Protein AF-A0A8H7PK12-F1 (afdb_monomer)

Secondary structure (DSSP, 8-state):
-------------------------PPPHHHHHHHHHHHHHHHHHHHHHHHHHHHHHHHHHHHT-SSHHHHHHHHHHHHHT-SS---SS--HHHHHHHHHHHHH-GGGSHHHHHHHHHHHHSS-----HHHHHHHHHHHHSSS-HHHHHHHHHHHHHHHHHHHHHHH----HHHHHHHHHHHHHSTTS-HHHHHHHHHHHT-HHHHHHHHHHHHHHHHTGGG----TT-EEEEEEE-TTSSEEEEE---HHHHHHHHHHHHHHHHHHHHHT-------S-HHHHHHHHHHHHHHHHHHH-TTS--EEEEE--TTHHHH-BHHHHHHHHHHTT--HHHHHHHHHHHS-EEESSSS-TT--EE--BS--TT-HHHHHHHHHHHHHHHHHHHHHH-PPPEEETTEEEEEES-TT-

Radius of gyration: 30.89 Å; Cα contacts (8 Å, |Δi|>4): 431; chains: 1; bounding box: 73×65×103 Å

Organism: NCBI:txid44442

Sequence (412 aa):
MSQSVPLAVTYNLTILMQSEGKLEKKPSLNQILYEVTSEKITELQRQKDVLDRHYSGVLEKADACHDLVQEIETLYQGIKEAPVHHKKYVDMECARLFIENVAKDSSTKREKTIKELEKRVFEAGHINSNAYKAFLDKNFDKKNVAGELALDTIREDMEFFCEQLLRTTVSVSGLKDCVEGLLGCDLLNLEKQATLRQLKESDPHLEDLATLLSSRIKAVRYWNWPEKGVYVDVRRSIERRYRAFLDEDIITALFLQYIGAQFAVCMKKENGNPKNATVNIKNSLIHLLATEAQLHKVIKPEKPFTVVRTDMEWFGPSIEHESIKIVLQFLGVTDVWVDFMMRFLNVPMTFQKDASNDVRIRRRGVPIAHQLSALFGECILFMMESAVQHQTGIRLYRVHDDFWFWDSDQDK

pLDDT: mean 82.94, std 17.0, range [26.53, 98.5]

Nearest PDB structures (foldseek):
  1rtj-assembly1_A  TM=4.785E-01  e=5.736E-01  Human immunodeficiency virus 1
  1c0t-assembly1_A  TM=6.538E-01  e=2.140E+00  Human immunodeficiency virus 1
  4qi0-assembly2_B  TM=2.522E-01  e=6.046E-01  Mus musculus
  6tqa-assembly3_C  TM=2.716E-01  e=1.404E+00  Mus musculus

Solvent-accessible surface area (backbone atoms only — not comparable to full-atom values): 23712 Å² total; per-residue (Å²): 134,88,84,83,89,86,92,88,86,88,83,79,91,80,90,80,92,76,88,80,90,80,76,87,71,75,76,52,72,69,55,52,52,50,51,55,48,53,51,49,51,50,52,51,50,52,53,48,58,52,48,54,53,51,52,52,57,32,49,55,55,27,73,68,44,94,36,58,59,57,20,52,51,43,46,50,48,43,64,72,65,44,95,65,86,75,89,81,82,71,66,62,64,61,54,50,53,49,50,58,53,53,66,68,43,48,37,56,39,64,70,48,32,51,55,58,44,56,70,40,20,57,45,64,67,85,79,58,65,69,61,49,51,53,50,49,44,67,65,59,45,85,89,46,75,70,50,40,55,50,53,53,48,47,22,53,51,35,35,51,48,51,60,50,53,43,70,44,72,54,43,54,68,60,48,48,53,35,51,52,53,50,69,73,34,86,43,60,53,73,67,59,47,52,51,49,56,57,48,69,76,34,64,71,62,35,47,53,48,21,52,53,46,24,53,47,48,57,45,34,84,73,60,72,76,61,91,84,32,36,41,45,50,72,42,69,42,99,85,63,33,41,43,64,27,62,63,66,54,70,68,59,50,49,48,50,38,44,53,19,48,54,53,52,52,54,58,44,66,75,68,52,83,79,78,82,69,97,53,60,62,69,59,54,50,52,51,50,52,52,49,51,53,54,50,40,54,70,77,40,66,92,48,61,80,47,77,50,76,50,71,50,83,63,48,57,44,64,40,38,51,68,58,49,51,51,50,41,50,72,48,26,44,44,67,63,57,49,53,36,51,51,45,64,47,44,37,37,33,21,84,49,95,84,58,86,85,64,59,44,55,29,38,22,19,44,66,60,73,40,51,49,36,51,49,51,51,51,53,54,49,50,55,49,46,52,39,45,31,73,75,72,68,50,66,74,44,73,59,93,62,38,38,35,38,68,43,60,55,88,94,111

Structure (mmCIF, N/CA/C/O backbone):
data_AF-A0A8H7PK12-F1
#
_entry.id   AF-A0A8H7PK12-F1
#
loop_
_atom_site.group_PDB
_atom_site.id
_atom_site.type_symbol
_atom_site.label_atom_id
_atom_site.label_alt_id
_atom_site.label_comp_id
_atom_site.label_asym_id
_atom_site.label_entity_id
_atom_site.label_seq_id
_atom_site.pdbx_PDB_ins_code
_atom_site.Cartn_x
_atom_site.Cartn_y
_atom_site.Cartn_z
_atom_site.occupancy
_atom_site.B_iso_or_equiv
_atom_site.auth_seq_id
_atom_site.auth_comp_id
_atom_site.auth_asym_id
_atom_site.auth_atom_id
_atom_site.pdbx_PDB_model_num
ATOM 1 N N . MET A 1 1 ? 37.588 25.163 25.682 1.00 32.66 1 MET A N 1
ATOM 2 C CA . MET A 1 1 ? 38.114 26.151 26.650 1.00 32.66 1 MET A CA 1
ATOM 3 C C . MET A 1 1 ? 36.950 27.075 26.997 1.00 32.66 1 MET A C 1
ATOM 5 O O . MET A 1 1 ? 36.486 27.753 26.098 1.00 32.66 1 MET A O 1
ATOM 9 N N . SER A 1 2 ? 36.207 26.818 28.086 1.00 32.03 2 SER A N 1
ATOM 10 C CA . SER A 1 2 ? 36.518 27.189 29.494 1.00 32.03 2 SER A CA 1
ATOM 11 C C . SER A 1 2 ? 36.245 28.696 29.695 1.00 32.03 2 SER A C 1
ATOM 13 O O . SER A 1 2 ? 36.739 29.467 28.886 1.00 32.03 2 SER A O 1
ATOM 15 N N . GLN A 1 3 ? 35.468 29.229 30.644 1.00 28.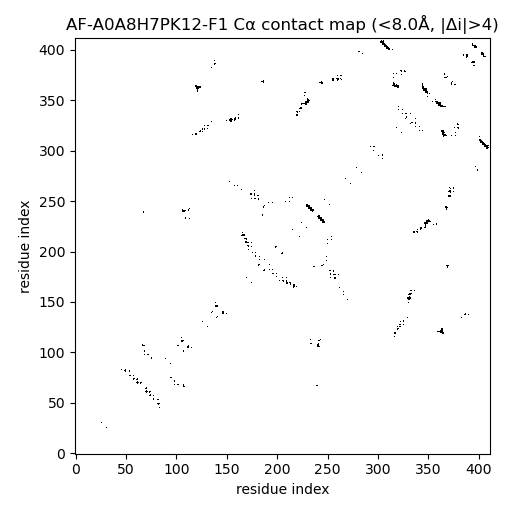97 3 GLN A N 1
ATOM 16 C CA . GLN A 1 3 ? 35.231 29.001 32.091 1.00 28.97 3 GLN A CA 1
ATOM 17 C C . GLN A 1 3 ? 33.962 29.823 32.466 1.00 28.97 3 GLN A C 1
ATOM 19 O O . GLN A 1 3 ? 33.718 30.835 31.819 1.00 28.97 3 GLN A O 1
ATOM 24 N N . SER A 1 4 ? 32.995 29.425 33.308 1.00 28.70 4 SER A N 1
ATOM 25 C CA . SER A 1 4 ? 32.940 29.128 34.762 1.00 28.70 4 SER A CA 1
ATOM 26 C C . SER A 1 4 ? 33.111 30.325 35.739 1.00 28.70 4 SER A C 1
ATOM 28 O O . SER A 1 4 ? 34.236 30.777 35.901 1.00 28.70 4 SER A O 1
ATOM 30 N N . VAL A 1 5 ? 31.991 30.754 36.379 1.00 35.19 5 VAL A N 1
ATOM 31 C CA . VAL A 1 5 ? 31.647 30.814 37.850 1.00 35.19 5 VAL A CA 1
ATOM 32 C C . VAL A 1 5 ? 32.651 31.529 38.805 1.00 35.19 5 VAL A C 1
ATOM 34 O O . VAL A 1 5 ? 33.841 31.279 38.640 1.00 35.19 5 VAL A O 1
ATOM 37 N N . PRO A 1 6 ? 32.259 32.374 39.816 1.00 41.84 6 PRO A N 1
ATOM 38 C CA . PRO A 1 6 ? 31.462 32.003 41.024 1.00 41.84 6 PRO A CA 1
ATOM 39 C C . PRO A 1 6 ? 30.465 33.060 41.583 1.00 41.84 6 PRO A C 1
ATOM 41 O O . PRO A 1 6 ? 30.527 34.222 41.208 1.00 41.84 6 PRO A O 1
ATOM 44 N N . LEU A 1 7 ? 29.381 32.736 42.318 1.00 31.39 7 LEU A N 1
ATOM 45 C CA . LEU A 1 7 ? 29.170 32.023 43.607 1.00 31.39 7 LEU A CA 1
ATOM 46 C C . LEU A 1 7 ? 29.655 32.820 44.839 1.00 31.39 7 LEU A C 1
ATOM 48 O O . LEU A 1 7 ? 30.858 32.938 45.032 1.00 31.39 7 LEU A O 1
ATOM 52 N N . ALA A 1 8 ? 28.701 33.313 45.652 1.00 26.53 8 ALA A N 1
ATOM 53 C CA . ALA A 1 8 ? 28.715 33.454 47.126 1.00 26.53 8 ALA A CA 1
ATOM 54 C C . ALA A 1 8 ? 27.981 34.722 47.608 1.00 26.53 8 ALA A C 1
ATOM 56 O O . ALA A 1 8 ? 28.498 35.820 47.455 1.00 26.53 8 ALA A O 1
ATOM 57 N N . VAL A 1 9 ? 26.847 34.559 48.300 1.00 28.72 9 VAL A N 1
ATOM 58 C CA . VAL A 1 9 ? 26.568 35.326 49.529 1.00 28.72 9 VAL A CA 1
ATOM 59 C C . VAL A 1 9 ? 25.864 34.386 50.505 1.00 28.72 9 VAL A C 1
ATOM 61 O O . VAL A 1 9 ? 24.667 34.129 50.421 1.00 28.72 9 VAL A O 1
ATOM 64 N N . THR A 1 10 ? 26.662 33.845 51.413 1.00 27.77 10 THR A N 1
ATOM 65 C CA . THR A 1 10 ? 26.246 33.149 52.628 1.00 27.77 10 THR A CA 1
ATOM 66 C C . THR A 1 10 ? 25.975 34.211 53.693 1.00 27.77 10 THR A C 1
ATOM 68 O O . THR A 1 10 ? 26.846 35.047 53.920 1.00 27.77 10 THR A O 1
ATOM 71 N N . TYR A 1 11 ? 24.838 34.168 54.393 1.00 28.62 11 TYR A N 1
ATOM 72 C CA . TYR A 1 11 ? 24.752 34.762 55.730 1.00 28.62 11 TYR A CA 1
ATOM 73 C C . TYR A 1 11 ? 24.174 33.760 56.727 1.00 28.62 11 TYR A C 1
ATOM 75 O O . TYR A 1 11 ? 23.120 33.163 56.527 1.00 28.62 11 TYR A O 1
ATOM 83 N N . ASN A 1 12 ? 24.986 33.563 57.762 1.00 28.73 12 ASN A N 1
ATOM 84 C CA . ASN A 1 12 ? 24.916 32.575 58.823 1.00 28.73 12 ASN A CA 1
ATOM 85 C C . ASN A 1 12 ? 23.754 32.803 59.797 1.00 28.73 12 ASN A C 1
ATOM 87 O O . ASN A 1 12 ? 23.417 33.939 60.129 1.00 28.73 12 ASN A O 1
ATOM 91 N N . LEU A 1 13 ? 23.254 31.692 60.349 1.00 32.00 13 LEU A N 1
ATOM 92 C CA . LEU A 1 13 ? 22.620 31.651 61.664 1.00 32.00 13 LEU A CA 1
ATOM 93 C C . LEU A 1 13 ? 23.604 32.150 62.737 1.00 32.00 13 LEU A C 1
ATOM 95 O O . LEU A 1 13 ? 24.668 31.558 62.907 1.00 32.00 13 LEU A O 1
ATOM 99 N N . THR A 1 14 ? 23.184 33.129 63.539 1.00 27.84 14 THR A N 1
ATOM 100 C CA . THR A 1 14 ? 23.734 33.362 64.881 1.00 27.84 14 THR A CA 1
ATOM 101 C C . THR A 1 14 ? 22.570 33.579 65.842 1.00 27.84 14 THR A C 1
ATOM 103 O O . THR A 1 14 ? 21.934 34.629 65.841 1.00 27.84 14 THR A O 1
ATOM 106 N N . ILE A 1 15 ? 22.285 32.563 66.658 1.00 35.09 15 ILE A N 1
ATOM 107 C CA . ILE A 1 15 ? 21.460 32.673 67.863 1.00 35.09 15 ILE A CA 1
ATOM 108 C C . ILE A 1 15 ? 22.398 33.074 69.005 1.00 35.09 15 ILE A C 1
ATOM 110 O O . ILE A 1 15 ? 23.339 32.344 69.306 1.00 35.09 15 ILE A O 1
ATOM 114 N N . LEU A 1 16 ? 22.130 34.205 69.659 1.00 29.36 16 LEU A N 1
ATOM 115 C CA . LEU A 1 16 ? 22.674 34.540 70.976 1.00 29.36 16 LEU A CA 1
ATOM 116 C C . LEU A 1 16 ? 21.589 35.272 71.773 1.00 29.36 16 LEU A C 1
ATOM 118 O O . LEU A 1 16 ? 21.192 36.387 71.444 1.00 29.36 16 LEU A O 1
ATOM 122 N N . MET A 1 17 ? 21.079 34.583 72.794 1.00 34.97 17 MET A N 1
ATOM 123 C CA . MET A 1 17 ? 20.177 35.118 73.810 1.00 34.97 17 MET A CA 1
ATOM 124 C C . MET A 1 17 ? 20.898 36.160 74.670 1.00 34.97 17 MET A C 1
ATOM 126 O O . MET A 1 17 ? 21.930 35.831 75.245 1.00 34.97 17 MET A O 1
ATOM 130 N N . GLN A 1 18 ? 20.293 37.338 74.852 1.00 32.56 18 GLN A N 1
ATOM 131 C CA . GLN A 1 18 ? 20.391 38.162 76.064 1.00 32.56 18 GLN A CA 1
ATOM 132 C C . GLN A 1 18 ? 19.066 38.943 76.255 1.00 32.56 18 GLN A C 1
ATOM 134 O O . GLN A 1 18 ? 18.545 39.527 75.309 1.00 32.56 18 GLN A O 1
ATOM 139 N N . SER A 1 19 ? 18.525 38.840 77.479 1.00 32.50 19 SER A N 1
ATOM 140 C CA . SER A 1 19 ? 17.405 39.537 78.166 1.00 32.50 19 SER A CA 1
ATOM 141 C C . SER A 1 19 ? 16.957 40.893 77.585 1.00 32.50 19 SER A C 1
ATOM 143 O O . SER A 1 19 ? 17.799 41.682 77.188 1.00 32.50 19 SER A O 1
ATOM 145 N N . GLU A 1 20 ? 15.695 41.336 77.582 1.00 31.77 20 GLU A N 1
ATOM 146 C CA . GLU A 1 20 ? 14.578 41.148 78.518 1.00 31.77 20 GLU A CA 1
ATOM 147 C C . GLU A 1 20 ? 13.293 41.719 77.857 1.00 31.77 20 GLU A C 1
ATOM 149 O O . GLU A 1 20 ? 13.329 42.792 77.260 1.00 31.77 20 GLU A O 1
ATOM 154 N N . GLY A 1 21 ? 12.167 41.002 77.970 1.00 39.59 21 GLY A N 1
ATOM 155 C CA . GLY A 1 21 ? 10.779 41.490 77.865 1.00 39.59 21 GLY A CA 1
ATOM 156 C C . GLY A 1 21 ? 10.337 42.335 76.656 1.00 39.59 21 GLY A C 1
ATOM 157 O O . GLY A 1 21 ? 10.515 43.550 76.659 1.00 39.59 21 GLY A O 1
ATOM 158 N N . LYS A 1 22 ? 9.571 41.736 75.722 1.00 33.19 22 LYS A N 1
ATOM 159 C CA . LYS A 1 22 ? 8.395 42.368 75.070 1.00 33.19 22 LYS A CA 1
ATOM 160 C C . LYS A 1 22 ? 7.668 41.408 74.119 1.00 33.19 22 LYS A C 1
ATOM 162 O O . LYS A 1 22 ? 8.235 40.990 73.122 1.00 33.19 22 LYS A O 1
ATOM 167 N N . LEU A 1 23 ? 6.402 41.136 74.455 1.00 37.56 23 LEU A N 1
ATOM 168 C CA . LEU A 1 23 ? 5.297 40.650 73.614 1.00 37.56 23 LEU A CA 1
ATOM 169 C C . LEU A 1 23 ? 5.680 39.778 72.406 1.00 37.56 23 LEU A C 1
ATOM 171 O O . LEU A 1 23 ? 6.031 40.300 71.348 1.00 37.56 23 LEU A O 1
ATOM 175 N N . GLU A 1 24 ? 5.448 38.468 72.518 1.00 44.19 24 GLU A N 1
ATOM 176 C CA . GLU A 1 24 ? 5.233 37.600 71.357 1.00 44.19 24 GLU A CA 1
ATOM 177 C C . GLU A 1 24 ? 4.084 38.181 70.515 1.00 44.19 24 GLU A C 1
ATO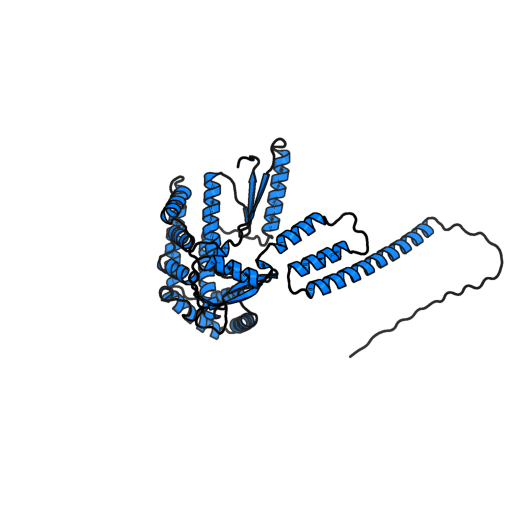M 179 O O . GLU A 1 24 ? 2.898 37.968 70.783 1.00 44.19 24 GLU A O 1
ATOM 184 N N . LYS A 1 25 ? 4.421 38.990 69.504 1.00 54.09 25 LYS A N 1
ATOM 185 C CA . LYS A 1 25 ? 3.470 39.389 68.470 1.00 54.09 25 LYS A CA 1
ATOM 186 C C . LYS A 1 25 ? 3.064 38.112 67.751 1.00 54.09 25 LYS A C 1
ATOM 188 O O . LYS A 1 25 ? 3.859 37.558 66.996 1.00 54.09 25 LYS A O 1
ATOM 193 N N . LYS A 1 26 ? 1.824 37.662 67.975 1.00 51.09 26 LYS A N 1
ATOM 194 C CA . LYS A 1 26 ? 1.208 36.628 67.139 1.00 51.09 26 LYS A CA 1
ATOM 195 C C . LYS A 1 26 ? 1.410 37.026 65.670 1.00 51.09 26 LYS A C 1
ATOM 197 O O . LYS A 1 26 ? 1.078 38.167 65.327 1.00 51.09 26 LYS A O 1
ATOM 202 N N . PRO A 1 27 ? 1.982 36.147 64.832 1.00 62.22 27 PRO A N 1
ATOM 203 C CA . PRO A 1 27 ? 2.265 36.479 63.445 1.00 62.22 27 PRO A CA 1
ATOM 204 C C . PRO A 1 27 ? 0.970 36.895 62.741 1.00 62.22 27 PRO A C 1
ATOM 206 O O . PRO A 1 27 ? -0.104 36.346 63.002 1.00 62.22 27 PRO A O 1
ATOM 209 N N . SER A 1 28 ? 1.053 37.924 61.893 1.00 77.56 28 SER A N 1
ATOM 210 C CA . SER A 1 28 ? -0.115 38.381 61.136 1.00 77.56 28 SER A CA 1
ATOM 211 C C . SER A 1 28 ? -0.595 37.267 60.202 1.00 77.56 28 SER A C 1
ATOM 213 O O . SER A 1 28 ? 0.217 36.493 59.696 1.00 77.56 28 SER A O 1
ATOM 215 N N . LEU A 1 29 ? -1.900 37.197 59.927 1.00 73.50 29 LEU A N 1
ATOM 216 C CA . LEU A 1 29 ? -2.462 36.200 59.007 1.00 73.50 29 LEU A CA 1
ATOM 217 C C . LEU A 1 29 ? -1.739 36.194 57.647 1.00 73.50 29 LEU A C 1
ATOM 219 O O . LEU A 1 29 ? -1.480 35.130 57.098 1.00 73.50 29 LEU A O 1
ATOM 223 N N . ASN A 1 30 ? -1.345 37.367 57.142 1.00 76.19 30 ASN A N 1
ATOM 224 C CA . ASN A 1 30 ? -0.599 37.498 55.888 1.00 76.19 30 ASN A CA 1
ATOM 225 C C . ASN A 1 30 ? 0.797 36.865 55.958 1.00 76.19 30 ASN A C 1
ATOM 227 O O . ASN A 1 30 ? 1.260 36.299 54.973 1.00 76.19 30 ASN A O 1
ATOM 231 N N . GLN A 1 31 ? 1.455 36.938 57.115 1.00 76.56 31 GLN A N 1
ATOM 232 C CA . GLN A 1 31 ? 2.765 36.330 57.332 1.00 76.56 31 GLN A CA 1
ATOM 233 C C . GLN A 1 31 ? 2.661 34.803 57.434 1.00 76.56 31 GLN A C 1
ATOM 235 O O . GLN A 1 31 ? 3.419 34.106 56.771 1.00 76.56 31 GLN A O 1
ATOM 240 N N . ILE A 1 32 ? 1.648 34.290 58.141 1.00 82.62 32 ILE A N 1
ATOM 241 C CA . ILE A 1 32 ? 1.345 32.849 58.183 1.00 82.62 32 ILE A CA 1
ATOM 242 C C . ILE A 1 32 ? 1.018 32.329 56.777 1.00 82.62 32 ILE A C 1
ATOM 244 O O . ILE A 1 32 ? 1.519 31.288 56.367 1.00 82.62 32 ILE A O 1
ATOM 248 N N . LEU A 1 33 ? 0.198 33.055 56.008 1.00 77.56 33 LEU A N 1
ATOM 249 C CA . LEU A 1 33 ? -0.134 32.679 54.632 1.00 77.56 33 LEU A CA 1
ATOM 250 C C . LEU A 1 33 ? 1.103 32.672 53.727 1.00 77.56 33 LEU A C 1
ATOM 252 O O . LEU A 1 33 ? 1.241 31.756 52.919 1.00 77.56 33 LEU A O 1
ATOM 256 N N . TYR A 1 34 ? 2.005 33.647 53.861 1.00 82.25 34 TYR A N 1
ATOM 257 C CA . TYR A 1 34 ? 3.269 33.676 53.121 1.00 82.25 34 TYR A CA 1
ATOM 258 C C . TYR A 1 34 ? 4.176 32.488 53.480 1.00 82.25 34 TYR A C 1
ATOM 260 O O . TYR A 1 34 ? 4.688 31.810 52.587 1.00 82.25 34 TYR A O 1
ATOM 268 N N . GLU A 1 35 ? 4.326 32.186 54.770 1.00 85.00 35 GLU A N 1
ATOM 269 C CA . GLU A 1 35 ? 5.132 31.063 55.263 1.00 85.00 35 GLU A CA 1
ATOM 270 C C . GLU A 1 35 ? 4.557 29.725 54.775 1.00 85.00 35 GLU A C 1
ATOM 272 O O . GLU A 1 35 ? 5.246 28.979 54.085 1.00 85.00 35 GLU A O 1
ATOM 277 N N . VAL A 1 36 ? 3.257 29.482 54.969 1.00 86.31 36 VAL A N 1
ATOM 278 C CA . VAL A 1 36 ? 2.577 28.260 54.499 1.00 86.31 36 VAL A CA 1
ATOM 279 C C . VAL A 1 36 ? 2.635 28.128 52.974 1.00 86.31 36 VAL A C 1
ATOM 281 O O . VAL A 1 36 ? 2.820 27.029 52.452 1.00 86.31 36 VAL A O 1
ATOM 284 N N . THR A 1 37 ? 2.493 29.231 52.234 1.00 84.06 37 THR A N 1
ATOM 285 C CA . THR A 1 37 ? 2.578 29.206 50.766 1.00 84.06 37 THR A CA 1
ATOM 286 C C . THR A 1 37 ? 3.995 28.881 50.302 1.00 84.06 37 THR A C 1
ATOM 288 O O . THR A 1 37 ? 4.162 28.058 49.405 1.00 84.06 37 THR A O 1
ATOM 291 N N . SER A 1 38 ? 5.022 29.477 50.912 1.00 86.19 38 SER A N 1
ATOM 292 C CA . SER A 1 38 ? 6.420 29.225 50.537 1.00 86.19 38 SER A CA 1
ATOM 293 C C . SER A 1 38 ? 6.876 27.807 50.903 1.00 86.19 38 SER A C 1
ATOM 295 O O . SER A 1 38 ? 7.514 27.138 50.084 1.00 86.19 38 SER A O 1
ATOM 297 N N . GLU A 1 39 ? 6.452 27.284 52.056 1.00 89.94 39 GLU A N 1
ATOM 298 C CA . GLU A 1 39 ? 6.630 25.873 52.414 1.00 89.94 39 GLU A CA 1
ATOM 299 C C . GLU A 1 39 ? 5.913 24.951 51.425 1.00 89.94 39 GLU A C 1
ATOM 301 O O . GLU A 1 39 ? 6.490 23.969 50.953 1.00 89.94 39 GLU A O 1
ATOM 306 N N . LYS A 1 40 ? 4.675 25.286 51.036 1.00 88.69 40 LYS A N 1
ATOM 307 C CA . LYS A 1 40 ? 3.917 24.473 50.083 1.00 88.69 40 LYS A CA 1
ATOM 308 C C . LYS A 1 40 ? 4.549 24.464 48.693 1.00 88.69 40 LYS A C 1
ATOM 310 O O . LYS A 1 40 ? 4.587 23.407 48.068 1.00 88.69 40 LYS A O 1
ATOM 315 N N . ILE A 1 41 ? 5.056 25.603 48.219 1.00 87.12 41 ILE A N 1
ATOM 316 C CA . ILE A 1 41 ? 5.805 25.697 46.957 1.00 87.12 41 ILE A CA 1
ATOM 317 C C . ILE A 1 41 ? 7.060 24.823 47.024 1.00 87.12 41 ILE A C 1
ATOM 319 O O . ILE A 1 41 ? 7.314 24.057 46.097 1.00 87.12 41 ILE A O 1
ATOM 323 N N . THR A 1 42 ? 7.804 24.882 48.130 1.00 91.19 42 THR A N 1
ATOM 324 C CA . THR A 1 42 ? 9.021 24.078 48.329 1.00 91.19 42 THR A CA 1
ATOM 325 C C . THR A 1 42 ? 8.713 22.581 48.317 1.00 91.19 42 THR A C 1
ATOM 327 O O . THR A 1 42 ? 9.391 21.810 47.639 1.00 91.19 42 THR A O 1
ATOM 330 N N . GLU A 1 43 ? 7.646 22.159 48.999 1.00 88.62 43 GLU A N 1
ATOM 331 C CA . GLU A 1 43 ? 7.209 20.762 48.990 1.00 88.62 43 GLU A CA 1
ATOM 332 C C . GLU A 1 43 ? 6.758 20.308 47.594 1.00 88.62 43 GLU A C 1
ATOM 334 O O . GLU A 1 43 ? 7.108 19.210 47.165 1.00 88.62 43 GLU A O 1
ATOM 339 N N . LEU A 1 44 ? 6.026 21.144 46.849 1.00 87.00 44 LEU A N 1
ATOM 340 C CA . LEU A 1 44 ? 5.623 20.829 45.474 1.00 87.00 44 LEU A CA 1
ATOM 341 C C . LEU A 1 44 ? 6.826 20.735 44.528 1.00 87.00 44 LEU A C 1
ATOM 343 O O . LEU A 1 44 ? 6.863 19.837 43.688 1.00 87.00 44 LEU A O 1
ATOM 347 N N . GLN A 1 45 ? 7.826 21.606 44.686 1.00 89.19 45 GLN A N 1
ATOM 348 C CA . GLN A 1 45 ? 9.063 21.534 43.912 1.00 89.19 45 GLN A CA 1
ATOM 349 C C . GLN A 1 45 ? 9.826 20.240 44.219 1.00 89.19 45 GLN A C 1
ATOM 351 O O . GLN A 1 45 ? 10.224 19.529 43.302 1.00 89.19 45 GLN A O 1
ATOM 356 N N . ARG A 1 46 ? 9.930 19.860 45.498 1.00 88.81 46 ARG A N 1
ATOM 357 C CA . ARG A 1 46 ? 10.538 18.589 45.911 1.00 88.81 46 ARG A CA 1
ATOM 358 C C . ARG A 1 46 ? 9.804 17.385 45.316 1.00 88.81 46 ARG A C 1
ATOM 360 O O . ARG A 1 46 ? 10.444 16.440 44.861 1.00 88.81 46 ARG A O 1
ATOM 367 N N . GLN A 1 47 ? 8.470 17.403 45.313 1.00 87.19 47 GLN A N 1
ATOM 368 C CA . GLN A 1 47 ? 7.658 16.349 44.697 1.00 87.19 47 GLN A CA 1
ATOM 369 C C . GLN A 1 47 ? 7.884 16.265 43.184 1.00 87.19 47 GLN A C 1
ATOM 371 O O . GLN A 1 47 ? 8.012 15.160 42.655 1.00 87.19 47 GLN A O 1
ATOM 376 N N . LYS A 1 48 ? 7.992 17.412 42.502 1.00 86.31 48 LYS A N 1
ATOM 377 C CA . LYS A 1 48 ? 8.331 17.477 41.078 1.00 86.31 48 LYS A CA 1
ATOM 378 C C . LYS A 1 48 ? 9.709 16.871 40.801 1.00 86.31 48 LYS A C 1
ATOM 380 O O . LYS A 1 48 ? 9.803 15.966 39.984 1.00 86.31 48 LYS A O 1
ATOM 385 N N . ASP A 1 49 ? 10.741 17.266 41.545 1.00 88.50 49 ASP A N 1
ATOM 386 C CA . ASP A 1 49 ? 12.110 16.761 41.352 1.00 88.50 49 ASP A CA 1
ATOM 387 C C . ASP A 1 49 ? 12.228 15.246 41.614 1.00 88.50 49 ASP A C 1
ATOM 389 O O . ASP A 1 49 ? 13.096 14.558 41.070 1.00 88.50 49 ASP A O 1
ATOM 393 N N . VAL A 1 50 ? 11.386 14.700 42.496 1.00 88.56 50 VAL A N 1
ATOM 394 C CA . VAL A 1 50 ? 11.287 13.252 42.730 1.00 88.56 50 VAL A CA 1
ATOM 395 C C . VAL A 1 50 ? 10.630 12.548 41.539 1.00 88.56 50 VAL A C 1
ATOM 397 O O . VAL A 1 50 ? 11.132 11.510 41.106 1.00 88.56 50 VAL A O 1
ATOM 400 N N . LEU A 1 51 ? 9.548 13.106 40.991 1.00 85.88 51 LEU A N 1
ATOM 401 C CA . LEU A 1 51 ? 8.870 12.557 39.813 1.00 85.88 51 LEU A CA 1
ATOM 402 C C . LEU A 1 51 ? 9.748 12.628 38.559 1.00 85.88 51 LEU A C 1
ATOM 404 O O . LEU A 1 51 ? 9.851 11.633 37.847 1.00 85.88 51 LEU A O 1
ATOM 408 N N . ASP A 1 52 ? 10.419 13.756 38.324 1.00 87.50 52 ASP A N 1
ATOM 409 C CA . ASP A 1 52 ? 11.290 13.956 37.162 1.00 87.50 52 ASP A CA 1
ATOM 410 C C . ASP A 1 52 ? 12.438 12.933 37.162 1.00 87.50 52 ASP A C 1
ATOM 412 O O . ASP A 1 52 ? 12.715 12.304 36.138 1.00 87.50 52 ASP A O 1
ATOM 416 N N . ARG A 1 53 ? 13.057 12.677 38.325 1.00 90.00 53 ARG A N 1
ATOM 417 C CA . ARG A 1 53 ? 14.087 11.631 38.470 1.00 90.00 53 ARG A CA 1
ATOM 418 C C . ARG A 1 53 ? 13.544 10.223 38.244 1.00 90.00 53 ARG A C 1
ATOM 420 O O . ARG A 1 53 ? 14.203 9.426 37.580 1.00 90.00 53 ARG A O 1
ATOM 427 N N . HIS A 1 54 ? 12.365 9.915 38.785 1.00 91.31 54 HIS A N 1
ATOM 428 C CA . HIS A 1 54 ? 11.717 8.616 38.594 1.00 91.31 54 HIS A CA 1
ATOM 429 C C . HIS A 1 54 ? 11.437 8.343 37.114 1.00 91.31 54 HIS A C 1
ATOM 431 O O . HIS A 1 54 ? 11.902 7.340 36.577 1.00 91.31 54 HIS A O 1
ATOM 437 N N . TYR A 1 55 ? 10.740 9.258 36.434 1.00 87.69 55 TYR A N 1
ATOM 438 C CA . TYR A 1 55 ? 10.381 9.072 35.029 1.00 87.69 55 TYR A CA 1
ATOM 439 C C . TYR A 1 55 ? 11.591 9.109 34.097 1.00 87.69 55 TYR A C 1
ATOM 441 O O . TYR A 1 55 ? 11.614 8.339 33.144 1.00 87.69 55 TYR A O 1
ATOM 449 N N . SER A 1 56 ? 12.627 9.902 34.394 1.00 89.81 56 SER A N 1
ATOM 450 C CA . SER A 1 56 ? 13.880 9.858 33.623 1.00 89.81 56 SER A CA 1
ATOM 451 C C . SER A 1 56 ? 14.515 8.463 33.670 1.00 89.81 56 SER A C 1
ATOM 453 O O . SER A 1 56 ? 14.841 7.900 32.630 1.00 89.81 56 SER A O 1
ATOM 455 N N . GLY A 1 57 ? 14.595 7.850 34.858 1.00 91.19 57 GLY A N 1
ATOM 456 C CA . GLY A 1 57 ? 15.128 6.490 35.002 1.00 91.19 57 GLY A CA 1
ATOM 457 C C . GLY A 1 57 ? 14.240 5.406 34.378 1.00 91.19 57 GLY A C 1
ATOM 458 O O . GLY A 1 57 ? 14.746 4.389 33.907 1.00 91.19 57 GLY A O 1
ATOM 459 N N . VAL A 1 58 ? 12.918 5.597 34.356 1.00 91.38 58 VAL A N 1
ATOM 460 C CA . VAL A 1 58 ? 11.989 4.700 33.646 1.00 91.38 58 VAL A CA 1
ATOM 461 C C . VAL A 1 58 ? 12.197 4.790 32.131 1.00 91.38 58 VAL A C 1
ATOM 463 O O . VAL A 1 58 ? 12.257 3.751 31.477 1.00 91.38 58 VAL A O 1
ATOM 466 N N . LEU A 1 59 ? 12.339 6.000 31.582 1.00 90.06 59 LEU A N 1
ATOM 467 C CA . LEU A 1 59 ? 12.561 6.217 30.149 1.00 90.06 59 LEU A CA 1
ATOM 468 C C . LEU A 1 59 ? 13.892 5.619 29.682 1.00 90.06 59 LEU A C 1
ATOM 470 O O . LEU A 1 59 ? 13.909 4.920 28.677 1.00 90.06 59 LEU A O 1
ATOM 474 N N . GLU A 1 60 ? 14.974 5.778 30.449 1.00 90.88 60 GLU A N 1
ATOM 475 C CA . GLU A 1 60 ? 16.263 5.143 30.132 1.00 90.88 60 GLU A CA 1
ATOM 476 C C . GLU A 1 60 ? 16.164 3.609 30.077 1.00 90.88 60 GLU A C 1
ATOM 478 O O . GLU A 1 60 ? 16.722 2.970 29.184 1.00 90.88 60 GLU A O 1
ATOM 483 N N . LYS A 1 61 ? 15.422 2.998 31.012 1.00 90.50 61 LYS A N 1
ATOM 484 C CA . LYS A 1 61 ? 15.173 1.546 31.003 1.00 90.50 61 LYS A CA 1
ATOM 485 C C . LYS A 1 61 ? 14.318 1.121 29.809 1.00 90.50 61 LYS A C 1
ATOM 487 O O . LYS A 1 61 ? 14.575 0.069 29.227 1.00 90.50 61 LYS A O 1
ATOM 492 N N . ALA A 1 62 ? 13.310 1.918 29.461 1.00 88.38 62 ALA A N 1
ATOM 493 C CA . ALA A 1 62 ? 12.435 1.667 28.324 1.00 88.38 62 ALA A CA 1
ATOM 494 C C . ALA A 1 62 ? 13.211 1.750 26.995 1.00 88.38 62 ALA A C 1
ATOM 496 O O . ALA A 1 62 ? 13.126 0.831 26.186 1.00 88.38 62 ALA A O 1
ATOM 497 N N . ASP A 1 63 ? 14.054 2.769 26.812 1.00 83.75 63 ASP A N 1
ATOM 498 C CA . ASP A 1 63 ? 14.886 2.938 25.612 1.00 83.75 63 ASP A CA 1
ATOM 499 C C . ASP A 1 63 ? 15.929 1.822 25.440 1.00 83.75 63 ASP A C 1
ATOM 501 O O . ASP A 1 63 ? 16.309 1.482 24.317 1.00 83.75 63 ASP A O 1
ATOM 505 N N . ALA A 1 64 ? 16.370 1.205 26.539 1.00 86.81 64 ALA A N 1
ATOM 506 C CA . ALA A 1 64 ? 17.264 0.050 26.505 1.00 86.81 64 ALA A CA 1
ATOM 507 C C . ALA A 1 64 ? 16.561 -1.268 26.111 1.00 86.81 64 ALA A C 1
ATOM 509 O O . ALA A 1 64 ? 17.234 -2.277 25.885 1.00 86.81 64 ALA A O 1
ATOM 510 N N . CYS A 1 65 ? 15.225 -1.302 26.035 1.00 83.69 65 CYS A N 1
ATOM 511 C CA . CYS A 1 65 ? 14.480 -2.525 25.749 1.00 83.69 65 CYS A CA 1
ATOM 512 C C . CYS A 1 65 ? 14.614 -2.970 24.285 1.00 83.69 65 CYS A C 1
ATOM 514 O O . CYS A 1 65 ? 14.453 -2.210 23.329 1.00 83.69 65 CYS A O 1
ATOM 516 N N . HIS A 1 66 ? 14.822 -4.273 24.091 1.00 74.31 66 HIS A N 1
ATOM 517 C CA . HIS A 1 66 ? 14.934 -4.876 22.761 1.00 74.31 66 HIS A CA 1
ATOM 518 C C . HIS A 1 66 ? 13.598 -5.357 22.188 1.00 74.31 66 HIS A C 1
ATOM 520 O O . HIS A 1 66 ? 13.585 -5.873 21.075 1.00 74.31 66 HIS A O 1
ATOM 526 N N . ASP A 1 67 ? 12.472 -5.192 22.886 1.00 75.75 67 ASP A N 1
ATOM 527 C CA . ASP A 1 67 ? 11.121 -5.618 22.481 1.00 75.75 67 ASP A CA 1
ATOM 528 C C . ASP A 1 67 ? 10.087 -4.549 22.867 1.00 75.75 67 ASP A C 1
ATOM 530 O O . ASP A 1 67 ? 10.152 -4.004 23.967 1.00 75.75 67 ASP A O 1
ATOM 534 N N . LEU A 1 68 ? 9.122 -4.278 21.982 1.00 77.12 68 LEU A N 1
ATOM 535 C CA . LEU A 1 68 ? 8.074 -3.275 22.202 1.00 77.12 68 LEU A CA 1
ATOM 536 C C . LEU A 1 68 ? 7.190 -3.648 23.400 1.00 77.12 68 LEU A C 1
ATOM 538 O O . LEU A 1 68 ? 6.788 -2.784 24.171 1.00 77.12 68 LEU A O 1
ATOM 542 N N . VAL A 1 69 ? 6.914 -4.943 23.589 1.00 82.69 69 VAL A N 1
ATOM 543 C CA . VAL A 1 69 ? 6.116 -5.418 24.732 1.00 82.69 69 VAL A CA 1
ATOM 544 C C . VAL A 1 69 ? 6.845 -5.141 26.049 1.00 82.69 69 VAL A C 1
ATOM 546 O O . VAL A 1 69 ? 6.234 -4.656 26.995 1.00 82.69 69 VAL A O 1
ATOM 549 N N . GLN A 1 70 ? 8.154 -5.410 26.103 1.00 83.38 70 GLN A N 1
ATOM 550 C CA . GLN A 1 70 ? 8.976 -5.156 27.293 1.00 83.38 70 GLN A CA 1
ATOM 551 C C . GLN A 1 70 ? 9.090 -3.665 27.600 1.00 83.38 70 GLN A C 1
ATOM 553 O O . GLN A 1 70 ? 9.046 -3.271 28.764 1.00 83.38 70 GLN A O 1
ATOM 558 N N . GLU A 1 71 ? 9.208 -2.841 26.562 1.00 84.12 71 GLU A N 1
ATOM 559 C CA . GLU A 1 71 ? 9.234 -1.391 26.692 1.00 84.12 71 GLU A CA 1
ATOM 560 C C . GLU A 1 71 ? 7.929 -0.864 27.304 1.00 84.12 71 GLU A C 1
ATOM 562 O O . GLU A 1 71 ? 7.961 -0.176 28.323 1.00 84.12 71 GLU A O 1
ATOM 567 N N . ILE A 1 72 ? 6.775 -1.231 26.734 1.00 83.81 72 ILE A N 1
ATOM 568 C CA . ILE A 1 72 ? 5.467 -0.781 27.232 1.00 83.81 72 ILE A CA 1
ATOM 569 C C . ILE A 1 72 ? 5.230 -1.297 28.656 1.00 83.81 72 ILE A C 1
ATOM 571 O O . ILE A 1 72 ? 4.742 -0.542 29.495 1.00 83.81 72 ILE A O 1
ATOM 575 N N . GLU A 1 73 ? 5.617 -2.538 28.961 1.00 86.38 73 GLU A N 1
ATOM 576 C CA . GLU A 1 73 ? 5.523 -3.079 30.320 1.00 86.38 73 GLU A CA 1
ATOM 577 C C . GLU A 1 73 ? 6.399 -2.284 31.300 1.00 86.38 73 GLU A C 1
ATOM 579 O O . GLU A 1 73 ? 5.951 -1.935 32.390 1.00 86.38 73 GLU A O 1
ATOM 584 N N . THR A 1 74 ? 7.620 -1.919 30.897 1.00 88.12 74 THR A N 1
ATOM 585 C CA . THR A 1 74 ? 8.528 -1.089 31.705 1.00 88.12 74 THR A CA 1
ATOM 586 C C . THR A 1 74 ? 7.927 0.290 31.979 1.00 88.12 74 THR A C 1
ATOM 588 O O . THR A 1 74 ? 7.951 0.759 33.118 1.00 88.12 74 THR A O 1
ATOM 591 N N . LEU A 1 75 ? 7.332 0.923 30.964 1.00 87.75 75 LEU A N 1
ATOM 592 C CA . LEU A 1 75 ? 6.630 2.200 31.111 1.00 87.75 75 LEU A CA 1
ATOM 593 C C . LEU A 1 75 ? 5.405 2.068 32.029 1.00 87.75 75 LEU A C 1
ATOM 595 O O . LEU A 1 75 ? 5.191 2.910 32.901 1.00 87.75 75 LEU A O 1
ATOM 599 N N . TYR A 1 76 ? 4.625 0.998 31.877 1.00 85.31 76 TYR A N 1
ATOM 600 C CA . TYR A 1 76 ? 3.443 0.722 32.691 1.00 85.31 76 TYR A CA 1
ATOM 601 C C . TYR A 1 76 ? 3.787 0.503 34.165 1.00 85.31 76 TYR A C 1
ATOM 603 O O . TYR A 1 76 ? 3.171 1.126 35.035 1.00 85.31 76 TYR A O 1
ATOM 611 N N . GLN A 1 77 ? 4.802 -0.315 34.458 1.00 87.25 77 GLN A N 1
ATOM 612 C CA . GLN A 1 77 ? 5.292 -0.484 35.827 1.00 87.25 77 GLN A CA 1
ATOM 613 C C . GLN A 1 77 ? 5.854 0.831 36.370 1.00 87.25 77 GLN A C 1
ATOM 615 O O . GLN A 1 77 ? 5.541 1.202 37.497 1.00 87.25 77 GLN A O 1
ATOM 620 N N . GLY A 1 78 ? 6.570 1.605 35.549 1.00 87.19 78 GLY A N 1
ATOM 621 C CA . GLY A 1 78 ? 7.043 2.936 35.921 1.00 87.19 78 GLY A CA 1
ATOM 622 C C . GLY A 1 78 ? 5.917 3.893 36.329 1.00 87.19 78 GLY A C 1
ATOM 623 O O . GLY A 1 78 ? 6.048 4.603 37.323 1.00 87.19 78 GLY A O 1
ATOM 624 N N . ILE A 1 79 ? 4.782 3.890 35.626 1.00 83.75 79 ILE A N 1
ATOM 625 C CA . ILE A 1 79 ? 3.600 4.687 36.002 1.00 83.75 79 ILE A CA 1
ATOM 626 C C . ILE A 1 79 ? 2.961 4.150 37.292 1.00 83.75 79 ILE A C 1
ATOM 628 O O . ILE A 1 79 ? 2.575 4.929 38.166 1.00 83.75 79 ILE A O 1
ATOM 632 N N . LYS A 1 80 ? 2.865 2.824 37.439 1.00 82.94 80 LYS A N 1
ATOM 633 C CA . LYS A 1 80 ? 2.271 2.162 38.610 1.00 82.94 80 LYS A CA 1
ATOM 634 C C . LYS A 1 80 ? 3.067 2.402 39.897 1.00 82.94 80 LYS A C 1
ATOM 636 O O . LYS A 1 80 ? 2.476 2.577 40.959 1.00 82.94 80 LYS A O 1
ATOM 641 N N . GLU A 1 81 ? 4.391 2.412 39.796 1.00 86.38 81 GLU A N 1
ATOM 642 C CA . GLU A 1 81 ? 5.336 2.578 40.906 1.00 86.38 81 GLU A CA 1
ATOM 643 C C . GLU A 1 81 ? 5.654 4.052 41.208 1.00 86.38 81 GLU A C 1
ATOM 645 O O . GLU A 1 81 ? 6.544 4.342 42.009 1.00 86.38 81 GLU A O 1
ATOM 650 N N . ALA A 1 82 ? 4.944 4.999 40.581 1.00 83.56 82 ALA A N 1
ATOM 651 C CA . ALA A 1 82 ? 5.219 6.419 40.744 1.00 83.56 82 ALA A CA 1
ATOM 652 C C . ALA A 1 82 ? 5.168 6.844 42.233 1.00 83.56 82 ALA A C 1
ATOM 654 O O . ALA A 1 82 ? 4.170 6.608 42.923 1.00 83.56 82 ALA A O 1
ATOM 655 N N . PRO A 1 83 ? 6.206 7.538 42.736 1.00 77.38 83 PRO A N 1
ATOM 656 C CA . PRO A 1 83 ? 6.381 7.831 44.163 1.00 77.38 83 PRO A CA 1
ATOM 657 C C . PRO A 1 83 ? 5.363 8.831 44.736 1.00 77.38 83 PRO A C 1
ATOM 659 O O . PRO A 1 83 ? 5.275 8.997 45.953 1.00 77.38 83 PRO A O 1
ATOM 662 N N . VAL A 1 84 ? 4.588 9.509 43.882 1.00 73.25 84 VAL A N 1
ATOM 663 C CA . VAL A 1 84 ? 3.543 10.460 44.282 1.00 73.25 84 VAL A CA 1
ATOM 664 C C . VAL A 1 84 ? 2.198 9.970 43.754 1.00 73.25 84 VAL A C 1
ATOM 666 O O . VAL A 1 84 ? 2.011 9.790 42.552 1.00 73.25 84 VAL A O 1
ATOM 669 N N . HIS A 1 85 ? 1.242 9.764 44.658 1.00 59.06 85 HIS A N 1
ATOM 670 C CA . HIS A 1 85 ? -0.029 9.099 44.374 1.00 59.06 85 HIS A CA 1
ATOM 671 C C . HIS A 1 85 ? -0.900 9.903 43.379 1.00 59.06 85 HIS A C 1
ATOM 673 O O . HIS A 1 85 ? -1.572 10.867 43.748 1.00 59.06 85 HIS A O 1
ATOM 679 N N . HIS A 1 86 ? -0.920 9.496 42.107 1.00 58.16 86 HIS A N 1
ATOM 680 C CA . HIS A 1 86 ? -1.755 10.096 41.057 1.00 58.16 86 HIS A CA 1
ATOM 681 C C . HIS A 1 86 ? -3.168 9.502 41.096 1.00 58.16 86 HIS A C 1
ATOM 683 O O . HIS A 1 86 ? -3.523 8.629 40.314 1.00 58.16 86 HIS A O 1
ATOM 689 N N . LYS A 1 87 ? -4.003 9.960 42.033 1.00 54.41 87 LYS A N 1
ATOM 690 C CA . LYS A 1 87 ? -5.307 9.334 42.326 1.00 54.41 87 LYS A CA 1
ATOM 691 C C . LYS A 1 87 ? -6.370 9.375 41.205 1.00 54.41 87 LYS A C 1
ATOM 693 O O . LYS A 1 87 ? -7.459 8.869 41.456 1.00 54.41 87 LYS A O 1
ATOM 698 N N . LYS A 1 88 ? -6.143 9.988 40.029 1.00 55.12 88 LYS A N 1
ATOM 699 C CA . LYS A 1 88 ? -7.258 10.287 39.096 1.00 55.12 88 LYS A CA 1
ATOM 700 C C . LYS A 1 88 ? -7.031 10.279 37.577 1.00 55.12 88 LYS A C 1
ATOM 702 O O . LYS A 1 88 ? -8.023 10.455 36.881 1.00 55.12 88 LYS A O 1
ATOM 707 N N . TYR A 1 89 ? -5.821 10.110 37.040 1.00 54.81 89 TYR A N 1
ATOM 708 C CA . TYR A 1 89 ? -5.587 10.496 35.632 1.00 54.81 89 TYR A CA 1
ATOM 709 C C . TYR A 1 89 ? -5.245 9.377 34.647 1.00 54.81 89 TYR A C 1
ATOM 711 O O . TYR A 1 89 ? -5.365 9.607 33.448 1.00 54.81 89 TYR A O 1
ATOM 719 N N . VAL A 1 90 ? -4.880 8.178 35.104 1.00 59.28 90 VAL A N 1
ATOM 720 C CA . VAL A 1 90 ? -4.590 7.055 34.200 1.00 59.28 90 VAL A CA 1
ATOM 721 C C . VAL A 1 90 ? -5.489 5.888 34.570 1.00 59.28 90 VAL A C 1
ATOM 723 O O . VAL A 1 90 ? -5.387 5.347 35.671 1.00 59.28 90 VAL A O 1
ATOM 726 N N . ASP A 1 91 ? -6.391 5.524 33.660 1.00 69.12 91 ASP A N 1
ATOM 727 C CA . ASP A 1 91 ? -7.127 4.270 33.760 1.00 69.12 91 ASP A CA 1
ATOM 728 C C . ASP A 1 91 ? -6.144 3.113 33.528 1.00 69.12 91 ASP A C 1
ATOM 730 O O . ASP A 1 91 ? -5.803 2.757 32.396 1.00 69.12 91 ASP A O 1
ATOM 734 N N . MET A 1 92 ? -5.640 2.569 34.635 1.00 73.44 92 MET A N 1
ATOM 735 C CA . MET A 1 92 ? -4.672 1.475 34.631 1.00 73.44 92 MET A CA 1
ATOM 736 C C . MET A 1 92 ? -5.245 0.199 34.009 1.00 73.44 92 MET A C 1
ATOM 738 O O . MET A 1 92 ? -4.474 -0.623 33.520 1.00 73.44 92 MET A O 1
ATOM 742 N N . GLU A 1 93 ? -6.571 0.045 33.972 1.00 76.44 93 GLU A N 1
ATOM 743 C CA . GLU A 1 93 ? -7.214 -1.104 33.343 1.00 76.44 93 GLU A CA 1
ATOM 744 C C . GLU A 1 93 ? -7.160 -0.996 31.816 1.00 76.44 93 GLU A C 1
ATOM 746 O O . GLU A 1 93 ? -6.783 -1.955 31.141 1.00 76.44 93 GLU A O 1
ATOM 751 N N . CYS A 1 94 ? -7.412 0.193 31.260 1.00 70.12 94 CYS A N 1
ATOM 752 C CA . CYS A 1 94 ? -7.201 0.451 29.833 1.00 70.12 94 CYS A CA 1
ATOM 753 C C . CYS A 1 94 ? -5.734 0.235 29.422 1.00 70.12 94 CYS A C 1
ATOM 755 O O . CYS A 1 94 ? -5.468 -0.373 28.384 1.00 70.12 94 CYS A O 1
ATOM 757 N N . ALA A 1 95 ? -4.779 0.693 30.240 1.00 71.69 95 ALA A N 1
ATOM 758 C CA . ALA A 1 95 ? -3.353 0.487 29.980 1.00 71.69 95 ALA A CA 1
ATOM 759 C C . ALA A 1 95 ? -2.965 -1.004 30.016 1.00 71.69 95 ALA A C 1
ATOM 761 O O . ALA A 1 95 ? -2.244 -1.475 29.137 1.00 71.69 95 ALA A O 1
ATOM 762 N N . ARG A 1 96 ? -3.504 -1.767 30.975 1.00 78.88 96 ARG A N 1
ATOM 763 C CA . ARG A 1 96 ? -3.322 -3.223 31.065 1.00 78.88 96 ARG A CA 1
ATOM 764 C C . ARG A 1 96 ? -3.879 -3.943 29.833 1.00 78.88 96 ARG A C 1
ATOM 766 O O . ARG A 1 96 ? -3.174 -4.744 29.225 1.00 78.88 96 ARG A O 1
ATOM 773 N N . LEU A 1 97 ? -5.113 -3.633 29.429 1.00 79.94 97 LEU A N 1
ATOM 774 C CA . LEU A 1 97 ? -5.741 -4.218 28.236 1.00 79.94 97 LEU A CA 1
ATOM 775 C C . LEU A 1 97 ? -4.967 -3.881 26.954 1.00 79.94 97 LEU A C 1
ATOM 777 O O . LEU A 1 97 ? -4.829 -4.728 26.070 1.00 79.94 97 LEU A O 1
ATOM 781 N N . PHE A 1 98 ? -4.424 -2.665 26.856 1.00 76.62 98 PHE A N 1
ATOM 782 C CA . PHE A 1 98 ? -3.562 -2.273 25.744 1.00 76.62 98 PHE A CA 1
ATOM 783 C C . PHE A 1 98 ? -2.308 -3.153 25.663 1.00 76.62 98 PHE A C 1
ATOM 785 O O . PHE A 1 98 ? -2.013 -3.682 24.594 1.00 76.62 98 PHE A O 1
ATOM 792 N N . ILE A 1 99 ? -1.616 -3.380 26.783 1.00 80.00 99 ILE A N 1
ATOM 793 C CA . ILE A 1 99 ? -0.440 -4.262 26.844 1.00 80.00 99 ILE A CA 1
ATOM 794 C C . ILE A 1 99 ? -0.793 -5.686 26.418 1.00 80.00 99 ILE A C 1
ATOM 796 O O . ILE A 1 99 ? -0.082 -6.280 25.608 1.00 80.00 99 ILE A O 1
ATOM 800 N N . GLU A 1 100 ? -1.900 -6.231 26.926 1.00 82.62 100 GLU A N 1
ATOM 801 C CA . GLU A 1 100 ? -2.353 -7.579 26.568 1.00 82.62 100 GLU A CA 1
ATOM 802 C C . GLU A 1 100 ? -2.635 -7.714 25.071 1.00 82.62 100 GLU A C 1
ATOM 804 O O . GLU A 1 100 ? -2.307 -8.739 24.469 1.00 82.62 100 GLU A O 1
ATOM 809 N N . ASN A 1 101 ? -3.209 -6.680 24.456 1.00 78.81 101 ASN A N 1
ATOM 810 C CA . ASN A 1 101 ? -3.449 -6.652 23.019 1.00 78.81 101 ASN A CA 1
ATOM 811 C C . ASN A 1 101 ? -2.142 -6.528 22.226 1.00 78.81 101 ASN A C 1
ATOM 813 O O . ASN A 1 101 ? -1.946 -7.275 21.269 1.00 78.81 101 ASN A O 1
ATOM 817 N N . VAL A 1 102 ? -1.208 -5.671 22.651 1.00 79.62 102 VAL A N 1
ATOM 818 C CA . VAL A 1 102 ? 0.107 -5.552 21.999 1.00 79.62 102 VAL A CA 1
ATOM 819 C C . VAL A 1 102 ? 0.898 -6.859 22.111 1.00 79.62 102 VAL A C 1
ATOM 821 O O . VAL A 1 102 ? 1.519 -7.282 21.142 1.00 79.62 102 VAL A O 1
ATOM 824 N N . ALA A 1 103 ? 0.832 -7.568 23.239 1.00 77.94 103 ALA A N 1
ATOM 825 C CA . ALA A 1 103 ? 1.523 -8.847 23.420 1.00 77.94 103 ALA A CA 1
ATOM 826 C C . ALA A 1 103 ? 1.018 -9.965 22.484 1.00 77.94 103 ALA A C 1
ATOM 828 O O . ALA A 1 103 ? 1.771 -10.895 22.158 1.00 77.94 103 ALA A O 1
ATOM 829 N N . LYS A 1 104 ? -0.248 -9.888 22.052 1.00 80.19 104 LYS A N 1
ATOM 830 C CA . LYS A 1 104 ? -0.848 -10.809 21.072 1.00 80.19 104 LYS A CA 1
ATOM 831 C C . LYS A 1 104 ? -0.443 -10.483 19.635 1.00 80.19 104 LYS A C 1
ATOM 833 O O . LYS A 1 104 ? -0.443 -11.382 18.798 1.00 80.19 104 LYS A O 1
ATOM 838 N N . ASP A 1 105 ? -0.056 -9.241 19.361 1.00 78.12 105 ASP A N 1
ATOM 839 C CA . ASP A 1 105 ? 0.323 -8.784 18.030 1.00 78.12 105 ASP A CA 1
ATOM 840 C C . ASP A 1 105 ? 1.614 -9.471 17.550 1.00 78.12 105 ASP A C 1
ATOM 842 O O . ASP A 1 105 ? 2.679 -9.413 18.176 1.00 78.12 105 ASP A O 1
ATOM 846 N N . SER A 1 106 ? 1.520 -10.151 16.410 1.00 78.81 106 SER A N 1
ATOM 847 C CA . SER A 1 106 ? 2.617 -10.914 15.806 1.00 78.81 106 SER A CA 1
ATOM 848 C C . SER A 1 106 ? 3.761 -10.031 15.293 1.00 78.81 106 SER A C 1
ATOM 850 O O . SER A 1 106 ? 4.900 -10.504 15.228 1.00 78.81 106 SER A O 1
ATOM 852 N N . SER A 1 107 ? 3.495 -8.749 15.021 1.00 80.19 107 SER A N 1
ATOM 853 C CA . SER A 1 107 ? 4.478 -7.760 14.559 1.00 80.19 107 SER A CA 1
ATOM 854 C C . SER A 1 107 ? 5.413 -7.240 15.662 1.00 80.19 107 SER A C 1
ATOM 856 O O . SER A 1 107 ? 6.340 -6.475 15.390 1.00 80.19 107 SER A O 1
ATOM 858 N N . THR A 1 108 ? 5.232 -7.682 16.911 1.00 80.69 108 THR A N 1
ATOM 859 C CA . THR A 1 108 ? 6.117 -7.328 18.038 1.00 80.69 108 THR A CA 1
ATOM 860 C C . THR A 1 108 ? 7.438 -8.093 18.038 1.00 80.69 108 THR A C 1
ATOM 862 O O . THR A 1 108 ? 8.454 -7.565 18.486 1.00 80.69 108 THR A O 1
ATOM 865 N N . LYS A 1 109 ? 7.466 -9.314 17.481 1.00 83.69 109 LYS A N 1
ATOM 866 C CA . LYS A 1 109 ? 8.662 -10.174 17.447 1.00 83.69 109 LYS A CA 1
ATOM 867 C C . LYS A 1 109 ? 9.034 -10.565 16.024 1.00 83.69 109 LYS A C 1
ATOM 869 O O . LYS A 1 109 ? 8.178 -10.995 15.249 1.00 83.69 109 LYS A O 1
ATOM 874 N N . ARG A 1 110 ? 10.332 -10.508 15.715 1.00 84.38 110 ARG A N 1
ATOM 875 C CA . ARG A 1 110 ? 10.875 -10.774 14.377 1.00 84.38 110 ARG A CA 1
ATOM 876 C C . ARG A 1 110 ? 10.517 -12.170 13.867 1.00 84.38 110 ARG A C 1
ATOM 878 O O . ARG A 1 110 ? 9.969 -12.308 12.779 1.00 84.38 110 ARG A O 1
ATOM 885 N N . GLU A 1 111 ? 10.771 -13.204 14.663 1.00 85.88 111 GLU A N 1
ATOM 886 C CA . GLU A 1 111 ? 10.543 -14.601 14.272 1.00 85.88 111 GLU A CA 1
ATOM 887 C C . GLU A 1 111 ? 9.051 -14.907 14.110 1.00 85.88 111 GLU A C 1
ATOM 889 O O . GLU A 1 111 ? 8.673 -15.671 13.223 1.00 85.88 111 GLU A O 1
ATOM 894 N N . LYS A 1 112 ? 8.193 -14.299 14.944 1.00 86.81 112 LYS A N 1
ATOM 895 C CA . LYS A 1 112 ? 6.734 -14.412 14.798 1.00 86.81 112 LYS A CA 1
ATOM 896 C C . LYS A 1 112 ? 6.267 -13.758 13.499 1.00 86.81 112 LYS A C 1
ATOM 898 O O . LYS A 1 112 ? 5.501 -14.373 12.770 1.00 86.81 112 LYS A O 1
ATOM 903 N N . THR A 1 113 ? 6.778 -12.565 13.193 1.00 88.38 113 THR A N 1
ATOM 904 C CA . THR A 1 113 ? 6.465 -11.828 11.958 1.00 88.38 113 THR A CA 1
ATOM 905 C C . THR A 1 113 ? 6.829 -12.647 10.722 1.00 88.38 113 THR A C 1
ATOM 907 O O . THR A 1 113 ? 6.016 -12.760 9.812 1.00 88.38 113 THR A O 1
ATOM 910 N N . ILE A 1 114 ? 8.021 -13.259 10.704 1.00 89.25 114 ILE A N 1
ATOM 911 C CA . ILE A 1 114 ? 8.452 -14.131 9.600 1.00 89.25 114 ILE A CA 1
ATOM 912 C C . ILE A 1 114 ? 7.479 -15.300 9.446 1.00 89.25 114 ILE A C 1
ATOM 914 O O . ILE A 1 114 ? 6.899 -15.456 8.380 1.00 89.25 114 ILE A O 1
ATOM 918 N N . LYS A 1 115 ? 7.232 -16.070 10.512 1.00 90.00 115 LYS A N 1
ATOM 919 C CA . LYS A 1 115 ? 6.335 -17.237 10.453 1.00 90.00 115 LYS A CA 1
ATOM 920 C C . LYS A 1 115 ? 4.931 -16.878 9.958 1.00 90.00 115 LYS A C 1
ATOM 922 O O . LYS A 1 115 ? 4.364 -17.593 9.137 1.00 90.00 115 LYS A O 1
ATOM 927 N N . GLU A 1 116 ? 4.380 -15.771 10.448 1.00 90.50 116 GLU A N 1
ATOM 928 C CA . GLU A 1 116 ? 3.021 -15.335 10.119 1.00 90.50 116 GLU A CA 1
ATOM 929 C C . GLU A 1 116 ? 2.909 -14.821 8.676 1.00 90.50 116 GLU A C 1
ATOM 931 O O . GLU A 1 116 ? 1.904 -15.069 7.999 1.00 90.50 116 GLU A O 1
ATOM 936 N N . LEU A 1 117 ? 3.968 -14.171 8.183 1.00 90.56 117 LEU A N 1
ATOM 937 C CA . LEU A 1 117 ? 4.104 -13.773 6.787 1.00 90.56 117 LEU A CA 1
ATOM 938 C C . LEU A 1 117 ? 4.210 -15.002 5.878 1.00 90.56 117 LEU A C 1
ATOM 940 O O . LEU A 1 117 ? 3.419 -15.134 4.947 1.00 90.56 117 LEU A O 1
ATOM 944 N N . GLU A 1 118 ? 5.146 -15.914 6.157 1.00 90.50 118 GLU A N 1
ATOM 945 C CA . GLU A 1 118 ? 5.388 -17.115 5.346 1.00 90.50 118 GLU A CA 1
ATOM 946 C C . GLU A 1 118 ? 4.129 -17.974 5.196 1.00 90.50 118 GLU A C 1
ATOM 948 O O . GLU A 1 118 ? 3.830 -18.434 4.095 1.00 90.50 118 GLU A O 1
ATOM 953 N N . LYS A 1 119 ? 3.356 -18.118 6.280 1.00 90.31 119 LYS A N 1
ATOM 954 C CA . LYS A 1 119 ? 2.071 -18.830 6.296 1.00 90.31 119 LYS A CA 1
ATOM 955 C C . LYS A 1 119 ? 1.049 -18.259 5.303 1.00 90.31 119 LYS A C 1
ATOM 957 O O . LYS A 1 119 ? 0.206 -18.999 4.816 1.00 90.31 119 LYS A O 1
ATOM 962 N N . ARG A 1 120 ? 1.085 -16.953 5.017 1.00 91.06 120 ARG A N 1
ATOM 963 C CA . ARG A 1 120 ? 0.107 -16.283 4.137 1.00 91.06 120 ARG A CA 1
ATOM 964 C C . ARG A 1 120 ? 0.586 -16.170 2.705 1.00 91.06 120 ARG A C 1
ATOM 966 O O . ARG A 1 120 ? -0.180 -16.406 1.775 1.00 91.06 120 ARG A O 1
ATOM 973 N N . VAL A 1 121 ? 1.831 -15.738 2.525 1.00 93.75 121 VAL A N 1
ATOM 974 C CA . VAL A 1 121 ? 2.258 -15.173 1.242 1.00 93.75 121 VAL A CA 1
ATOM 975 C C . VAL A 1 121 ? 2.679 -16.219 0.217 1.00 93.75 121 VAL A C 1
ATOM 977 O O . VAL A 1 121 ? 2.742 -15.892 -0.966 1.00 93.75 121 VAL A O 1
ATOM 980 N N . PHE A 1 122 ? 2.958 -17.460 0.630 1.00 93.62 122 PHE A N 1
ATOM 981 C CA . PHE A 1 122 ? 3.406 -18.532 -0.271 1.00 93.62 122 PHE A CA 1
ATOM 982 C C . PHE A 1 122 ? 2.296 -19.462 -0.757 1.00 93.62 122 PHE A C 1
ATOM 984 O O . PHE A 1 122 ? 2.488 -20.176 -1.741 1.00 93.62 122 PHE A O 1
ATOM 991 N N . GLU A 1 123 ? 1.122 -19.411 -0.139 1.00 91.12 123 GLU A N 1
ATOM 992 C CA . GLU A 1 123 ? -0.049 -20.150 -0.595 1.00 91.12 123 GLU A CA 1
ATOM 993 C C . GLU A 1 123 ? -0.951 -19.221 -1.402 1.00 91.12 123 GLU A C 1
ATOM 995 O O . GLU A 1 123 ? -1.308 -18.135 -0.940 1.00 91.12 123 GLU A O 1
ATOM 1000 N N . ALA A 1 124 ? -1.347 -19.643 -2.604 1.00 89.25 124 ALA A N 1
ATOM 1001 C CA . ALA A 1 124 ? -2.344 -18.919 -3.385 1.00 89.25 124 ALA A CA 1
ATOM 1002 C C . ALA A 1 124 ? -3.700 -18.942 -2.668 1.00 89.25 124 ALA A C 1
ATOM 1004 O O . ALA A 1 124 ? -4.018 -19.888 -1.947 1.00 89.25 124 ALA A O 1
ATOM 1005 N N . GLY A 1 125 ? -4.477 -17.880 -2.848 1.00 85.44 125 GLY A N 1
ATOM 1006 C CA . GLY A 1 125 ? -5.820 -17.795 -2.297 1.00 85.44 125 GLY A CA 1
ATOM 1007 C C . GLY A 1 125 ? -6.846 -18.674 -3.017 1.00 85.44 125 GLY A C 1
ATOM 1008 O O . GLY A 1 125 ? -6.504 -19.453 -3.910 1.00 85.44 125 GLY A O 1
ATOM 1009 N N . HIS A 1 126 ? -8.105 -18.574 -2.593 1.00 89.31 126 HIS A N 1
ATOM 1010 C CA . HIS A 1 126 ? -9.197 -19.436 -3.060 1.00 89.31 126 HIS A CA 1
ATOM 1011 C C . HIS A 1 126 ? -10.374 -18.642 -3.637 1.00 89.31 126 HIS A C 1
ATOM 1013 O O . HIS A 1 126 ? -11.509 -19.127 -3.633 1.00 89.31 126 HIS A O 1
ATOM 1019 N N . ILE A 1 127 ? -10.136 -17.423 -4.128 1.00 91.25 127 ILE A N 1
ATOM 1020 C CA . ILE A 1 127 ? -11.190 -16.620 -4.738 1.00 91.25 127 ILE A CA 1
ATOM 1021 C C . ILE A 1 127 ? -11.780 -17.310 -5.970 1.00 91.25 127 ILE A C 1
ATOM 1023 O O . ILE A 1 127 ? -11.082 -17.792 -6.862 1.00 91.25 127 ILE A O 1
ATOM 1027 N N . ASN A 1 128 ? -13.110 -17.321 -6.044 1.00 94.00 128 ASN A N 1
ATOM 1028 C CA . ASN A 1 128 ? -13.821 -17.707 -7.252 1.00 94.00 128 ASN A CA 1
ATOM 1029 C C . ASN A 1 128 ? -13.885 -16.501 -8.198 1.00 94.00 128 ASN A C 1
ATOM 1031 O O . ASN A 1 128 ? -14.736 -15.622 -8.034 1.00 94.00 128 ASN A O 1
ATOM 1035 N N . SER A 1 129 ? -13.000 -16.474 -9.199 1.00 93.75 129 SER A N 1
ATOM 1036 C CA . SER A 1 129 ? -12.881 -15.360 -10.148 1.00 93.75 129 SER A CA 1
ATOM 1037 C C . SER A 1 129 ? -14.202 -15.008 -10.838 1.00 93.75 129 SER A C 1
ATOM 1039 O O . SER A 1 129 ? -14.512 -13.832 -11.013 1.00 93.75 129 SER A O 1
ATOM 1041 N N . ASN A 1 130 ? -15.011 -16.008 -11.202 1.00 94.62 130 ASN A N 1
ATOM 1042 C CA . ASN A 1 130 ? -16.286 -15.781 -11.888 1.00 94.62 130 ASN A CA 1
ATOM 1043 C C . ASN A 1 130 ? -17.319 -15.143 -10.957 1.00 94.62 130 ASN A C 1
ATOM 1045 O O . ASN A 1 130 ? -18.010 -14.206 -11.350 1.00 94.62 130 ASN A O 1
ATOM 1049 N N . ALA A 1 131 ? -17.395 -15.619 -9.712 1.00 94.19 131 ALA A N 1
ATOM 1050 C CA . ALA A 1 131 ? -18.281 -15.036 -8.713 1.00 94.19 131 ALA A CA 1
ATOM 1051 C C . ALA A 1 131 ? -17.876 -13.594 -8.378 1.00 94.19 131 ALA A C 1
ATOM 1053 O O . ALA A 1 131 ? -18.747 -12.742 -8.219 1.00 94.19 131 ALA A O 1
ATOM 1054 N N . 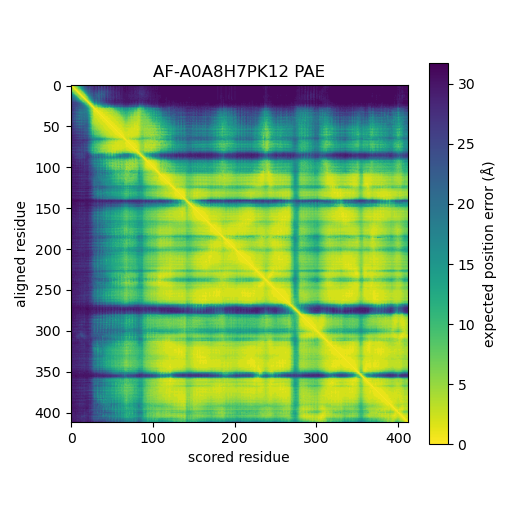TYR A 1 132 ? -16.572 -13.302 -8.315 1.00 94.06 132 TYR A N 1
ATOM 1055 C CA . TYR A 1 132 ? -16.099 -11.955 -8.012 1.00 94.06 132 TYR A CA 1
ATOM 1056 C C . TYR A 1 132 ? -16.335 -10.970 -9.161 1.00 94.06 132 TYR A C 1
ATOM 1058 O O . TYR A 1 132 ? -16.811 -9.865 -8.920 1.00 94.06 132 TYR A O 1
ATOM 1066 N N . LYS A 1 133 ? -16.118 -11.387 -10.415 1.00 93.00 133 LYS A N 1
ATOM 1067 C CA . LYS A 1 133 ? -16.499 -10.588 -11.593 1.00 93.00 133 LYS A CA 1
ATOM 1068 C C . LYS A 1 133 ? -17.995 -10.275 -11.596 1.00 93.00 133 LYS A C 1
ATOM 1070 O O . LYS A 1 133 ? -18.373 -9.112 -11.648 1.00 93.00 133 LYS A O 1
ATOM 1075 N N . ALA A 1 134 ? -18.837 -11.293 -11.401 1.00 91.25 134 ALA A N 1
ATOM 1076 C CA . ALA A 1 134 ? -20.284 -11.107 -11.310 1.00 91.25 134 ALA A CA 1
ATOM 1077 C C . ALA A 1 134 ? -20.696 -10.196 -10.137 1.00 91.25 134 ALA A C 1
ATOM 1079 O O . ALA A 1 134 ? -21.676 -9.457 -10.235 1.00 91.25 134 ALA A O 1
ATOM 1080 N N . PHE A 1 135 ? -19.961 -10.238 -9.022 1.00 90.56 135 PHE A N 1
ATOM 1081 C CA . PHE A 1 135 ? -20.160 -9.324 -7.902 1.00 90.56 135 PHE A CA 1
ATOM 1082 C C . PHE A 1 135 ? -19.839 -7.875 -8.283 1.00 90.56 135 PHE A C 1
ATOM 1084 O O . PHE A 1 135 ? -20.637 -6.996 -7.959 1.00 90.56 135 PHE A O 1
ATOM 1091 N N . LEU A 1 136 ? -18.717 -7.615 -8.959 1.00 90.19 136 LEU A N 1
ATOM 1092 C CA . LEU A 1 136 ? -18.367 -6.265 -9.412 1.00 90.19 136 LEU A CA 1
ATOM 1093 C C . LEU A 1 136 ? -19.410 -5.749 -10.406 1.00 90.19 136 LEU A C 1
ATOM 1095 O O . LEU A 1 136 ? -19.994 -4.693 -10.173 1.00 90.19 136 LEU A O 1
ATOM 1099 N N . ASP A 1 137 ? -19.760 -6.546 -11.414 1.00 86.62 137 ASP A N 1
ATOM 1100 C CA . ASP A 1 137 ? -20.790 -6.177 -12.387 1.00 86.62 137 ASP A CA 1
ATOM 1101 C C . ASP A 1 137 ? -22.117 -5.853 -11.685 1.00 86.62 137 ASP A C 1
ATOM 1103 O O . ASP A 1 137 ? -22.719 -4.822 -11.928 1.00 86.62 137 ASP A O 1
ATOM 1107 N N . LYS A 1 138 ? -22.562 -6.656 -10.714 1.00 84.44 138 LYS A N 1
ATOM 1108 C CA . LYS A 1 138 ? -23.817 -6.384 -9.990 1.00 84.44 138 LYS A CA 1
ATOM 1109 C C . LYS A 1 138 ? -23.805 -5.073 -9.185 1.00 84.44 138 LYS A C 1
ATOM 1111 O O . LYS A 1 138 ? -24.867 -4.479 -8.983 1.00 84.44 138 LYS A O 1
ATOM 1116 N N . ASN A 1 139 ? -22.659 -4.690 -8.621 1.00 82.31 139 ASN A N 1
ATOM 1117 C CA . ASN A 1 139 ? -22.562 -3.560 -7.687 1.00 82.31 139 ASN A CA 1
ATOM 1118 C C . ASN A 1 139 ? -22.202 -2.234 -8.358 1.00 82.31 139 ASN A C 1
ATOM 1120 O O . ASN A 1 139 ? -22.516 -1.180 -7.800 1.00 82.31 139 ASN A O 1
ATOM 1124 N N . PHE A 1 140 ? -21.560 -2.297 -9.522 1.00 78.19 140 PHE A N 1
ATOM 1125 C CA . PHE A 1 140 ? -21.042 -1.138 -10.246 1.00 78.19 140 PHE A CA 1
ATOM 1126 C C . PHE A 1 140 ? -21.691 -0.960 -11.618 1.00 78.19 140 PHE A C 1
ATOM 1128 O O . PHE A 1 140 ? -21.728 0.157 -12.120 1.00 78.19 140 PHE A O 1
ATOM 1135 N N . ASP A 1 141 ? -22.258 -2.022 -12.188 1.00 63.75 141 ASP A N 1
ATOM 1136 C CA . ASP A 1 141 ? -22.911 -2.011 -13.489 1.00 63.75 141 ASP A CA 1
ATOM 1137 C C . ASP A 1 141 ? -24.445 -2.135 -13.295 1.00 63.75 141 ASP A C 1
ATOM 1139 O O . ASP A 1 141 ? -24.941 -3.036 -12.612 1.00 63.75 141 ASP A O 1
ATOM 1143 N N . LYS A 1 142 ? -25.225 -1.242 -13.929 1.00 56.53 142 LYS A N 1
ATOM 1144 C CA . LYS A 1 142 ? -26.666 -1.437 -14.259 1.00 56.53 142 LYS A CA 1
ATOM 1145 C C . LYS A 1 142 ? -27.771 -1.052 -13.260 1.00 56.53 142 LYS A C 1
ATOM 1147 O O . LYS A 1 142 ? -28.863 -1.621 -13.320 1.00 56.53 142 LYS A O 1
ATOM 1152 N N . LYS A 1 143 ? -27.595 -0.048 -12.393 1.00 56.94 143 LYS A N 1
ATOM 1153 C CA . LYS A 1 143 ? -28.755 0.556 -11.674 1.00 56.94 143 LYS A CA 1
ATOM 1154 C C . LYS A 1 143 ? -28.964 2.054 -11.888 1.00 56.94 143 LYS A C 1
ATOM 1156 O O . LYS A 1 143 ? -30.070 2.536 -11.665 1.00 56.94 143 LYS A O 1
ATOM 1161 N N . ASN A 1 144 ? -27.942 2.782 -12.331 1.00 65.31 144 ASN A N 1
ATOM 1162 C CA . ASN A 1 144 ? -28.012 4.218 -12.584 1.00 65.31 144 ASN A CA 1
ATOM 1163 C C . ASN A 1 144 ? -27.198 4.548 -13.841 1.00 65.31 144 ASN A C 1
ATOM 1165 O O . ASN A 1 144 ? -25.997 4.293 -13.861 1.00 65.31 144 ASN A O 1
ATOM 1169 N N . VAL A 1 145 ? -27.840 5.148 -14.848 1.00 64.19 145 VAL A N 1
ATOM 1170 C CA . VAL A 1 145 ? -27.215 5.558 -16.122 1.00 64.19 145 VAL A CA 1
ATOM 1171 C C . VAL A 1 145 ? -25.997 6.461 -15.888 1.00 64.19 145 VAL A C 1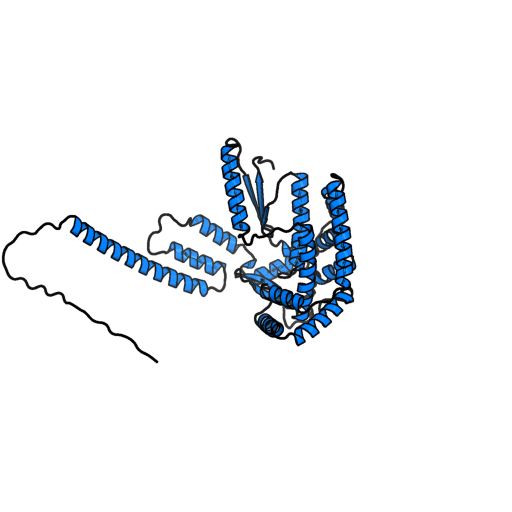
ATOM 1173 O O . VAL A 1 145 ? -25.011 6.376 -16.608 1.00 64.19 145 VAL A O 1
ATOM 1176 N N . ALA A 1 146 ? -26.024 7.288 -14.837 1.00 68.12 146 ALA A N 1
ATOM 1177 C CA . ALA A 1 146 ? -24.889 8.139 -14.480 1.00 68.12 146 ALA A CA 1
ATOM 1178 C C . ALA A 1 146 ? -23.679 7.349 -13.943 1.00 68.12 146 ALA A C 1
ATOM 1180 O O . ALA A 1 146 ? -22.548 7.779 -14.132 1.00 68.12 146 ALA A O 1
ATOM 1181 N N . GLY A 1 147 ? -23.907 6.211 -13.276 1.00 68.75 147 GLY A N 1
ATOM 1182 C CA . GLY A 1 147 ? -22.835 5.351 -12.764 1.00 68.75 147 GLY A CA 1
ATOM 1183 C C . GLY A 1 147 ? -22.174 4.523 -13.866 1.00 68.75 147 GLY A C 1
ATOM 1184 O O . GLY A 1 147 ? -20.956 4.393 -13.875 1.00 68.75 147 GLY A O 1
ATOM 1185 N N . GLU A 1 148 ? -22.972 4.036 -14.819 1.00 70.00 148 GLU A N 1
ATOM 1186 C CA . GLU A 1 148 ? -22.493 3.317 -16.008 1.00 70.00 148 GLU A CA 1
ATOM 1187 C C . GLU A 1 148 ? -21.601 4.221 -16.872 1.00 70.00 148 GLU A C 1
ATOM 1189 O O . GLU A 1 148 ? -20.442 3.898 -17.110 1.00 70.00 148 GLU A O 1
ATOM 1194 N N . LEU A 1 149 ? -22.077 5.430 -17.200 1.00 75.31 149 LEU A N 1
ATOM 1195 C CA . LEU A 1 149 ? -21.288 6.426 -17.937 1.00 75.31 149 LEU A CA 1
ATOM 1196 C C . LEU A 1 149 ? -19.987 6.812 -17.215 1.00 75.31 149 LEU A C 1
ATOM 1198 O O . LEU A 1 149 ? -18.962 7.014 -17.863 1.00 75.31 149 LEU A O 1
ATOM 1202 N N . ALA A 1 150 ? -20.013 6.923 -15.883 1.00 81.25 150 ALA A N 1
ATOM 1203 C CA . ALA A 1 150 ? -18.819 7.244 -15.104 1.00 81.25 150 ALA A CA 1
ATOM 1204 C C . ALA A 1 150 ? -17.785 6.108 -15.142 1.00 81.25 150 ALA A C 1
ATOM 1206 O O . ALA A 1 150 ? -16.596 6.379 -15.284 1.00 81.25 150 ALA A O 1
ATOM 1207 N N . LEU A 1 151 ? -18.225 4.850 -15.044 1.00 84.31 151 LEU A N 1
ATOM 1208 C CA . LEU A 1 151 ? -17.335 3.693 -15.107 1.00 84.31 151 LEU A CA 1
ATOM 1209 C C . LEU A 1 151 ? -16.713 3.527 -16.496 1.00 84.31 151 LEU A C 1
ATOM 1211 O O . LEU A 1 151 ? -15.516 3.263 -16.589 1.00 84.31 151 LEU A O 1
ATOM 1215 N N . ASP A 1 152 ? -17.495 3.711 -17.558 1.00 87.44 152 ASP A N 1
ATOM 1216 C CA . ASP A 1 152 ? -16.976 3.653 -18.926 1.00 87.44 152 ASP A CA 1
ATOM 1217 C C . ASP A 1 152 ? -15.974 4.783 -19.188 1.00 87.44 152 ASP A C 1
ATOM 1219 O O . ASP A 1 152 ? -14.898 4.526 -19.718 1.00 87.44 152 ASP A O 1
ATOM 1223 N N . THR A 1 153 ? -16.252 5.996 -18.696 1.00 88.12 153 THR A N 1
ATOM 1224 C CA . THR A 1 153 ? -15.295 7.116 -18.761 1.00 88.12 153 THR A CA 1
ATOM 1225 C C . THR A 1 153 ? -13.987 6.774 -18.040 1.00 88.12 153 THR A C 1
ATOM 1227 O O . THR A 1 153 ? -12.915 6.957 -18.604 1.00 88.12 153 THR A O 1
ATOM 1230 N N . ILE A 1 154 ? -14.060 6.226 -16.818 1.00 88.62 154 ILE A N 1
ATOM 1231 C CA . ILE A 1 154 ? -12.871 5.802 -16.056 1.00 88.62 154 ILE A CA 1
ATOM 1232 C C . ILE A 1 154 ? -12.073 4.751 -16.835 1.00 88.62 154 ILE A C 1
ATOM 1234 O O . ILE A 1 154 ? -10.849 4.825 -16.890 1.00 88.62 154 ILE A O 1
ATOM 1238 N N . ARG A 1 155 ? -12.746 3.776 -17.455 1.00 92.19 155 ARG A N 1
ATOM 1239 C CA . ARG A 1 155 ? -12.082 2.726 -18.239 1.00 92.19 155 ARG A CA 1
ATOM 1240 C C . ARG A 1 155 ? -11.370 3.292 -19.462 1.00 92.19 155 ARG A C 1
ATOM 1242 O O . ARG A 1 155 ? -10.217 2.937 -19.692 1.00 92.19 155 ARG A O 1
ATOM 1249 N N . GLU A 1 156 ? -12.033 4.168 -20.213 1.00 92.94 156 GLU A N 1
ATOM 1250 C CA . GLU A 1 156 ? -11.452 4.826 -21.388 1.00 92.94 156 GLU A CA 1
ATOM 1251 C C . GLU A 1 156 ? -10.250 5.703 -21.002 1.00 92.94 156 GLU A C 1
ATOM 1253 O O . GLU A 1 156 ? -9.191 5.621 -21.632 1.00 92.94 156 GLU A O 1
ATOM 1258 N N . ASP A 1 157 ? -10.373 6.489 -19.928 1.00 93.12 157 ASP A N 1
ATOM 1259 C CA . ASP A 1 157 ? -9.294 7.334 -19.408 1.00 93.12 157 ASP A CA 1
ATOM 1260 C C . ASP A 1 157 ? -8.106 6.495 -18.908 1.00 93.12 157 ASP A C 1
ATOM 1262 O O . ASP A 1 157 ? -6.947 6.822 -19.193 1.00 93.12 157 ASP A O 1
ATOM 1266 N N . MET A 1 158 ? -8.374 5.384 -18.213 1.00 95.31 158 MET A N 1
ATOM 1267 C CA . MET A 1 158 ? -7.357 4.455 -17.719 1.00 95.31 158 MET A CA 1
ATOM 1268 C C . MET A 1 158 ? -6.624 3.746 -18.861 1.00 95.31 158 MET A C 1
ATOM 1270 O O . MET A 1 158 ? -5.393 3.621 -18.829 1.00 95.31 158 MET A O 1
ATOM 1274 N N . GLU A 1 159 ? -7.351 3.300 -19.887 1.00 95.75 159 GLU A N 1
ATOM 1275 C CA . GLU A 1 159 ? -6.770 2.686 -21.080 1.00 95.75 159 GLU A CA 1
ATOM 1276 C C . GLU A 1 159 ? -5.887 3.695 -21.827 1.00 95.75 159 GLU A C 1
ATOM 1278 O O . GLU A 1 159 ? -4.722 3.411 -22.131 1.00 95.75 159 GLU A O 1
ATOM 1283 N N . PHE A 1 160 ? -6.387 4.917 -22.035 1.00 95.62 160 PHE A N 1
ATOM 1284 C CA . PHE A 1 160 ? -5.615 5.996 -22.641 1.00 95.62 160 PHE A CA 1
ATOM 1285 C C . PHE A 1 160 ? -4.351 6.312 -21.830 1.00 95.62 160 PHE A C 1
ATOM 1287 O O . PHE A 1 160 ? -3.256 6.398 -22.394 1.00 95.62 160 PHE A O 1
ATOM 1294 N N . PHE A 1 161 ? -4.467 6.435 -20.506 1.00 96.69 161 PHE A N 1
ATOM 1295 C CA . PHE A 1 161 ? -3.332 6.646 -19.609 1.00 96.69 161 PHE A CA 1
ATOM 1296 C C . PHE A 1 161 ? -2.289 5.529 -19.734 1.00 96.69 161 PHE A C 1
ATOM 1298 O O . PHE A 1 161 ? -1.097 5.820 -19.863 1.00 96.69 161 PHE A O 1
ATOM 1305 N N . CYS A 1 162 ? -2.717 4.265 -19.742 1.00 97.06 162 CYS A N 1
ATOM 1306 C CA . CYS A 1 162 ? -1.838 3.108 -19.897 1.00 97.06 162 CYS A CA 1
ATOM 1307 C C . CYS A 1 162 ? -1.005 3.186 -21.186 1.00 97.06 162 CYS A C 1
ATOM 1309 O O . CYS A 1 162 ? 0.210 2.952 -21.156 1.00 97.06 162 CYS A O 1
ATOM 1311 N N . GLU A 1 163 ? -1.637 3.554 -22.302 1.00 95.56 163 GLU A N 1
ATOM 1312 C CA . GLU A 1 163 ? -0.978 3.718 -23.601 1.00 95.56 163 GLU A CA 1
ATOM 1313 C C . GLU A 1 163 ? -0.024 4.921 -23.635 1.00 95.56 163 GLU A C 1
ATOM 1315 O O . GLU A 1 163 ? 1.067 4.845 -24.214 1.00 95.56 163 GLU A O 1
ATOM 1320 N N . GLN A 1 164 ? -0.382 6.028 -22.975 1.00 95.94 164 GLN A N 1
ATOM 1321 C CA . GLN A 1 164 ? 0.508 7.185 -22.837 1.00 95.94 164 GLN A CA 1
ATOM 1322 C C . GLN A 1 164 ? 1.721 6.872 -21.957 1.00 95.94 164 GLN A C 1
ATOM 1324 O O . GLN A 1 164 ? 2.848 7.260 -22.289 1.00 95.94 164 GLN A O 1
ATOM 1329 N N . LEU A 1 165 ? 1.533 6.129 -20.863 1.00 96.31 165 LEU A N 1
ATOM 1330 C CA . LEU A 1 165 ? 2.615 5.786 -19.944 1.00 96.31 165 LEU A CA 1
ATOM 1331 C C . LEU A 1 165 ? 3.703 4.965 -20.649 1.00 96.31 165 LEU A C 1
ATOM 1333 O O . LEU A 1 165 ? 4.887 5.235 -20.459 1.00 96.31 165 LEU A O 1
ATOM 1337 N N . LEU A 1 166 ? 3.330 4.049 -21.549 1.00 95.00 166 LEU A N 1
ATOM 1338 C CA . LEU A 1 166 ? 4.287 3.277 -22.357 1.00 95.00 166 LEU A CA 1
ATOM 1339 C C . LEU A 1 166 ? 5.163 4.144 -23.271 1.00 95.00 166 LEU A C 1
ATOM 1341 O O . LEU A 1 166 ? 6.269 3.743 -23.631 1.00 95.00 166 LEU A O 1
ATOM 1345 N N . ARG A 1 167 ? 4.685 5.328 -23.661 1.00 94.25 167 ARG A N 1
ATOM 1346 C CA . ARG A 1 167 ? 5.392 6.262 -24.555 1.00 94.25 167 ARG A CA 1
ATOM 1347 C C . ARG A 1 167 ? 6.133 7.360 -23.797 1.00 94.25 167 ARG A C 1
ATOM 1349 O O . ARG A 1 167 ? 6.886 8.118 -24.409 1.00 94.25 167 ARG A O 1
ATOM 1356 N N . THR A 1 168 ? 5.940 7.429 -22.484 1.00 94.12 168 THR A N 1
ATOM 1357 C CA . THR A 1 168 ? 6.439 8.510 -21.639 1.00 94.12 168 THR A CA 1
ATOM 1358 C C . THR A 1 168 ? 7.960 8.477 -21.505 1.00 94.12 168 THR A C 1
ATOM 1360 O O . THR A 1 168 ? 8.606 7.426 -21.531 1.00 94.12 168 THR A O 1
ATOM 1363 N N . THR A 1 169 ? 8.540 9.665 -21.358 1.00 95.00 169 THR A N 1
ATOM 1364 C CA . THR A 1 169 ? 9.927 9.858 -20.942 1.00 95.00 169 THR A CA 1
ATOM 1365 C C . THR A 1 169 ? 9.958 10.409 -19.526 1.00 95.00 169 THR A C 1
ATOM 1367 O O . THR A 1 169 ? 9.288 11.396 -19.221 1.00 95.00 169 THR A O 1
ATOM 1370 N N . VAL A 1 170 ? 10.756 9.786 -18.669 1.00 95.12 170 VAL A N 1
ATOM 1371 C CA . VAL A 1 170 ? 11.026 10.263 -17.315 1.00 95.12 170 VAL A CA 1
ATOM 1372 C C . VAL A 1 170 ? 11.820 11.564 -17.412 1.00 95.12 170 VAL A C 1
ATOM 1374 O O . VAL A 1 170 ? 12.814 11.630 -18.130 1.00 95.12 170 VAL A O 1
ATOM 1377 N N . SER A 1 171 ? 11.384 12.603 -16.703 1.00 94.06 171 SER A N 1
ATOM 1378 C CA . SER A 1 171 ? 12.139 13.850 -16.562 1.00 94.06 171 SER A CA 1
ATOM 1379 C C . SER A 1 171 ? 13.019 13.815 -15.311 1.00 94.06 171 SER A C 1
ATOM 1381 O O . SER A 1 171 ? 12.707 13.120 -14.343 1.00 94.06 171 SER A O 1
ATOM 1383 N N . VAL A 1 172 ? 14.080 14.628 -15.286 1.00 94.06 172 VAL A N 1
ATOM 1384 C CA . VAL A 1 172 ? 14.920 14.815 -14.087 1.00 94.06 172 VAL A CA 1
ATOM 1385 C C . VAL A 1 172 ? 14.084 15.296 -12.899 1.00 94.06 172 VAL A C 1
ATOM 1387 O O . VAL A 1 172 ? 14.260 14.808 -11.787 1.00 94.06 172 VAL A O 1
ATOM 1390 N N . SER A 1 173 ? 13.129 16.204 -13.130 1.00 92.19 173 SER A N 1
ATOM 1391 C CA . SER A 1 173 ? 12.208 16.670 -12.087 1.00 92.19 173 SER A CA 1
ATOM 1392 C C . SER A 1 173 ? 11.356 15.534 -11.519 1.00 92.19 173 SER A C 1
ATOM 1394 O O . SER A 1 173 ? 11.343 15.334 -10.310 1.00 92.19 173 SER A O 1
ATOM 1396 N N . GLY A 1 174 ? 10.731 14.724 -12.378 1.00 90.06 174 GLY A N 1
ATOM 1397 C CA . GLY A 1 174 ? 9.928 13.585 -11.938 1.00 90.06 174 GLY A CA 1
ATOM 1398 C C . GLY A 1 174 ? 10.766 12.527 -11.220 1.00 90.06 174 GLY A C 1
ATOM 1399 O O . GLY A 1 174 ? 10.282 11.875 -10.296 1.00 90.06 174 GLY A O 1
ATOM 1400 N N . LEU A 1 175 ? 12.040 12.376 -11.594 1.00 93.75 175 LEU A N 1
ATOM 1401 C CA . LEU A 1 175 ? 12.963 11.498 -10.885 1.00 93.75 175 LEU A CA 1
ATOM 1402 C C . LEU A 1 175 ? 13.328 12.048 -9.500 1.00 93.75 175 LEU A C 1
ATOM 1404 O O . LEU A 1 175 ? 13.354 11.275 -8.545 1.00 93.75 175 LEU A O 1
ATOM 1408 N N . LYS A 1 176 ? 13.544 13.363 -9.358 1.00 93.19 176 LYS A N 1
ATOM 1409 C CA . LYS A 1 176 ? 13.753 14.011 -8.050 1.00 93.19 176 LYS A CA 1
ATOM 1410 C C . LYS A 1 176 ? 12.549 13.808 -7.127 1.00 93.19 176 LYS A C 1
ATOM 1412 O O . LYS A 1 176 ? 12.751 13.426 -5.976 1.00 93.19 176 LYS A O 1
ATOM 1417 N N . ASP A 1 177 ? 11.327 13.936 -7.642 1.00 91.31 177 ASP A N 1
ATOM 1418 C CA . ASP A 1 177 ? 10.103 13.654 -6.878 1.00 91.31 177 ASP A CA 1
ATOM 1419 C C . ASP A 1 177 ? 10.037 12.180 -6.435 1.00 91.31 177 ASP A C 1
ATOM 1421 O O . ASP A 1 177 ? 9.654 11.871 -5.306 1.00 91.31 177 ASP A O 1
ATOM 1425 N N . CYS A 1 178 ? 10.466 11.245 -7.293 1.00 93.06 178 CYS A N 1
ATOM 1426 C CA . CYS A 1 178 ? 10.549 9.825 -6.933 1.00 93.06 178 CYS A CA 1
ATOM 1427 C C . CYS A 1 178 ? 11.594 9.564 -5.843 1.00 93.06 178 CYS A C 1
ATOM 1429 O O . CYS A 1 178 ? 11.339 8.775 -4.934 1.00 93.06 178 CYS A O 1
ATOM 1431 N N . VAL A 1 179 ? 12.751 10.230 -5.912 1.00 93.00 179 VAL A N 1
ATOM 1432 C CA . VAL A 1 179 ? 13.790 10.156 -4.876 1.00 93.00 179 VAL A CA 1
ATOM 1433 C C . VAL A 1 179 ? 13.250 10.670 -3.544 1.00 93.00 179 VAL A C 1
ATOM 1435 O O . VAL A 1 179 ? 13.420 10.005 -2.525 1.00 93.00 179 VAL A O 1
ATOM 1438 N N . GLU A 1 180 ? 12.562 11.812 -3.536 1.00 91.50 180 GLU A N 1
ATOM 1439 C CA . GLU A 1 180 ? 11.927 12.345 -2.327 1.00 91.50 180 GLU A CA 1
ATOM 1440 C C . GLU A 1 180 ? 10.857 11.398 -1.776 1.00 91.50 180 GLU A C 1
ATOM 1442 O O . GLU A 1 180 ? 10.849 11.115 -0.578 1.00 91.50 180 GLU A O 1
ATOM 1447 N N . GLY A 1 181 ? 10.017 10.836 -2.649 1.00 89.19 181 GLY A N 1
ATOM 1448 C CA . GLY A 1 181 ? 9.020 9.835 -2.276 1.00 89.19 181 GLY A CA 1
ATOM 1449 C C . GLY A 1 181 ? 9.641 8.603 -1.614 1.00 89.19 181 GLY A C 1
ATOM 1450 O O . GLY A 1 181 ? 9.181 8.187 -0.553 1.00 89.19 181 GLY A O 1
ATOM 1451 N N . LEU A 1 182 ? 10.722 8.056 -2.182 1.00 90.62 182 LEU A N 1
ATOM 1452 C CA . LEU A 1 182 ? 11.443 6.916 -1.604 1.00 90.62 182 LEU A CA 1
ATOM 1453 C C . LEU A 1 182 ? 12.126 7.254 -0.277 1.00 90.62 182 LEU A C 1
ATOM 1455 O O . LEU A 1 182 ? 12.123 6.423 0.626 1.00 90.62 182 LEU A O 1
ATOM 1459 N N . LEU A 1 183 ? 12.697 8.455 -0.141 1.00 89.12 183 LEU A N 1
ATOM 1460 C CA . LEU A 1 183 ? 13.305 8.915 1.113 1.00 89.12 183 LEU A CA 1
ATOM 1461 C C . LEU A 1 183 ? 12.266 9.147 2.220 1.00 89.12 183 LEU A C 1
ATOM 1463 O O . LEU A 1 183 ? 12.609 9.050 3.396 1.00 89.12 183 LEU A O 1
ATOM 1467 N N . GLY A 1 184 ? 11.017 9.450 1.854 1.00 84.56 184 GLY A N 1
ATOM 1468 C CA . GLY A 1 184 ? 9.885 9.520 2.779 1.00 84.56 184 GLY A CA 1
ATOM 1469 C C . GLY A 1 184 ? 9.291 8.154 3.144 1.00 84.56 184 GLY A C 1
ATOM 1470 O O . GLY A 1 184 ? 8.526 8.062 4.103 1.00 84.56 184 GLY A O 1
ATOM 1471 N N . CYS A 1 185 ? 9.634 7.094 2.406 1.00 80.69 185 CYS A N 1
ATOM 1472 C CA . CYS A 1 185 ? 9.178 5.733 2.671 1.00 80.69 185 CYS A CA 1
ATOM 1473 C C . CYS A 1 185 ? 10.179 4.964 3.544 1.00 80.69 185 CYS A C 1
ATOM 1475 O O . CYS A 1 185 ? 11.393 5.109 3.427 1.00 80.69 185 CYS A O 1
ATOM 1477 N N . ASP A 1 186 ? 9.672 4.036 4.352 1.00 81.12 186 ASP A N 1
ATOM 1478 C CA . ASP A 1 186 ? 10.493 3.157 5.200 1.00 81.12 186 ASP A CA 1
ATOM 1479 C C . ASP A 1 186 ? 11.092 1.960 4.424 1.00 81.12 186 ASP A C 1
ATOM 1481 O O . ASP A 1 186 ? 11.535 0.975 5.006 1.00 81.12 186 ASP A O 1
ATOM 1485 N N . LEU A 1 187 ? 11.085 2.006 3.087 1.00 84.12 187 LEU A N 1
ATOM 1486 C CA . LEU A 1 187 ? 11.544 0.915 2.221 1.00 84.12 187 LEU A CA 1
ATOM 1487 C C . LEU A 1 187 ? 13.066 0.730 2.289 1.00 84.12 187 LEU A C 1
ATOM 1489 O O . LEU A 1 187 ? 13.562 -0.387 2.391 1.00 84.12 187 LEU A O 1
ATOM 1493 N N . LEU A 1 188 ? 13.816 1.834 2.257 1.00 85.75 188 LEU A N 1
ATOM 1494 C CA . LEU A 1 188 ? 15.264 1.805 2.051 1.00 85.75 188 LEU A CA 1
ATOM 1495 C C . LEU A 1 188 ? 16.048 1.732 3.362 1.00 85.75 188 LEU A C 1
ATOM 1497 O O . LEU A 1 188 ? 15.713 2.391 4.353 1.00 85.75 188 LEU A O 1
ATOM 1501 N N . ASN A 1 189 ? 17.141 0.969 3.346 1.00 85.00 189 ASN A N 1
ATOM 1502 C CA . ASN A 1 189 ? 18.137 0.972 4.414 1.00 85.00 189 ASN A CA 1
ATOM 1503 C C . ASN A 1 189 ? 18.977 2.271 4.403 1.00 85.00 189 ASN A C 1
ATOM 1505 O O . ASN A 1 189 ? 18.940 3.047 3.446 1.00 85.00 189 ASN A O 1
ATOM 1509 N N . LEU A 1 190 ? 19.736 2.522 5.477 1.00 85.75 190 LEU A N 1
ATOM 1510 C CA . LEU A 1 190 ? 20.491 3.774 5.649 1.00 85.75 190 LEU A CA 1
ATOM 1511 C C . LEU A 1 190 ? 21.533 4.012 4.545 1.00 85.75 190 LEU A C 1
ATOM 1513 O O . LEU A 1 190 ? 21.745 5.154 4.141 1.00 85.75 190 LEU A O 1
ATOM 1517 N N . GLU A 1 191 ? 22.149 2.944 4.036 1.00 87.81 191 GLU A N 1
ATOM 1518 C CA . GLU A 1 191 ? 23.128 3.011 2.948 1.00 87.81 191 GLU A CA 1
ATOM 1519 C C . GLU A 1 191 ? 22.468 3.492 1.649 1.00 87.81 191 GLU A C 1
ATOM 1521 O O . GLU A 1 191 ? 22.876 4.507 1.084 1.00 87.81 191 GLU A O 1
ATOM 1526 N N . LYS A 1 192 ? 21.372 2.845 1.231 1.00 90.94 192 LYS A N 1
ATOM 1527 C CA . LYS A 1 192 ? 20.613 3.218 0.027 1.00 90.94 192 LYS A CA 1
ATOM 1528 C C . LYS A 1 192 ? 20.014 4.621 0.134 1.00 90.94 192 LYS A C 1
ATOM 1530 O O . LYS A 1 192 ? 19.988 5.348 -0.858 1.00 90.94 192 LYS A O 1
ATOM 1535 N N . GLN A 1 193 ? 19.578 5.038 1.327 1.00 90.00 193 GLN A N 1
ATOM 1536 C CA . GLN A 1 193 ? 19.134 6.416 1.567 1.00 90.00 193 GLN A CA 1
ATOM 1537 C C . GLN A 1 193 ? 20.268 7.429 1.350 1.00 90.00 193 GLN A C 1
ATOM 1539 O O . GLN A 1 193 ? 20.044 8.473 0.737 1.00 90.00 193 GLN A O 1
ATOM 1544 N N . ALA A 1 194 ? 21.482 7.137 1.827 1.00 90.94 194 ALA A N 1
ATOM 1545 C CA . ALA A 1 194 ? 22.639 8.004 1.610 1.00 90.94 194 ALA A CA 1
ATOM 1546 C C . ALA A 1 194 ? 22.997 8.098 0.119 1.00 90.94 194 ALA A C 1
ATOM 1548 O O . ALA A 1 194 ? 23.195 9.203 -0.387 1.00 90.94 194 ALA A O 1
ATOM 1549 N N . THR A 1 195 ? 22.990 6.970 -0.598 1.00 91.62 195 THR A N 1
ATOM 1550 C CA . THR A 1 195 ? 23.218 6.945 -2.049 1.00 91.62 195 THR A CA 1
ATOM 1551 C C . THR A 1 195 ? 22.174 7.767 -2.800 1.00 91.62 195 THR A C 1
ATOM 1553 O O . THR A 1 195 ? 22.542 8.575 -3.647 1.00 91.62 195 THR A O 1
ATOM 1556 N N . LEU A 1 196 ? 20.883 7.634 -2.469 1.00 92.00 196 LEU A N 1
ATOM 1557 C CA . LEU A 1 196 ? 19.823 8.429 -3.098 1.00 92.00 196 LEU A CA 1
ATOM 1558 C C . LEU A 1 196 ? 19.969 9.931 -2.843 1.00 92.00 196 LEU A C 1
ATOM 1560 O O . LEU A 1 196 ? 19.741 10.727 -3.753 1.00 92.00 196 LEU A O 1
ATOM 1564 N N . ARG A 1 197 ? 20.373 10.328 -1.630 1.00 92.44 197 ARG A N 1
ATOM 1565 C CA . ARG A 1 197 ? 20.643 11.738 -1.313 1.00 92.44 197 ARG A CA 1
ATOM 1566 C C . ARG A 1 197 ? 21.791 12.289 -2.151 1.00 92.44 197 ARG A C 1
ATOM 1568 O O . ARG A 1 197 ? 21.666 13.389 -2.665 1.00 92.44 197 ARG A O 1
ATOM 1575 N N . GLN A 1 198 ? 22.865 11.525 -2.339 1.00 91.25 198 GLN A N 1
ATOM 1576 C CA . GLN A 1 198 ? 23.971 11.930 -3.214 1.00 91.25 198 GLN A CA 1
ATOM 1577 C C . GLN A 1 198 ? 23.535 12.023 -4.681 1.00 91.25 198 GLN A C 1
ATOM 1579 O O . GLN A 1 198 ? 23.887 12.976 -5.370 1.00 91.25 198 GLN A O 1
ATOM 1584 N N . LEU A 1 199 ? 22.729 11.065 -5.143 1.00 90.06 199 LEU A N 1
ATOM 1585 C CA . LEU A 1 199 ? 22.184 11.040 -6.502 1.00 90.06 199 LEU A CA 1
ATOM 1586 C C . LEU A 1 199 ? 21.312 12.264 -6.801 1.00 90.06 199 LEU A C 1
ATOM 1588 O O . LEU A 1 199 ? 21.374 12.808 -7.899 1.00 90.06 199 LEU A O 1
ATOM 1592 N N . LYS A 1 200 ? 20.541 12.728 -5.811 1.00 89.56 200 LYS A N 1
ATOM 1593 C CA . LYS A 1 200 ? 19.679 13.912 -5.928 1.00 89.56 200 LYS A CA 1
ATOM 1594 C C . LYS A 1 200 ? 20.451 15.189 -6.280 1.00 89.56 200 LYS A C 1
ATOM 1596 O O . LYS A 1 200 ? 19.904 16.049 -6.967 1.00 89.56 200 LYS A O 1
ATOM 1601 N N . GLU A 1 201 ? 21.697 15.298 -5.827 1.00 90.88 201 GLU A N 1
ATOM 1602 C CA . GLU A 1 201 ? 22.549 16.477 -6.034 1.00 90.88 201 GLU A CA 1
ATOM 1603 C C . GLU A 1 201 ? 23.247 16.485 -7.404 1.00 90.88 201 GLU A C 1
ATOM 1605 O O . GLU A 1 201 ? 23.876 17.478 -7.767 1.00 90.88 201 GLU A O 1
ATOM 1610 N N . SER A 1 202 ? 23.168 15.396 -8.179 1.00 91.94 202 SER A N 1
ATOM 1611 C CA . SER A 1 202 ? 23.892 15.266 -9.444 1.00 91.94 202 SER A CA 1
ATOM 1612 C C . SER A 1 202 ? 22.963 15.097 -10.644 1.00 91.94 202 SER A C 1
ATOM 1614 O O . SER A 1 202 ? 22.620 13.982 -11.040 1.00 91.94 202 SER A O 1
ATOM 1616 N N . ASP A 1 203 ? 22.618 16.221 -11.274 1.00 91.19 203 ASP A N 1
ATOM 1617 C CA . ASP A 1 203 ? 21.754 16.258 -12.461 1.00 91.19 203 ASP A CA 1
ATOM 1618 C C . ASP A 1 203 ? 22.238 15.366 -13.623 1.00 91.19 203 ASP A C 1
ATOM 1620 O O . ASP A 1 203 ? 21.403 14.635 -14.152 1.00 91.19 203 ASP A O 1
ATOM 1624 N N . PRO A 1 204 ? 23.541 15.292 -13.975 1.00 93.00 204 PRO A N 1
ATOM 1625 C CA . PRO A 1 204 ? 23.999 14.392 -15.040 1.00 93.00 204 PRO A CA 1
ATOM 1626 C C . PRO A 1 204 ? 23.671 12.914 -14.776 1.00 93.00 204 PRO A C 1
ATOM 1628 O O . PRO A 1 204 ? 23.194 12.208 -15.659 1.00 93.00 204 PRO A O 1
ATOM 1631 N N . HIS A 1 205 ? 23.848 12.444 -13.536 1.00 92.06 205 HIS A N 1
ATOM 1632 C CA . HIS A 1 205 ? 23.504 11.063 -13.179 1.00 92.06 205 HIS A CA 1
ATOM 1633 C C . HIS A 1 205 ? 21.987 10.830 -13.206 1.00 92.06 205 HIS A C 1
ATOM 1635 O O . HIS A 1 205 ? 21.528 9.737 -13.543 1.00 92.06 205 HIS A O 1
ATOM 1641 N N . LEU A 1 206 ? 21.193 11.848 -12.856 1.00 93.81 206 LEU A N 1
ATOM 1642 C CA . LEU A 1 206 ? 19.737 11.781 -12.952 1.00 93.81 206 LEU A CA 1
ATOM 1643 C C . LEU A 1 206 ? 19.258 11.754 -14.407 1.00 93.81 206 LEU A C 1
ATOM 1645 O O . LEU A 1 206 ? 18.278 11.069 -14.686 1.00 93.81 206 LEU A O 1
ATOM 1649 N N . GLU A 1 207 ? 19.929 12.443 -15.331 1.00 95.19 207 GLU A N 1
ATOM 1650 C CA . GLU A 1 207 ? 19.627 12.388 -16.769 1.00 95.19 207 GLU A CA 1
ATOM 1651 C C . GLU A 1 207 ? 19.873 10.988 -17.352 1.00 95.19 207 GLU A C 1
ATOM 1653 O O . GLU A 1 207 ? 19.008 10.440 -18.050 1.00 95.19 207 GLU A O 1
ATOM 1658 N N . ASP A 1 208 ? 21.000 10.366 -17.000 1.00 94.62 208 ASP A N 1
ATOM 1659 C CA . ASP A 1 208 ? 21.316 8.991 -17.402 1.00 94.62 208 ASP A CA 1
ATOM 1660 C C . ASP A 1 208 ? 20.284 7.997 -16.850 1.00 94.62 208 ASP A C 1
ATOM 1662 O O . ASP A 1 208 ? 19.747 7.154 -17.580 1.00 94.62 208 ASP A O 1
ATOM 1666 N N . LEU A 1 209 ? 19.939 8.123 -15.563 1.00 95.31 209 LEU A N 1
ATOM 1667 C CA . LEU A 1 209 ? 18.908 7.294 -14.941 1.00 95.31 209 LEU A CA 1
ATOM 1668 C C . LEU A 1 209 ? 17.530 7.535 -15.554 1.00 95.31 209 LEU A C 1
ATOM 1670 O O . LEU A 1 209 ? 16.806 6.575 -15.803 1.00 95.31 209 LEU A O 1
ATOM 1674 N N . ALA A 1 210 ? 17.156 8.780 -15.833 1.00 96.31 210 ALA A N 1
ATOM 1675 C CA . ALA A 1 210 ? 15.887 9.103 -16.470 1.00 96.31 210 ALA A CA 1
ATOM 1676 C C . ALA A 1 210 ? 15.785 8.452 -17.859 1.00 96.31 210 ALA A C 1
ATOM 1678 O O . ALA A 1 210 ? 14.756 7.856 -18.198 1.00 96.31 210 ALA A O 1
ATOM 1679 N N . THR A 1 211 ? 16.872 8.470 -18.631 1.00 96.69 211 THR A N 1
ATOM 1680 C CA . THR A 1 211 ? 16.957 7.788 -19.929 1.00 96.69 211 THR A CA 1
ATOM 1681 C C . THR A 1 211 ? 16.816 6.271 -19.773 1.00 96.69 211 THR A C 1
ATOM 1683 O O . THR A 1 211 ? 16.016 5.642 -20.476 1.00 96.69 211 THR A O 1
ATOM 1686 N N . LEU A 1 212 ? 17.524 5.678 -18.806 1.00 96.81 212 LEU A N 1
ATOM 1687 C CA . LEU A 1 212 ? 17.438 4.250 -18.493 1.00 96.81 212 LEU A CA 1
ATOM 1688 C C . LEU A 1 212 ? 16.017 3.835 -18.085 1.00 96.81 212 LEU A C 1
ATOM 1690 O O . LEU A 1 212 ? 15.483 2.857 -18.612 1.00 96.81 212 LEU A O 1
ATOM 1694 N N . LEU A 1 213 ? 15.390 4.573 -17.167 1.00 96.75 213 LEU A N 1
ATOM 1695 C CA . LEU A 1 213 ? 14.033 4.300 -16.696 1.00 96.75 213 LEU A CA 1
ATOM 1696 C C . LEU A 1 213 ? 13.012 4.451 -17.826 1.00 96.75 213 LEU A C 1
ATOM 1698 O O . LEU A 1 213 ? 12.156 3.586 -17.979 1.00 96.75 213 LEU A O 1
ATOM 1702 N N . SER A 1 214 ? 13.150 5.474 -18.673 1.00 97.19 214 SER A N 1
ATOM 1703 C CA . SER A 1 214 ? 12.301 5.656 -19.860 1.00 97.19 214 SER A CA 1
ATOM 1704 C C . SER A 1 214 ? 12.371 4.452 -20.801 1.00 97.19 214 SER A C 1
ATOM 1706 O O . SER A 1 214 ? 11.347 3.976 -21.291 1.00 97.19 214 SER A O 1
ATOM 1708 N N . SER A 1 215 ? 13.577 3.928 -21.039 1.00 96.88 215 SER A N 1
ATOM 1709 C CA . SER A 1 215 ? 13.774 2.716 -21.841 1.00 96.88 215 SER A CA 1
ATOM 1710 C C . SER A 1 215 ? 13.120 1.491 -21.188 1.00 96.88 215 SER A C 1
ATOM 1712 O O . SER A 1 215 ? 12.409 0.734 -21.851 1.00 96.88 215 SER A O 1
ATOM 1714 N N . ARG A 1 216 ? 13.266 1.333 -19.864 1.00 96.44 216 ARG A N 1
ATOM 1715 C CA . ARG A 1 216 ? 12.629 0.240 -19.109 1.00 96.44 216 ARG A CA 1
ATOM 1716 C C . ARG A 1 216 ? 11.100 0.309 -19.129 1.00 96.44 216 ARG A C 1
ATOM 1718 O O . ARG A 1 216 ? 10.472 -0.738 -19.237 1.00 96.44 216 ARG A O 1
ATOM 1725 N N . ILE A 1 217 ? 10.503 1.502 -19.068 1.00 97.06 217 ILE A N 1
ATOM 1726 C CA . ILE A 1 217 ? 9.043 1.688 -19.163 1.00 97.06 217 ILE A CA 1
ATOM 1727 C C . ILE A 1 217 ? 8.542 1.240 -20.540 1.00 97.06 217 ILE A C 1
ATOM 1729 O O . ILE A 1 217 ? 7.602 0.454 -20.634 1.00 97.06 217 ILE A O 1
ATOM 1733 N N . LYS A 1 218 ? 9.221 1.650 -21.617 1.00 96.12 218 LYS A N 1
ATOM 1734 C CA . LYS A 1 218 ? 8.892 1.214 -22.987 1.00 96.12 218 LYS A CA 1
ATOM 1735 C C . LYS A 1 218 ? 8.994 -0.307 -23.155 1.00 96.12 218 LYS A C 1
ATOM 1737 O O . LYS A 1 218 ? 8.234 -0.902 -23.915 1.00 96.12 218 LYS A O 1
ATOM 1742 N N . ALA A 1 219 ? 9.913 -0.942 -22.429 1.00 96.56 219 ALA A N 1
ATOM 1743 C CA . ALA A 1 219 ? 10.146 -2.384 -22.435 1.00 96.56 219 ALA A CA 1
ATOM 1744 C C . ALA A 1 219 ? 9.486 -3.134 -21.255 1.00 96.56 219 ALA A C 1
ATOM 1746 O O . ALA A 1 219 ? 9.876 -4.265 -20.960 1.00 96.56 219 ALA A O 1
ATOM 1747 N N . VAL A 1 220 ? 8.474 -2.555 -20.592 1.00 97.38 220 VAL A N 1
ATOM 1748 C CA . VAL A 1 220 ? 7.879 -3.101 -19.351 1.00 97.38 220 VAL A CA 1
ATOM 1749 C C . VAL A 1 220 ? 7.333 -4.531 -19.492 1.00 97.38 220 VAL A C 1
ATOM 1751 O O . VAL A 1 220 ? 7.316 -5.304 -18.530 1.00 97.38 220 VAL A O 1
ATOM 1754 N N . ARG A 1 221 ? 6.962 -4.933 -20.717 1.00 96.81 221 ARG A N 1
ATOM 1755 C CA . ARG A 1 221 ? 6.544 -6.305 -21.062 1.00 96.81 221 ARG A CA 1
ATOM 1756 C C . ARG A 1 221 ? 7.590 -7.364 -20.701 1.00 96.81 221 ARG A C 1
ATOM 1758 O O . ARG A 1 221 ? 7.220 -8.492 -20.397 1.00 96.81 221 ARG A O 1
ATOM 1765 N N . TYR A 1 222 ? 8.870 -7.000 -20.713 1.00 95.31 222 TYR A N 1
ATOM 1766 C CA . TYR A 1 222 ? 9.991 -7.903 -20.442 1.00 95.31 222 TYR A CA 1
ATOM 1767 C C . TYR A 1 222 ? 10.564 -7.751 -19.029 1.00 95.31 222 TYR A C 1
ATOM 1769 O O . TYR A 1 222 ? 11.490 -8.475 -18.661 1.00 95.31 222 TYR A O 1
ATOM 1777 N N . TRP A 1 223 ? 10.035 -6.822 -18.228 1.00 97.06 223 TRP A N 1
ATOM 1778 C CA . TRP A 1 223 ? 10.505 -6.619 -16.863 1.00 97.06 223 TRP A CA 1
ATOM 1779 C C . TRP A 1 223 ? 10.191 -7.838 -15.991 1.00 97.06 223 TRP A C 1
ATOM 1781 O O . TRP A 1 223 ? 9.051 -8.305 -15.966 1.00 97.06 223 TRP A O 1
ATOM 1791 N N . ASN A 1 224 ? 11.193 -8.317 -15.255 1.00 96.19 224 ASN A N 1
ATOM 1792 C CA . ASN A 1 224 ? 11.091 -9.409 -14.294 1.00 96.19 224 ASN A CA 1
ATOM 1793 C C . ASN A 1 224 ? 11.990 -9.127 -13.085 1.00 96.19 224 ASN A C 1
ATOM 1795 O O . ASN A 1 224 ? 12.986 -8.407 -13.191 1.00 96.19 224 ASN A O 1
ATOM 1799 N N . TRP A 1 225 ? 11.653 -9.737 -11.951 1.00 95.81 225 TRP A N 1
ATOM 1800 C CA . TRP A 1 225 ? 12.537 -9.781 -10.790 1.00 95.81 225 TRP A CA 1
ATOM 1801 C C . TRP A 1 225 ? 13.819 -10.581 -11.084 1.00 95.81 225 TRP A C 1
ATOM 1803 O O . TRP A 1 225 ? 13.806 -11.449 -11.960 1.00 95.81 225 TRP A O 1
ATOM 1813 N N . PRO A 1 226 ? 14.918 -10.341 -10.343 1.00 92.38 226 PRO A N 1
ATOM 1814 C CA . PRO A 1 226 ? 16.138 -11.135 -10.473 1.00 92.38 226 PRO A CA 1
ATOM 1815 C C . PRO A 1 226 ? 15.887 -12.632 -10.240 1.00 92.38 226 PRO A C 1
ATOM 1817 O O . PRO A 1 226 ? 15.222 -13.002 -9.273 1.00 92.38 226 PRO A O 1
ATOM 1820 N N . GLU A 1 227 ? 16.489 -13.497 -11.064 1.00 85.50 227 GLU A N 1
ATOM 1821 C CA . GLU A 1 227 ? 16.340 -14.963 -10.957 1.00 85.50 227 GLU A CA 1
ATOM 1822 C C . GLU A 1 227 ? 16.806 -15.512 -9.602 1.00 85.50 227 GLU A C 1
ATOM 1824 O O . GLU A 1 227 ? 16.209 -16.438 -9.060 1.00 85.50 227 GLU A O 1
ATOM 1829 N N . LYS A 1 228 ? 17.832 -14.887 -9.011 1.00 87.44 228 LYS A N 1
ATOM 1830 C CA . LYS A 1 228 ? 18.353 -15.223 -7.676 1.00 87.44 228 LYS A CA 1
ATOM 1831 C C . LYS A 1 228 ? 17.405 -14.873 -6.518 1.00 87.44 228 LYS A C 1
ATOM 1833 O O . LYS A 1 228 ? 17.733 -15.143 -5.367 1.00 87.44 228 LYS A O 1
ATOM 1838 N N . GLY A 1 229 ? 16.265 -14.245 -6.803 1.00 90.38 229 GLY A N 1
ATOM 1839 C CA . GLY A 1 229 ? 15.354 -13.728 -5.793 1.00 90.38 229 GLY A CA 1
ATOM 1840 C C . GLY A 1 229 ? 15.778 -12.382 -5.207 1.00 90.38 229 GLY A C 1
ATOM 1841 O O . GLY A 1 229 ? 16.873 -11.868 -5.448 1.00 90.38 229 GLY A O 1
ATOM 1842 N N . VAL A 1 230 ? 14.867 -11.805 -4.430 1.00 93.44 230 VAL A N 1
ATOM 1843 C CA . VAL A 1 230 ? 15.053 -10.565 -3.677 1.00 93.44 230 VAL A CA 1
ATOM 1844 C C . VAL A 1 230 ? 15.097 -10.908 -2.194 1.00 93.44 230 VAL A C 1
ATOM 1846 O O . VAL A 1 230 ? 14.237 -11.634 -1.685 1.00 93.44 230 VAL A O 1
ATOM 1849 N N . TYR A 1 231 ? 16.119 -10.408 -1.500 1.00 92.25 231 TYR A N 1
ATOM 1850 C CA . TYR A 1 231 ? 16.242 -10.598 -0.060 1.00 92.25 231 TYR A CA 1
ATOM 1851 C C . TYR A 1 231 ? 15.143 -9.831 0.680 1.00 92.25 231 TYR A C 1
ATOM 1853 O O . TYR A 1 231 ? 14.802 -8.704 0.320 1.00 92.25 231 TYR A O 1
ATOM 1861 N N . VAL A 1 232 ? 14.591 -10.460 1.712 1.00 92.69 232 VAL A N 1
ATOM 1862 C CA . VAL A 1 232 ? 13.546 -9.897 2.561 1.00 92.69 232 VAL A CA 1
ATOM 1863 C C . VAL A 1 232 ? 14.170 -9.450 3.874 1.00 92.69 232 VAL A C 1
ATOM 1865 O O . VAL A 1 232 ? 14.466 -10.262 4.755 1.00 92.69 232 VAL A O 1
ATOM 1868 N N . ASP A 1 233 ? 14.354 -8.143 4.016 1.00 91.12 233 ASP A N 1
ATOM 1869 C CA . ASP A 1 233 ? 14.873 -7.541 5.232 1.00 91.12 233 ASP A CA 1
ATOM 1870 C C . ASP A 1 233 ? 13.758 -7.341 6.262 1.00 91.12 233 ASP A C 1
ATOM 1872 O O . ASP A 1 233 ? 12.950 -6.411 6.190 1.00 91.12 233 ASP A O 1
ATOM 1876 N N . VAL A 1 234 ? 13.696 -8.248 7.239 1.00 90.81 234 VAL A N 1
ATOM 1877 C CA . VAL A 1 234 ? 12.774 -8.121 8.371 1.00 90.81 234 VAL A CA 1
ATOM 1878 C C . VAL A 1 234 ? 13.421 -7.289 9.465 1.00 90.81 234 VAL A C 1
ATOM 1880 O O . VAL A 1 234 ? 14.219 -7.798 10.263 1.00 90.81 234 VAL A O 1
ATOM 1883 N N . ARG A 1 235 ? 13.029 -6.016 9.512 1.00 89.06 235 ARG A N 1
ATOM 1884 C CA . ARG A 1 235 ? 13.544 -5.000 10.435 1.00 89.06 235 ARG A CA 1
ATOM 1885 C C . ARG A 1 235 ? 12.415 -4.221 11.102 1.00 89.06 235 ARG A C 1
ATOM 1887 O O . ARG A 1 235 ? 11.245 -4.341 10.734 1.00 89.06 235 ARG A O 1
ATOM 1894 N N . ARG A 1 236 ? 12.766 -3.430 12.114 1.00 84.00 236 ARG A N 1
ATOM 1895 C CA . ARG A 1 236 ? 11.821 -2.525 12.772 1.00 84.00 236 ARG A CA 1
ATOM 1896 C C . ARG A 1 236 ? 11.528 -1.336 11.880 1.00 84.00 236 ARG A C 1
ATOM 1898 O O . ARG A 1 236 ? 12.449 -0.671 11.418 1.00 84.00 236 ARG A O 1
ATOM 1905 N N . SER A 1 237 ? 10.241 -1.099 11.690 1.00 81.25 237 SER A N 1
ATOM 1906 C CA . SER A 1 237 ? 9.730 0.114 11.074 1.00 81.25 237 SER A CA 1
ATOM 1907 C C . SER A 1 237 ? 9.809 1.315 12.017 1.00 81.25 237 SER A C 1
ATOM 1909 O O . SER A 1 237 ? 10.046 1.154 13.219 1.00 81.25 237 SER A O 1
ATOM 1911 N N . ILE A 1 238 ? 9.535 2.513 11.495 1.00 72.12 238 ILE A N 1
ATOM 1912 C CA . ILE A 1 238 ? 9.397 3.755 12.287 1.00 72.12 238 ILE A CA 1
ATOM 1913 C C . ILE A 1 238 ? 8.354 3.598 13.413 1.00 72.12 238 ILE A C 1
ATOM 1915 O O . ILE A 1 238 ? 8.514 4.144 14.502 1.00 72.12 238 ILE A O 1
ATOM 1919 N N . GLU A 1 239 ? 7.321 2.781 13.195 1.00 71.12 239 GLU A N 1
ATOM 1920 C CA . GLU A 1 239 ? 6.282 2.458 14.186 1.00 71.12 239 GLU A CA 1
ATOM 1921 C C . GLU A 1 239 ? 6.724 1.401 15.219 1.00 71.12 239 GLU A C 1
ATOM 1923 O O . GLU A 1 239 ? 5.899 0.858 15.952 1.00 71.12 239 GLU A O 1
ATOM 1928 N N . ARG A 1 240 ? 8.017 1.050 15.253 1.00 74.69 240 ARG A N 1
ATOM 1929 C CA . ARG A 1 240 ? 8.642 0.047 16.139 1.00 74.69 240 ARG A CA 1
ATOM 1930 C C . ARG A 1 240 ? 8.132 -1.393 15.987 1.00 74.69 240 ARG A C 1
ATOM 1932 O O . ARG A 1 240 ? 8.591 -2.284 16.700 1.00 74.69 240 ARG A O 1
ATOM 1939 N N . ARG A 1 241 ? 7.259 -1.657 15.015 1.00 82.69 241 ARG A N 1
ATOM 1940 C CA . ARG A 1 241 ? 6.816 -3.003 14.614 1.00 82.69 241 ARG A CA 1
ATOM 1941 C C . ARG A 1 241 ? 7.772 -3.619 13.601 1.00 82.69 241 ARG A C 1
ATOM 1943 O O . ARG A 1 241 ? 8.302 -2.907 12.743 1.00 82.69 241 ARG A O 1
ATOM 1950 N N . TYR A 1 242 ? 7.961 -4.933 13.662 1.00 87.69 242 TYR A N 1
ATOM 1951 C CA . TYR A 1 242 ? 8.702 -5.675 12.646 1.00 87.69 242 TYR A CA 1
ATOM 1952 C C . TYR A 1 242 ? 7.901 -5.742 11.347 1.00 87.69 242 TYR A C 1
ATOM 1954 O O . TYR A 1 242 ? 6.730 -6.121 11.335 1.00 87.69 242 TYR A O 1
ATOM 1962 N N . ARG A 1 243 ? 8.549 -5.370 10.245 1.00 89.88 243 ARG A N 1
ATOM 1963 C CA . ARG A 1 243 ? 7.991 -5.405 8.892 1.00 89.88 243 ARG A CA 1
ATOM 1964 C C . ARG A 1 243 ? 9.020 -6.017 7.943 1.00 89.88 243 ARG A C 1
ATOM 1966 O O . ARG A 1 243 ? 10.222 -5.926 8.181 1.00 89.88 243 ARG A O 1
ATOM 1973 N N . ALA A 1 244 ? 8.534 -6.684 6.902 1.00 91.62 244 ALA A N 1
ATOM 1974 C CA . ALA A 1 244 ? 9.349 -7.413 5.938 1.00 91.62 244 ALA A CA 1
ATOM 1975 C C . ALA A 1 244 ? 9.502 -6.596 4.652 1.00 91.62 244 ALA A C 1
ATOM 1977 O O . ALA A 1 244 ? 8.598 -6.590 3.816 1.00 91.62 244 ALA A O 1
ATOM 1978 N N . PHE A 1 245 ? 10.620 -5.887 4.524 1.00 92.56 245 PHE A N 1
ATOM 1979 C CA . PHE A 1 245 ? 10.921 -5.034 3.377 1.00 92.56 245 PHE A CA 1
ATOM 1980 C C . PHE A 1 245 ? 11.651 -5.829 2.298 1.00 92.56 245 PHE A C 1
ATOM 1982 O O . PHE A 1 245 ? 12.457 -6.703 2.609 1.00 92.56 245 PHE A O 1
ATOM 1989 N N . LEU A 1 246 ? 11.368 -5.539 1.032 1.00 93.12 246 LEU A N 1
ATOM 1990 C CA . LEU A 1 246 ? 12.170 -6.064 -0.064 1.00 93.12 246 LEU A CA 1
ATOM 1991 C C . LEU A 1 246 ? 13.461 -5.240 -0.178 1.00 93.12 246 LEU A C 1
ATOM 1993 O O . LEU A 1 246 ? 13.449 -4.021 -0.023 1.00 93.12 246 LEU A O 1
ATOM 1997 N N . ASP A 1 247 ? 14.588 -5.919 -0.381 1.00 92.19 247 ASP A N 1
ATOM 1998 C CA . ASP A 1 247 ? 15.907 -5.293 -0.499 1.00 92.19 247 ASP A CA 1
ATOM 1999 C C . ASP A 1 247 ? 16.331 -5.136 -1.972 1.00 92.19 247 ASP A C 1
ATOM 2001 O O . ASP A 1 247 ? 17.446 -5.496 -2.357 1.00 92.19 247 ASP A O 1
ATOM 2005 N N . GLU A 1 248 ? 15.454 -4.610 -2.833 1.00 93.62 248 GLU A N 1
ATOM 2006 C CA . GLU A 1 248 ? 15.763 -4.393 -4.254 1.00 93.62 248 GLU A CA 1
ATOM 2007 C C . GLU A 1 248 ? 16.790 -3.276 -4.501 1.00 93.62 248 GLU A C 1
ATOM 2009 O O . GLU A 1 248 ? 17.000 -2.383 -3.677 1.00 93.62 248 GLU A O 1
ATOM 2014 N N . ASP A 1 249 ? 17.459 -3.310 -5.654 1.00 93.19 249 ASP A N 1
ATOM 2015 C CA . ASP A 1 249 ? 18.417 -2.273 -6.034 1.00 93.19 249 ASP A CA 1
ATOM 2016 C C . ASP A 1 249 ? 17.743 -0.910 -6.277 1.00 93.19 249 ASP A C 1
ATOM 2018 O O . ASP A 1 249 ? 16.555 -0.819 -6.585 1.00 93.19 249 ASP A O 1
ATOM 2022 N N . ILE A 1 250 ? 18.530 0.166 -6.176 1.00 94.19 250 ILE A N 1
ATOM 2023 C CA . ILE A 1 250 ? 18.046 1.550 -6.296 1.00 94.19 250 ILE A CA 1
ATOM 2024 C C . ILE A 1 250 ? 17.338 1.805 -7.634 1.00 94.19 250 ILE A C 1
ATOM 2026 O O . ILE A 1 250 ? 16.346 2.531 -7.669 1.00 94.19 250 ILE A O 1
ATOM 2030 N N . ILE A 1 251 ? 17.809 1.209 -8.734 1.00 95.00 251 ILE A N 1
ATOM 2031 C CA . ILE A 1 251 ? 17.216 1.428 -10.058 1.00 95.00 251 ILE A CA 1
ATOM 2032 C C . ILE A 1 251 ? 15.836 0.768 -10.113 1.00 95.00 251 ILE A C 1
ATOM 2034 O O . ILE A 1 251 ? 14.886 1.371 -10.610 1.00 95.00 251 ILE A O 1
ATOM 2038 N N . THR A 1 252 ? 15.706 -0.448 -9.580 1.00 96.00 252 THR A N 1
ATOM 2039 C CA . THR A 1 252 ? 14.417 -1.138 -9.453 1.00 96.00 252 THR A CA 1
ATOM 2040 C C . THR A 1 252 ? 13.466 -0.382 -8.523 1.00 96.00 252 THR A C 1
ATOM 2042 O O . THR A 1 252 ? 12.319 -0.155 -8.906 1.00 96.00 252 THR A O 1
ATOM 2045 N N . ALA A 1 253 ? 13.935 0.098 -7.368 1.00 95.81 253 ALA A N 1
ATOM 2046 C CA . ALA A 1 253 ? 13.125 0.904 -6.453 1.00 95.81 253 ALA A CA 1
ATOM 2047 C C . ALA A 1 253 ? 12.603 2.190 -7.124 1.00 95.81 253 ALA A C 1
ATOM 2049 O O . ALA A 1 253 ? 11.408 2.475 -7.060 1.00 95.81 253 ALA A O 1
ATOM 2050 N N . LEU A 1 254 ? 13.464 2.936 -7.830 1.00 96.00 254 LEU A N 1
ATOM 2051 C CA . LEU A 1 254 ? 13.076 4.152 -8.562 1.00 96.00 254 LEU A CA 1
ATOM 2052 C C . LEU A 1 254 ? 12.097 3.856 -9.700 1.00 96.00 254 LEU A C 1
ATOM 2054 O O . LEU A 1 254 ? 11.130 4.590 -9.883 1.00 96.00 254 LEU A O 1
ATOM 2058 N N . PHE A 1 255 ? 12.323 2.774 -10.445 1.00 97.31 255 PHE A N 1
ATOM 2059 C CA . PHE A 1 255 ? 11.432 2.336 -11.517 1.00 97.31 255 PHE A CA 1
ATOM 2060 C C . PHE A 1 255 ? 10.021 2.031 -10.995 1.00 97.31 255 PHE A C 1
ATOM 2062 O O . PHE A 1 255 ? 9.034 2.550 -11.521 1.00 97.31 255 PHE A O 1
ATOM 2069 N N . LEU A 1 256 ? 9.928 1.228 -9.931 1.00 97.25 256 LEU A N 1
ATOM 2070 C CA . LEU A 1 256 ? 8.659 0.857 -9.304 1.00 97.25 256 LEU A CA 1
ATOM 2071 C C . LEU A 1 256 ? 7.974 2.064 -8.654 1.00 97.25 256 LEU A C 1
ATOM 2073 O O . LEU A 1 256 ? 6.754 2.203 -8.769 1.00 97.25 256 LEU A O 1
ATOM 2077 N N . GLN A 1 257 ? 8.745 2.954 -8.020 1.00 95.69 257 GLN A N 1
ATOM 2078 C CA . GLN A 1 257 ? 8.224 4.191 -7.445 1.00 95.69 257 GLN A CA 1
ATOM 2079 C C . GLN A 1 257 ? 7.645 5.105 -8.521 1.00 95.69 257 GLN A C 1
ATOM 2081 O O . GLN A 1 257 ? 6.541 5.613 -8.342 1.00 95.69 257 GLN A O 1
ATOM 2086 N N . TYR A 1 258 ? 8.354 5.293 -9.639 1.00 96.31 258 TYR A N 1
ATOM 2087 C CA . TYR A 1 258 ? 7.885 6.138 -10.732 1.00 96.31 258 TYR A CA 1
ATOM 2088 C C . TYR A 1 258 ? 6.561 5.622 -11.291 1.00 96.31 258 TYR A C 1
ATOM 2090 O O . TYR A 1 258 ? 5.592 6.375 -11.351 1.00 96.31 258 TYR A O 1
ATOM 2098 N N . ILE A 1 259 ? 6.481 4.330 -11.628 1.00 97.00 259 ILE A N 1
ATOM 2099 C CA . ILE A 1 259 ? 5.243 3.729 -12.142 1.00 97.00 259 ILE A CA 1
ATOM 2100 C C . ILE A 1 259 ? 4.114 3.879 -11.118 1.00 97.00 259 ILE A C 1
ATOM 2102 O O . ILE A 1 259 ? 3.039 4.371 -11.457 1.00 97.00 259 ILE A O 1
ATOM 2106 N N . GLY A 1 260 ? 4.359 3.518 -9.856 1.00 95.44 260 GLY A N 1
ATOM 2107 C CA . GLY A 1 260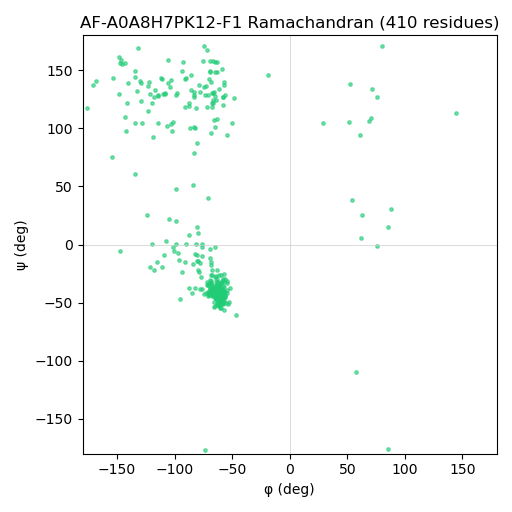 ? 3.357 3.651 -8.801 1.00 95.44 260 GLY A CA 1
ATOM 2108 C C . GLY A 1 260 ? 2.873 5.092 -8.616 1.00 95.44 260 GLY A C 1
ATOM 2109 O O . GLY A 1 260 ? 1.678 5.311 -8.427 1.00 95.44 260 GLY A O 1
ATOM 2110 N N . ALA A 1 261 ? 3.767 6.078 -8.720 1.00 93.06 261 ALA A N 1
ATOM 2111 C CA . ALA A 1 261 ? 3.414 7.491 -8.654 1.00 93.06 261 ALA A CA 1
ATOM 2112 C C . ALA A 1 261 ? 2.545 7.925 -9.845 1.00 93.06 261 ALA A C 1
ATOM 2114 O O . ALA A 1 261 ? 1.555 8.624 -9.637 1.00 93.06 261 ALA A O 1
ATOM 2115 N N . GLN A 1 262 ? 2.853 7.477 -11.068 1.00 94.75 262 GLN A N 1
ATOM 2116 C CA . GLN A 1 262 ? 2.036 7.784 -12.250 1.00 94.75 262 GLN A CA 1
ATOM 2117 C C . GLN A 1 262 ? 0.612 7.228 -12.110 1.00 94.75 262 GLN A C 1
ATOM 2119 O O . GLN A 1 262 ? -0.353 7.969 -12.300 1.00 94.75 262 GLN A O 1
ATOM 2124 N N . PHE A 1 263 ? 0.466 5.966 -11.690 1.00 94.75 263 PHE A N 1
ATOM 2125 C CA . PHE A 1 263 ? -0.853 5.380 -11.427 1.00 94.75 263 PHE A CA 1
ATOM 2126 C C . PHE A 1 263 ? -1.588 6.106 -10.293 1.00 94.75 263 PHE A C 1
ATOM 2128 O O . PHE A 1 263 ? -2.772 6.407 -10.418 1.00 94.75 263 PHE A O 1
ATOM 2135 N N . ALA A 1 264 ? -0.897 6.456 -9.205 1.00 90.00 264 ALA A N 1
ATOM 2136 C CA . ALA A 1 264 ? -1.507 7.200 -8.105 1.00 90.00 264 ALA A CA 1
ATOM 2137 C C . ALA A 1 264 ? -2.010 8.588 -8.541 1.00 90.00 264 ALA A C 1
ATOM 2139 O O . ALA A 1 264 ? -3.054 9.036 -8.070 1.00 90.00 264 ALA A O 1
ATOM 2140 N N . VAL A 1 265 ? -1.292 9.273 -9.437 1.00 88.31 265 VAL A N 1
ATOM 2141 C CA . VAL A 1 265 ? -1.728 10.554 -10.012 1.00 88.31 265 VAL A CA 1
ATOM 2142 C C . VAL A 1 265 ? -2.945 10.369 -10.919 1.00 88.31 265 VAL A C 1
ATOM 2144 O O . VAL A 1 265 ? -3.860 11.185 -10.830 1.00 88.31 265 VAL A O 1
ATOM 2147 N N . CYS A 1 266 ? -2.984 9.316 -11.743 1.00 88.81 266 CYS A N 1
ATOM 2148 C CA . CYS A 1 266 ? -4.147 8.987 -12.577 1.00 88.81 266 CYS A CA 1
ATOM 2149 C C . CYS A 1 266 ? -5.407 8.813 -11.717 1.00 88.81 266 CYS A C 1
ATOM 2151 O O . CYS A 1 266 ? -6.348 9.595 -11.831 1.00 88.81 266 CYS A O 1
ATOM 2153 N N . MET A 1 267 ? -5.348 7.914 -10.730 1.00 80.88 267 MET A N 1
ATOM 2154 C CA . MET A 1 267 ? -6.476 7.619 -9.835 1.00 80.88 267 MET A CA 1
ATOM 2155 C C . MET A 1 267 ? -6.918 8.834 -9.001 1.00 80.88 267 MET A C 1
ATOM 2157 O O . MET A 1 267 ? -8.092 8.999 -8.676 1.00 80.88 267 MET A O 1
ATOM 2161 N N . LYS A 1 268 ? -5.987 9.723 -8.623 1.00 76.56 268 LYS A N 1
ATOM 2162 C CA . LYS A 1 268 ? -6.326 10.954 -7.887 1.00 76.56 268 LYS A CA 1
ATOM 2163 C C . LYS A 1 268 ? -7.040 11.994 -8.746 1.00 76.56 268 LYS A C 1
ATOM 2165 O O . LYS A 1 268 ? -7.830 12.759 -8.199 1.00 76.56 268 LYS A O 1
ATOM 2170 N N . LYS A 1 269 ? -6.745 12.070 -10.049 1.00 64.06 269 LYS A N 1
ATOM 2171 C CA . LYS A 1 269 ? -7.436 12.998 -10.959 1.00 64.06 269 LYS A CA 1
ATOM 2172 C C . LYS A 1 269 ? -8.913 12.627 -11.098 1.00 64.06 269 LYS A C 1
ATOM 2174 O O . LYS A 1 269 ? -9.746 13.527 -11.097 1.00 64.06 269 LYS A O 1
ATOM 2179 N N . GLU A 1 270 ? -9.214 11.333 -11.122 1.00 55.00 270 GLU A N 1
ATOM 2180 C CA . GLU A 1 270 ? -10.578 10.797 -11.197 1.00 55.00 270 GLU A CA 1
ATOM 2181 C C . GLU A 1 270 ? -11.366 10.998 -9.891 1.00 55.00 270 GLU A C 1
ATOM 2183 O O . GLU A 1 270 ? -12.548 11.327 -9.923 1.00 55.00 270 GLU A O 1
ATOM 2188 N N . ASN A 1 271 ? -10.705 10.916 -8.730 1.00 50.28 271 ASN A N 1
ATOM 2189 C CA . ASN A 1 271 ? -11.359 11.044 -7.418 1.00 50.28 271 ASN A CA 1
ATOM 2190 C C . ASN A 1 271 ? -11.742 12.479 -6.998 1.00 50.28 271 ASN A C 1
ATOM 2192 O O . ASN A 1 271 ? -12.297 12.670 -5.915 1.00 50.28 271 ASN A O 1
ATOM 2196 N N . GLY A 1 272 ? -11.474 13.492 -7.830 1.00 40.59 272 GLY A N 1
ATOM 2197 C CA . GLY A 1 272 ? -11.723 14.896 -7.499 1.00 40.59 272 GLY A CA 1
ATOM 2198 C C . GLY A 1 272 ? -10.739 15.425 -6.448 1.00 40.59 272 GLY A C 1
ATOM 2199 O O . GLY A 1 272 ? -10.444 14.796 -5.442 1.00 40.59 272 GLY A O 1
ATOM 2200 N N . ASN A 1 273 ? -10.185 16.609 -6.692 1.00 31.14 273 ASN A N 1
ATOM 2201 C CA . ASN A 1 273 ? -9.084 17.181 -5.915 1.00 31.14 273 ASN A CA 1
ATOM 2202 C C . ASN A 1 273 ? -9.514 17.507 -4.461 1.00 31.14 273 ASN A C 1
ATOM 2204 O O . ASN A 1 273 ? -10.200 18.519 -4.269 1.00 31.14 273 ASN A O 1
ATOM 2208 N N . PRO A 1 274 ? -9.094 16.765 -3.413 1.00 38.69 274 PRO A N 1
ATOM 2209 C CA . PRO A 1 274 ? -9.271 17.220 -2.047 1.00 38.69 274 PRO A CA 1
ATOM 2210 C C . PRO A 1 274 ? -8.135 18.208 -1.789 1.00 38.69 274 PRO A C 1
ATOM 2212 O O . PRO A 1 274 ? -7.039 17.854 -1.349 1.00 38.69 274 PRO A O 1
ATOM 2215 N N . LYS A 1 275 ? -8.377 19.474 -2.136 1.00 35.62 275 LYS A N 1
ATOM 2216 C CA . LYS A 1 275 ? -7.503 20.566 -1.718 1.00 35.62 275 LYS A CA 1
ATOM 2217 C C . LYS A 1 275 ? -7.447 20.556 -0.190 1.00 35.62 275 LYS A C 1
ATOM 2219 O O . LYS A 1 275 ? -8.464 20.753 0.461 1.00 35.62 275 LYS A O 1
ATOM 2224 N N . ASN A 1 276 ? -6.236 20.393 0.334 1.00 40.25 276 ASN A N 1
ATOM 2225 C CA . ASN A 1 276 ? -5.842 20.645 1.718 1.00 40.25 276 ASN A CA 1
ATOM 2226 C C . ASN A 1 276 ? -6.557 19.803 2.784 1.00 40.25 276 ASN A C 1
ATOM 2228 O O . ASN A 1 276 ? -7.553 20.229 3.358 1.00 40.25 276 ASN A O 1
ATOM 2232 N N . ALA A 1 277 ? -5.942 18.688 3.175 1.00 38.91 277 ALA A N 1
ATOM 2233 C CA . ALA A 1 277 ? -6.070 18.207 4.546 1.00 38.91 277 ALA A CA 1
ATOM 2234 C C . ALA A 1 277 ? -4.859 17.357 4.946 1.00 38.91 277 ALA A C 1
ATOM 2236 O O . ALA A 1 277 ? -4.960 16.152 5.142 1.00 38.91 277 ALA A O 1
ATOM 2237 N N . THR A 1 278 ? -3.725 18.003 5.215 1.00 38.25 278 THR A N 1
ATOM 2238 C CA . THR A 1 278 ? -2.774 17.521 6.236 1.00 38.25 278 THR A CA 1
ATOM 2239 C C . THR A 1 278 ? -3.369 17.734 7.638 1.00 38.25 278 THR A C 1
ATOM 2241 O O . THR A 1 278 ? -2.704 18.163 8.574 1.00 38.25 278 THR A O 1
ATOM 2244 N N . VAL A 1 279 ? -4.670 17.481 7.789 1.00 50.03 279 VAL A N 1
ATOM 2245 C CA . VAL A 1 279 ? -5.291 17.290 9.090 1.00 50.03 279 VAL A CA 1
ATOM 2246 C C . VAL A 1 279 ? -5.083 15.818 9.389 1.00 50.03 279 VAL A C 1
ATOM 2248 O O . VAL A 1 279 ? -5.299 14.979 8.519 1.00 50.03 279 VAL A O 1
ATOM 2251 N N . ASN A 1 280 ? -4.626 15.496 10.596 1.00 66.56 280 ASN A N 1
ATOM 2252 C CA . ASN A 1 280 ? -4.543 14.117 11.057 1.00 66.56 280 ASN A CA 1
ATOM 2253 C C . ASN A 1 280 ? -5.911 13.451 10.806 1.00 66.56 280 ASN A C 1
ATOM 2255 O O . ASN A 1 280 ? -6.895 13.781 11.471 1.00 66.56 280 ASN A O 1
ATOM 2259 N N . ILE A 1 281 ? -5.994 12.597 9.779 1.00 71.38 281 ILE A N 1
ATOM 2260 C CA . ILE A 1 281 ? -7.257 12.046 9.261 1.00 71.38 281 ILE A CA 1
ATOM 2261 C C . ILE A 1 281 ? -7.984 11.303 10.386 1.00 71.38 281 ILE A C 1
ATOM 2263 O O . ILE A 1 281 ? -9.199 11.425 10.518 1.00 71.38 281 ILE A O 1
ATOM 2267 N N . LYS A 1 282 ? -7.225 10.644 11.277 1.00 75.19 282 LYS A N 1
ATOM 2268 C CA . LYS A 1 282 ? -7.760 10.009 12.488 1.00 75.19 282 LYS A CA 1
ATOM 2269 C C . LYS A 1 282 ? -8.425 11.027 13.414 1.00 75.19 282 LYS A C 1
ATOM 2271 O O . LYS A 1 282 ? -9.556 10.808 13.829 1.00 75.19 282 LYS A O 1
ATOM 2276 N N . ASN A 1 283 ? -7.780 12.161 13.691 1.00 78.88 283 ASN A N 1
ATOM 2277 C CA . ASN A 1 283 ? -8.382 13.206 14.529 1.00 78.88 283 ASN A CA 1
ATOM 2278 C C . ASN A 1 283 ? -9.634 13.800 13.879 1.00 78.88 283 ASN A C 1
ATOM 2280 O O . ASN A 1 283 ? -10.633 14.002 14.560 1.00 78.88 283 ASN A O 1
ATOM 2284 N N . SER A 1 284 ? -9.605 14.039 12.566 1.00 83.25 284 SER A N 1
ATOM 2285 C CA . SER A 1 284 ? -10.771 14.547 11.828 1.00 83.25 284 SER A CA 1
ATOM 2286 C C . SER A 1 284 ? -11.953 13.589 11.931 1.00 83.25 284 SER A C 1
ATOM 2288 O O . SER A 1 284 ? -13.072 14.019 12.193 1.00 83.25 284 SER A O 1
ATOM 2290 N N . LEU A 1 285 ? -11.692 12.288 11.781 1.00 85.75 285 LEU A N 1
ATOM 2291 C CA . LEU A 1 285 ? -12.704 11.246 11.894 1.00 85.75 285 LEU A CA 1
ATOM 2292 C C . LEU A 1 285 ? -13.276 11.154 13.313 1.00 85.75 285 LEU A C 1
ATOM 2294 O O . LEU A 1 285 ? -14.488 11.067 13.477 1.00 85.75 285 LEU A O 1
ATOM 2298 N N . ILE A 1 286 ? -12.426 11.235 14.339 1.00 87.25 286 ILE A N 1
ATOM 2299 C CA . ILE A 1 286 ? -12.867 11.251 15.741 1.00 87.25 286 ILE A CA 1
ATOM 2300 C C . ILE A 1 286 ? -13.731 12.485 16.023 1.00 87.25 286 ILE A C 1
ATOM 2302 O O . ILE A 1 286 ? -14.757 12.373 16.693 1.00 87.25 286 ILE A O 1
ATOM 2306 N N . HIS A 1 287 ? -13.349 13.657 15.507 1.00 87.75 287 HIS A N 1
ATOM 2307 C CA . HIS A 1 287 ? -14.154 14.869 15.648 1.00 87.75 287 HIS A CA 1
ATOM 2308 C C . HIS A 1 287 ? -15.502 14.741 14.940 1.00 87.75 287 HIS A C 1
ATOM 2310 O O . HIS A 1 287 ? -16.519 15.065 15.547 1.00 87.75 287 HIS A O 1
ATOM 2316 N N . LEU A 1 288 ? -15.525 14.215 13.711 1.00 89.44 288 LEU A N 1
ATOM 2317 C CA . LEU A 1 288 ? -16.763 13.952 12.978 1.00 89.44 288 LEU A CA 1
ATOM 2318 C C . LEU A 1 288 ? -17.682 13.012 13.765 1.00 89.44 288 LEU A C 1
ATOM 2320 O O . LEU A 1 288 ? -18.835 13.353 14.014 1.00 89.44 288 LEU A O 1
ATOM 2324 N N . LEU A 1 289 ? -17.148 11.881 14.229 1.00 90.56 289 LEU A N 1
ATOM 2325 C CA . LEU A 1 289 ? -17.877 10.915 15.043 1.00 90.56 289 LEU A CA 1
ATOM 2326 C C . LEU A 1 289 ? -18.452 11.558 16.312 1.00 90.56 289 LEU A C 1
ATOM 2328 O O . LEU A 1 289 ? -19.613 11.343 16.651 1.00 90.56 289 LEU A O 1
ATOM 2332 N N . ALA A 1 290 ? -17.651 12.360 17.018 1.00 91.00 290 ALA A N 1
ATOM 2333 C CA . ALA A 1 290 ? -18.090 13.049 18.225 1.00 91.00 290 ALA A CA 1
ATOM 2334 C C . ALA A 1 290 ? -19.219 14.049 17.932 1.00 91.00 290 ALA A C 1
ATOM 2336 O O . ALA A 1 290 ? -20.188 14.112 18.690 1.00 91.00 290 ALA A O 1
ATOM 2337 N N . THR A 1 291 ? -19.116 14.806 16.835 1.00 91.88 291 THR A N 1
ATOM 2338 C CA . THR A 1 291 ? -20.160 15.735 16.389 1.00 91.88 291 THR A CA 1
ATOM 2339 C C . THR A 1 291 ? -21.445 14.996 16.029 1.00 91.88 291 THR A C 1
ATOM 2341 O O . THR A 1 291 ? -22.511 15.380 16.509 1.00 91.88 291 THR A O 1
ATOM 2344 N N . GLU A 1 292 ? -21.366 13.918 15.249 1.00 91.56 292 GLU A N 1
ATOM 2345 C CA . GLU A 1 292 ? -22.540 13.126 14.874 1.00 91.56 292 GLU A CA 1
ATOM 2346 C C . GLU A 1 292 ? -23.197 12.462 16.087 1.00 91.56 292 GLU A C 1
ATOM 2348 O O . GLU A 1 292 ? -24.416 12.526 16.233 1.00 91.56 292 GLU A O 1
ATOM 2353 N N . ALA A 1 293 ? -22.407 11.931 17.022 1.00 91.81 293 ALA A N 1
ATOM 2354 C CA . ALA A 1 293 ? -22.923 11.366 18.265 1.00 91.81 293 ALA A CA 1
ATOM 2355 C C . ALA A 1 293 ? -23.644 12.417 19.128 1.00 91.81 293 ALA A C 1
ATOM 2357 O O . ALA A 1 293 ? -24.698 12.139 19.705 1.00 91.81 293 ALA A O 1
ATOM 2358 N N . GLN A 1 294 ? -23.091 13.631 19.239 1.00 92.62 294 GLN A N 1
ATOM 2359 C CA . GLN A 1 294 ? -23.727 14.730 19.974 1.00 92.62 294 GLN A CA 1
ATOM 2360 C C . GLN A 1 294 ? -25.021 15.186 19.299 1.00 92.62 294 GLN A C 1
ATOM 2362 O O . GLN A 1 294 ? -26.029 15.371 19.979 1.00 92.62 294 GLN A O 1
ATOM 2367 N N . LEU A 1 295 ? -25.010 15.325 17.974 1.00 92.50 295 LEU A N 1
ATOM 2368 C CA . LEU A 1 295 ? -26.186 15.700 17.200 1.00 92.50 295 LEU A CA 1
ATOM 2369 C C . LEU A 1 295 ? -27.288 14.641 17.323 1.00 92.50 295 LEU A C 1
ATOM 2371 O O . LEU A 1 295 ? -28.443 14.975 17.584 1.00 92.50 295 LEU A O 1
ATOM 2375 N N . HIS A 1 296 ? -26.928 13.361 17.209 1.00 91.88 296 HIS A N 1
ATOM 2376 C CA . HIS A 1 296 ? -27.858 12.243 17.351 1.00 91.88 296 HIS A CA 1
ATOM 2377 C C . HIS A 1 296 ? -28.540 12.240 18.721 1.00 91.88 296 HIS A C 1
ATOM 2379 O O . HIS A 1 296 ? -29.757 12.091 18.784 1.00 91.88 296 HIS A O 1
ATOM 2385 N N . LYS A 1 297 ? -27.801 12.502 19.808 1.00 91.25 297 LYS A N 1
ATOM 2386 C CA . LYS A 1 297 ? -28.380 12.618 21.161 1.00 91.25 297 LYS A CA 1
ATOM 2387 C C . LYS A 1 297 ? -29.458 13.698 21.275 1.00 91.25 297 LYS A C 1
ATOM 2389 O O . LYS A 1 297 ? -30.341 13.568 22.115 1.00 91.25 297 LYS A O 1
ATOM 2394 N N . VAL A 1 298 ? -29.375 14.760 20.471 1.00 94.00 298 VAL A N 1
ATOM 2395 C CA . VAL A 1 298 ? -30.367 15.846 20.462 1.00 94.00 298 VAL A CA 1
ATOM 2396 C C . VAL A 1 298 ? -31.551 15.510 19.554 1.00 94.00 298 VAL A C 1
ATOM 2398 O O . VAL A 1 298 ? -32.689 15.782 19.923 1.00 94.00 298 VAL A O 1
ATOM 2401 N N . ILE A 1 299 ? -31.301 14.929 18.377 1.00 93.88 299 ILE A N 1
ATOM 2402 C CA . ILE A 1 299 ? -32.342 14.686 17.363 1.00 93.88 299 ILE A CA 1
ATOM 2403 C C . ILE A 1 299 ? -33.144 13.406 17.643 1.00 93.88 299 ILE A C 1
ATOM 2405 O O . ILE A 1 299 ? -34.344 13.378 17.386 1.00 93.88 299 ILE A O 1
ATOM 2409 N N . LYS A 1 300 ? -32.491 12.346 18.131 1.00 91.06 300 LYS A N 1
ATOM 2410 C CA . LYS A 1 300 ? -33.073 11.010 18.349 1.00 91.06 300 LYS A CA 1
ATOM 2411 C C . LYS A 1 300 ? -32.676 10.459 19.729 1.00 91.06 300 LYS A C 1
ATOM 2413 O O . LYS A 1 300 ? -31.999 9.429 19.800 1.00 91.06 300 LYS A O 1
ATOM 2418 N N . PRO A 1 301 ? -33.041 11.134 20.834 1.00 88.88 301 PRO A N 1
ATOM 2419 C CA . PRO A 1 301 ? -32.632 10.738 22.185 1.00 88.88 301 PRO A CA 1
ATOM 2420 C C . PRO A 1 301 ? -33.094 9.326 22.578 1.00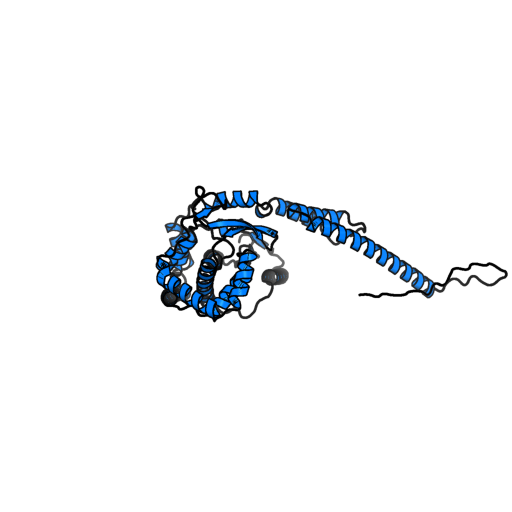 88.88 301 PRO A C 1
ATOM 2422 O O . PRO A 1 301 ? -32.466 8.682 23.414 1.00 88.88 301 PRO A O 1
ATOM 2425 N N . GLU A 1 302 ? -34.179 8.838 21.978 1.00 91.12 302 GLU A N 1
ATOM 2426 C CA . GLU A 1 302 ? -34.752 7.515 22.220 1.00 91.12 302 GLU A CA 1
ATOM 2427 C C . GLU A 1 302 ? -34.048 6.373 21.475 1.00 91.12 302 GLU A C 1
ATOM 2429 O O . GLU A 1 302 ? -34.277 5.209 21.804 1.00 91.12 302 GLU A O 1
ATOM 2434 N N . LYS A 1 303 ? -33.197 6.675 20.483 1.00 89.50 303 LYS A N 1
ATOM 2435 C CA . LYS A 1 303 ? -32.465 5.660 19.715 1.00 89.50 303 LYS A CA 1
ATOM 2436 C C . LYS A 1 303 ? -30.992 5.613 20.120 1.00 89.50 303 LYS A C 1
ATOM 2438 O O . LYS A 1 303 ? -30.373 6.670 20.266 1.00 89.50 303 LYS A O 1
ATOM 2443 N N . PRO A 1 304 ? -30.389 4.418 20.243 1.00 88.69 304 PRO A N 1
ATOM 2444 C CA . PRO A 1 304 ? -28.955 4.303 20.475 1.00 88.69 304 PRO A CA 1
ATOM 2445 C C . PRO A 1 304 ? -28.164 4.873 19.288 1.00 88.69 304 PRO A C 1
ATOM 2447 O O . PRO A 1 304 ? -28.671 4.962 18.175 1.00 88.69 304 PRO A O 1
ATOM 2450 N N . PHE A 1 305 ? -26.916 5.265 19.541 1.00 89.44 305 PHE A N 1
ATOM 2451 C CA . PHE A 1 305 ? -25.936 5.600 18.509 1.00 89.44 305 PHE A CA 1
ATOM 2452 C C . PHE A 1 305 ? -24.821 4.566 18.595 1.00 89.44 305 PHE A C 1
ATOM 2454 O O . PHE A 1 305 ? -24.035 4.584 19.548 1.00 89.44 305 PHE A O 1
ATOM 2461 N N . THR A 1 306 ? -24.803 3.628 17.656 1.00 89.50 306 THR A N 1
ATOM 2462 C CA . THR A 1 306 ? -23.874 2.499 17.683 1.00 89.50 306 THR A CA 1
ATOM 2463 C C . THR A 1 306 ? -22.692 2.811 16.793 1.00 89.50 306 THR A C 1
ATOM 2465 O O . THR A 1 306 ? -22.873 3.214 15.651 1.00 89.50 306 THR A O 1
ATOM 2468 N N . VAL A 1 307 ? -21.483 2.619 17.314 1.00 89.88 307 VAL A N 1
ATOM 2469 C CA . VAL A 1 307 ? -20.241 2.830 16.570 1.00 89.88 307 VAL A CA 1
ATOM 2470 C C . VAL A 1 307 ? -19.516 1.506 16.477 1.00 89.88 307 VAL A C 1
ATOM 2472 O O . VAL A 1 307 ? -19.254 0.870 17.499 1.00 89.88 307 VAL A O 1
ATOM 2475 N N . VAL A 1 308 ? -19.158 1.121 15.261 1.00 89.00 308 VAL A N 1
ATOM 2476 C CA . VAL A 1 308 ? -18.354 -0.063 14.996 1.00 89.00 308 VAL A CA 1
ATOM 2477 C C . VAL A 1 308 ? -17.022 0.386 14.426 1.00 89.00 308 VAL A C 1
ATOM 2479 O O . VAL A 1 308 ? -16.956 1.139 13.453 1.00 89.00 308 VAL A O 1
ATOM 2482 N N . ARG A 1 309 ? -15.951 -0.102 15.048 1.00 87.38 309 ARG A N 1
ATOM 2483 C CA . ARG A 1 309 ? -14.604 -0.049 14.498 1.00 87.38 309 ARG A CA 1
ATOM 2484 C C . ARG A 1 309 ? -14.151 -1.474 14.231 1.00 87.38 309 ARG A C 1
ATOM 2486 O O . ARG A 1 309 ? -14.191 -2.298 15.140 1.00 87.38 309 ARG A O 1
ATOM 2493 N N . THR A 1 310 ? -13.682 -1.731 13.020 1.00 85.44 310 THR A N 1
ATOM 2494 C CA . THR A 1 310 ? -13.061 -3.004 12.654 1.00 85.44 310 THR A CA 1
ATOM 2495 C C . THR A 1 310 ? -11.731 -2.742 11.970 1.00 85.44 310 THR A C 1
ATOM 2497 O O . THR A 1 310 ? -11.605 -1.802 11.188 1.00 85.44 310 THR A O 1
ATOM 2500 N N . ASP A 1 311 ? -10.740 -3.567 12.273 1.00 83.62 311 ASP A N 1
ATOM 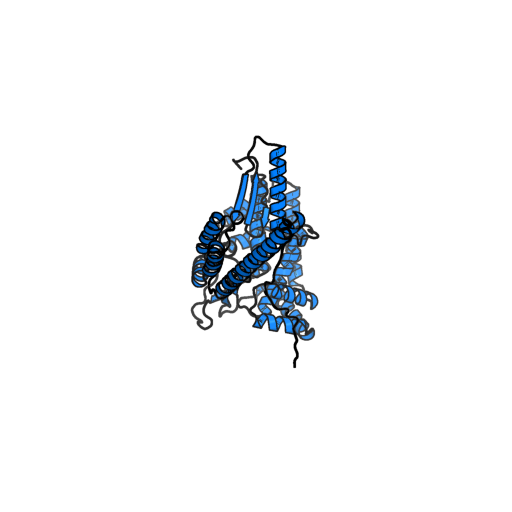2501 C CA . ASP A 1 311 ? -9.476 -3.641 11.554 1.00 83.62 311 ASP A CA 1
ATOM 2502 C C . ASP A 1 311 ? -9.447 -4.908 10.689 1.00 83.62 311 ASP A C 1
ATOM 2504 O O . ASP A 1 311 ? -10.206 -5.857 10.904 1.00 83.62 311 ASP A O 1
ATOM 2508 N N . MET A 1 312 ? -8.600 -4.911 9.661 1.00 82.38 312 MET A N 1
ATOM 2509 C CA . MET A 1 312 ? -8.314 -6.109 8.876 1.00 82.38 312 MET A CA 1
ATOM 2510 C C . MET A 1 312 ? -6.920 -6.613 9.218 1.00 82.38 312 MET A C 1
ATOM 2512 O O . MET A 1 312 ? -5.911 -6.103 8.732 1.00 82.38 312 MET A O 1
ATOM 2516 N N . GLU A 1 313 ? -6.860 -7.655 10.043 1.00 81.19 313 GLU A N 1
ATOM 2517 C CA . GLU A 1 313 ? -5.584 -8.235 10.445 1.00 81.19 313 GLU A CA 1
ATOM 2518 C C . GLU A 1 313 ? -4.788 -8.701 9.214 1.00 81.19 313 GLU A C 1
ATOM 2520 O O . GLU A 1 313 ? -5.275 -9.474 8.386 1.00 81.19 313 GLU A O 1
ATOM 2525 N N . TRP A 1 314 ? -3.538 -8.244 9.092 1.00 84.19 314 TRP A N 1
ATOM 2526 C CA . TRP A 1 314 ? -2.658 -8.598 7.975 1.00 84.19 314 TRP A CA 1
ATOM 2527 C C . TRP A 1 314 ? -3.269 -8.320 6.592 1.00 84.19 314 TRP A C 1
ATOM 2529 O O . TRP A 1 314 ? -3.036 -9.102 5.665 1.00 84.19 314 TRP A O 1
ATOM 2539 N N . PHE A 1 315 ? -4.016 -7.219 6.426 1.00 89.75 315 PHE A N 1
ATOM 2540 C CA . PHE A 1 315 ? -4.691 -6.886 5.166 1.00 89.75 315 PHE A CA 1
ATOM 2541 C C . PHE A 1 315 ? -3.775 -7.041 3.946 1.00 89.75 315 PHE A C 1
ATOM 2543 O O . PHE A 1 315 ? -4.021 -7.895 3.098 1.00 89.75 315 PHE A O 1
ATOM 2550 N N . GLY A 1 316 ? -2.666 -6.292 3.899 1.00 90.25 316 GLY A N 1
ATOM 2551 C CA . GLY A 1 316 ? -1.742 -6.286 2.759 1.00 90.25 316 GLY A CA 1
ATOM 2552 C C . GLY A 1 316 ? -1.234 -7.682 2.364 1.00 90.25 316 GLY A C 1
ATOM 2553 O O . GLY A 1 316 ? -1.337 -8.048 1.194 1.00 90.25 316 GLY A O 1
ATOM 2554 N N . PRO A 1 317 ? -0.708 -8.495 3.298 1.00 92.38 317 PRO A N 1
ATOM 2555 C CA . PRO A 1 317 ? -0.287 -9.871 3.008 1.00 92.38 317 PRO A CA 1
ATOM 2556 C C . PRO A 1 317 ? -1.419 -10.857 2.683 1.00 92.38 317 PRO A C 1
ATOM 2558 O O . PRO A 1 317 ? -1.151 -11.906 2.098 1.00 92.38 317 PRO A O 1
ATOM 2561 N N . SER A 1 318 ? -2.665 -10.530 3.027 1.00 91.81 318 SER A N 1
ATOM 2562 C CA . SER A 1 318 ? -3.826 -11.402 2.817 1.00 91.81 318 SER A CA 1
ATOM 2563 C C . SER A 1 318 ? -4.523 -11.187 1.469 1.00 91.81 318 SER A C 1
ATOM 2565 O O . SER A 1 318 ? -5.287 -12.054 1.049 1.00 91.81 318 SER A O 1
ATOM 2567 N N . ILE A 1 319 ? -4.243 -10.085 0.762 1.00 93.19 319 ILE A N 1
ATOM 2568 C CA . ILE A 1 319 ? -4.877 -9.783 -0.533 1.00 93.19 319 ILE A CA 1
ATOM 2569 C C . ILE A 1 319 ? -4.498 -10.835 -1.582 1.00 93.19 319 ILE A C 1
ATOM 2571 O O . ILE A 1 319 ? -3.321 -11.054 -1.868 1.00 93.19 319 ILE A O 1
ATOM 2575 N N . GLU A 1 320 ? -5.484 -11.470 -2.208 1.00 95.00 320 GLU A N 1
ATOM 2576 C CA . GLU A 1 320 ? -5.230 -12.425 -3.287 1.00 95.00 320 GLU A CA 1
ATOM 2577 C C . GLU A 1 320 ? -4.829 -11.708 -4.582 1.00 95.00 320 GLU A C 1
ATOM 2579 O O . GLU A 1 320 ? -5.449 -10.721 -4.983 1.00 95.00 320 GLU A O 1
ATOM 2584 N N . HIS A 1 321 ? -3.797 -12.212 -5.268 1.00 96.69 321 HIS A N 1
ATOM 2585 C CA . HIS A 1 321 ? -3.333 -11.601 -6.522 1.00 96.69 321 HIS A CA 1
ATOM 2586 C C . HIS A 1 321 ? -4.404 -11.644 -7.614 1.00 96.69 321 HIS A C 1
ATOM 2588 O O . HIS A 1 321 ? -4.512 -10.713 -8.405 1.00 96.69 321 HIS A O 1
ATOM 2594 N N . GLU A 1 322 ? -5.224 -12.693 -7.626 1.00 96.06 322 GLU A N 1
ATOM 2595 C CA . GLU A 1 322 ? -6.329 -12.832 -8.573 1.00 96.06 322 GLU A CA 1
ATOM 2596 C C . GLU A 1 322 ? -7.417 -11.769 -8.343 1.00 96.06 322 GLU A C 1
ATOM 2598 O O . GLU A 1 322 ? -7.937 -11.214 -9.308 1.00 96.06 322 GLU A O 1
ATOM 2603 N N . SER A 1 323 ? -7.699 -11.387 -7.090 1.00 96.38 323 SER A N 1
ATOM 2604 C CA . SER A 1 323 ? -8.602 -10.264 -6.791 1.00 96.38 323 SER A CA 1
ATOM 2605 C C . SER A 1 323 ? -8.068 -8.953 -7.357 1.00 96.38 323 SER A C 1
ATOM 2607 O O . SER A 1 323 ? -8.812 -8.207 -7.989 1.00 96.38 323 SER A O 1
ATOM 2609 N N . ILE A 1 324 ? -6.769 -8.688 -7.160 1.00 97.06 324 ILE A N 1
ATOM 2610 C CA . ILE A 1 324 ? -6.104 -7.490 -7.691 1.00 97.06 324 ILE A CA 1
ATOM 2611 C C . ILE A 1 324 ? -6.214 -7.480 -9.216 1.00 97.06 324 ILE A C 1
ATOM 2613 O O . ILE A 1 324 ? -6.637 -6.482 -9.790 1.00 97.06 324 ILE A O 1
ATOM 2617 N N . LYS A 1 325 ? -5.902 -8.604 -9.867 1.00 97.62 325 LYS A N 1
ATOM 2618 C CA . LYS A 1 325 ? -6.008 -8.753 -11.320 1.00 97.62 325 LYS A CA 1
ATOM 2619 C C . LYS A 1 325 ? -7.412 -8.427 -11.828 1.00 97.62 325 LYS A C 1
ATOM 2621 O O . LYS A 1 325 ? -7.550 -7.632 -12.752 1.00 97.62 325 LYS A O 1
ATOM 2626 N N . ILE A 1 326 ? -8.440 -9.019 -11.217 1.00 96.75 326 ILE A N 1
ATOM 2627 C CA . ILE A 1 326 ? -9.838 -8.810 -11.611 1.00 96.75 326 ILE A CA 1
ATOM 2628 C C . ILE A 1 326 ? -10.226 -7.338 -11.471 1.00 96.75 326 ILE A C 1
ATOM 2630 O O . ILE A 1 326 ? -10.831 -6.794 -12.389 1.00 96.75 326 ILE A O 1
ATOM 2634 N N . VAL A 1 327 ? -9.854 -6.684 -10.367 1.00 95.62 327 VAL A N 1
ATOM 2635 C CA . VAL A 1 327 ? -10.172 -5.266 -10.140 1.00 95.62 327 VAL A CA 1
ATOM 2636 C C . VAL A 1 327 ? -9.437 -4.349 -11.115 1.00 95.62 327 VAL A C 1
ATOM 2638 O O . VAL A 1 327 ? -10.053 -3.441 -11.660 1.00 95.62 327 VAL A O 1
ATOM 2641 N N . LEU A 1 328 ? -8.152 -4.592 -11.388 1.00 96.44 328 LEU A N 1
ATOM 2642 C CA . LEU A 1 328 ? -7.393 -3.795 -12.358 1.00 96.44 328 LEU A CA 1
ATOM 2643 C C . LEU A 1 328 ? -7.991 -3.908 -13.767 1.00 96.44 328 LEU A C 1
ATOM 2645 O O . LEU A 1 328 ? -8.185 -2.894 -14.432 1.00 96.44 328 LEU A O 1
ATOM 2649 N N . GLN A 1 329 ? -8.343 -5.123 -14.197 1.00 95.75 329 GLN A N 1
ATOM 2650 C CA . GLN A 1 329 ? -9.018 -5.340 -15.480 1.00 95.75 329 GLN A CA 1
ATOM 2651 C C . GLN A 1 329 ? -10.403 -4.685 -15.506 1.00 95.75 329 GLN A C 1
ATOM 2653 O O . GLN A 1 329 ? -10.782 -4.079 -16.503 1.00 95.75 329 GLN A O 1
ATOM 2658 N N . PHE A 1 330 ? -11.147 -4.762 -14.401 1.00 93.31 330 PHE A N 1
ATOM 2659 C CA . PHE A 1 330 ? -12.454 -4.121 -14.273 1.00 93.31 330 PHE A CA 1
ATOM 2660 C C . PHE A 1 330 ? -12.379 -2.591 -14.409 1.00 93.31 330 PHE A C 1
ATOM 2662 O O . PHE A 1 330 ? -13.294 -1.991 -14.975 1.00 93.31 330 PHE A O 1
ATOM 2669 N N . LEU A 1 331 ? -11.289 -1.980 -13.934 1.00 92.44 331 LEU A N 1
ATOM 2670 C CA . LEU A 1 331 ? -10.998 -0.545 -14.037 1.00 92.44 331 LEU A CA 1
ATOM 2671 C C . LEU A 1 331 ? -10.399 -0.118 -15.391 1.00 92.44 331 LEU A C 1
ATOM 2673 O O . LEU A 1 331 ? -10.115 1.058 -15.569 1.00 92.44 331 LEU A O 1
ATOM 2677 N N . GLY A 1 332 ? -10.196 -1.035 -16.344 1.00 94.56 332 GLY A N 1
ATOM 2678 C CA . GLY A 1 332 ? -9.662 -0.703 -17.672 1.00 94.56 332 GLY A CA 1
ATOM 2679 C C . GLY A 1 332 ? -8.132 -0.645 -17.758 1.00 94.56 332 GLY A C 1
ATOM 2680 O O . GLY A 1 332 ? -7.582 -0.147 -18.738 1.00 94.56 332 GLY A O 1
ATOM 2681 N N . VAL A 1 333 ? -7.403 -1.170 -16.767 1.00 97.06 333 VAL A N 1
ATOM 2682 C CA . VAL A 1 333 ? -5.940 -1.291 -16.871 1.00 97.06 333 VAL A CA 1
ATOM 2683 C C . VAL A 1 333 ? -5.599 -2.318 -17.952 1.00 97.06 333 VAL A C 1
ATOM 2685 O O . VAL A 1 333 ? -5.990 -3.481 -17.859 1.00 97.06 333 VAL A O 1
ATOM 2688 N N . THR A 1 334 ? -4.839 -1.898 -18.967 1.00 97.69 334 THR A N 1
ATOM 2689 C CA . THR A 1 334 ? -4.459 -2.768 -20.096 1.00 97.69 334 THR A CA 1
ATOM 2690 C C . THR A 1 334 ? -3.679 -4.011 -19.649 1.00 97.69 334 THR A C 1
ATOM 2692 O O . THR A 1 334 ? -2.899 -3.968 -18.690 1.00 97.69 334 THR A O 1
ATOM 2695 N N . ASP A 1 335 ? -3.799 -5.104 -20.408 1.00 97.69 335 ASP A N 1
ATOM 2696 C CA . ASP A 1 335 ? -3.151 -6.385 -20.089 1.00 97.69 335 ASP A CA 1
ATOM 2697 C C . ASP A 1 335 ? -1.626 -6.277 -19.940 1.00 97.69 335 ASP A C 1
ATOM 2699 O O . ASP A 1 335 ? -1.031 -6.952 -19.105 1.00 97.69 335 ASP A O 1
ATOM 2703 N N . VAL A 1 336 ? -0.977 -5.374 -20.685 1.00 97.94 336 VAL A N 1
ATOM 2704 C CA . VAL A 1 336 ? 0.471 -5.123 -20.574 1.00 97.94 336 VAL A CA 1
ATOM 2705 C C . VAL A 1 336 ? 0.863 -4.699 -19.159 1.00 97.94 336 VAL A C 1
ATOM 2707 O O . VAL A 1 336 ? 1.858 -5.189 -18.612 1.00 97.94 336 VAL A O 1
ATOM 2710 N N . TRP A 1 337 ? 0.093 -3.778 -18.580 1.00 98.25 337 TRP A N 1
ATOM 2711 C CA . TRP A 1 337 ? 0.326 -3.263 -17.236 1.00 98.25 337 TRP A CA 1
ATOM 2712 C C . TRP A 1 337 ? -0.151 -4.243 -16.172 1.00 98.25 337 TRP A C 1
ATOM 2714 O O . TRP A 1 337 ? 0.560 -4.430 -15.185 1.00 98.25 337 TRP A O 1
ATOM 2724 N N . VAL A 1 338 ? -1.276 -4.931 -16.394 1.00 98.31 338 VAL A N 1
ATOM 2725 C CA . VAL A 1 338 ? -1.738 -6.012 -15.511 1.00 98.31 338 VAL A CA 1
ATOM 2726 C C . VAL A 1 338 ? -0.669 -7.099 -15.401 1.00 98.31 338 VAL A C 1
ATOM 2728 O O . VAL A 1 338 ? -0.275 -7.445 -14.293 1.00 98.31 338 VAL A O 1
ATOM 2731 N N . ASP A 1 339 ? -0.117 -7.581 -16.513 1.00 98.31 339 ASP A N 1
ATOM 2732 C CA . ASP A 1 339 ? 0.933 -8.604 -16.517 1.00 98.31 339 ASP A CA 1
ATOM 2733 C C . ASP A 1 339 ? 2.194 -8.148 -15.777 1.00 98.31 339 ASP A C 1
ATOM 2735 O O . ASP A 1 339 ? 2.787 -8.908 -15.007 1.00 98.31 339 ASP A O 1
ATOM 2739 N N . PHE A 1 340 ? 2.606 -6.895 -15.978 1.00 98.50 340 PHE A N 1
ATOM 2740 C CA . PHE A 1 340 ? 3.707 -6.300 -15.225 1.00 98.50 340 PHE A CA 1
ATOM 2741 C C . PHE A 1 340 ? 3.416 -6.260 -13.719 1.00 98.50 340 PHE A C 1
ATOM 2743 O O . PHE A 1 340 ? 4.251 -6.689 -12.921 1.00 98.50 340 PHE A O 1
ATOM 2750 N N . MET A 1 341 ? 2.229 -5.799 -13.321 1.00 98.25 341 MET A N 1
ATOM 2751 C CA . MET A 1 341 ? 1.812 -5.742 -11.920 1.00 98.25 341 MET A CA 1
ATOM 2752 C C . MET A 1 341 ? 1.731 -7.143 -11.308 1.00 98.25 341 MET A C 1
ATOM 2754 O O . MET A 1 341 ? 2.163 -7.344 -10.175 1.00 98.25 341 MET A O 1
ATOM 2758 N N . MET A 1 342 ? 1.285 -8.144 -12.068 1.00 98.06 342 MET A N 1
ATOM 2759 C CA . MET A 1 342 ? 1.284 -9.542 -11.639 1.00 98.06 342 MET A CA 1
ATOM 2760 C C . MET A 1 342 ? 2.702 -10.090 -11.453 1.00 98.06 342 MET A C 1
ATOM 2762 O O . MET A 1 342 ? 2.947 -10.794 -10.471 1.00 98.06 342 MET A O 1
ATOM 2766 N N . ARG A 1 343 ? 3.661 -9.733 -12.319 1.00 97.88 343 ARG A N 1
ATOM 2767 C CA . ARG A 1 343 ? 5.088 -10.051 -12.111 1.00 97.88 343 ARG A CA 1
ATOM 2768 C C . ARG A 1 343 ? 5.646 -9.357 -10.870 1.00 97.88 343 ARG A C 1
ATOM 2770 O O . ARG A 1 343 ? 6.328 -10.004 -10.080 1.00 97.88 343 ARG A O 1
ATOM 2777 N N . PHE A 1 344 ? 5.310 -8.084 -10.649 1.00 97.81 344 PHE A N 1
ATOM 2778 C CA . PHE A 1 344 ? 5.681 -7.357 -9.430 1.00 97.81 344 PHE A CA 1
ATOM 2779 C C . PHE A 1 344 ? 5.155 -8.082 -8.183 1.00 97.81 344 PHE A C 1
ATOM 2781 O O . PHE A 1 344 ? 5.901 -8.301 -7.229 1.00 97.81 344 PHE A O 1
ATOM 2788 N N . LEU A 1 345 ? 3.900 -8.539 -8.221 1.00 97.69 345 LEU A N 1
ATOM 2789 C CA . LEU A 1 345 ? 3.285 -9.266 -7.120 1.00 97.69 345 LEU A CA 1
ATOM 2790 C C . LEU A 1 345 ? 3.917 -10.651 -6.886 1.00 97.69 345 LEU A C 1
ATOM 2792 O O . LEU A 1 345 ? 4.080 -11.044 -5.728 1.00 97.69 345 LEU A O 1
ATOM 2796 N N . ASN A 1 346 ? 4.308 -11.367 -7.939 1.00 96.62 346 ASN A N 1
ATOM 2797 C CA . ASN A 1 346 ? 4.941 -12.689 -7.862 1.00 96.62 346 ASN A CA 1
ATOM 2798 C C . ASN A 1 346 ? 6.459 -12.590 -7.634 1.00 96.62 346 ASN A C 1
ATOM 2800 O O . ASN A 1 346 ? 7.256 -13.193 -8.352 1.00 96.62 346 ASN A O 1
ATOM 2804 N N . VAL A 1 347 ? 6.872 -11.815 -6.628 1.00 95.38 347 VAL A N 1
ATOM 2805 C CA . VAL A 1 347 ? 8.289 -11.658 -6.285 1.00 95.38 347 VAL A CA 1
ATOM 2806 C C . VAL A 1 347 ? 8.894 -12.986 -5.787 1.00 95.38 347 VAL A C 1
ATOM 2808 O O . VAL A 1 347 ? 8.332 -13.615 -4.883 1.00 95.38 347 VAL A O 1
ATOM 2811 N N . PRO A 1 348 ? 10.026 -13.439 -6.353 1.00 94.44 348 PRO A N 1
ATOM 2812 C CA . PRO A 1 348 ? 10.845 -14.492 -5.767 1.00 94.44 348 PRO A CA 1
ATOM 2813 C C . PRO A 1 348 ? 11.561 -13.943 -4.527 1.00 94.44 348 PRO A C 1
ATOM 2815 O O . PRO A 1 348 ? 12.332 -12.992 -4.620 1.00 94.44 348 PRO A O 1
ATOM 2818 N N . MET A 1 349 ? 11.292 -14.519 -3.359 1.00 92.25 349 MET A N 1
ATOM 2819 C CA . MET A 1 349 ? 11.757 -14.031 -2.059 1.00 92.25 349 MET A CA 1
ATOM 2820 C C . MET A 1 349 ? 12.788 -14.983 -1.452 1.00 92.25 349 MET A C 1
ATOM 2822 O O . MET A 1 349 ? 12.620 -16.201 -1.519 1.00 92.25 349 MET A O 1
ATOM 2826 N N . THR A 1 350 ? 13.802 -14.427 -0.788 1.00 89.38 350 THR A N 1
ATOM 2827 C CA . THR A 1 350 ? 14.707 -15.171 0.101 1.00 89.38 350 THR A CA 1
ATOM 2828 C C . THR A 1 350 ? 14.831 -14.479 1.458 1.00 89.38 350 THR A C 1
ATOM 2830 O O . THR A 1 350 ? 14.930 -13.258 1.540 1.00 89.38 350 THR A O 1
ATOM 2833 N N . PHE A 1 351 ? 14.841 -15.255 2.541 1.00 83.50 351 PHE A N 1
ATOM 2834 C CA . PHE A 1 351 ? 15.058 -14.754 3.907 1.00 83.50 351 PHE A CA 1
ATOM 2835 C C . PHE A 1 351 ? 16.504 -14.947 4.386 1.00 83.50 351 PHE A C 1
ATOM 2837 O O . PHE A 1 351 ? 16.839 -14.576 5.511 1.00 83.50 351 PHE A O 1
ATOM 2844 N N . GLN A 1 352 ? 17.366 -15.520 3.543 1.00 79.31 352 GLN A N 1
ATOM 2845 C CA . GLN A 1 352 ? 18.784 -15.731 3.817 1.00 79.31 352 GLN A CA 1
ATOM 2846 C C . GLN A 1 352 ? 19.608 -15.022 2.740 1.00 79.31 352 GLN A C 1
ATOM 2848 O O . GLN A 1 352 ? 19.356 -15.206 1.550 1.00 79.31 352 GLN A O 1
ATOM 2853 N N . LYS A 1 353 ? 20.593 -14.210 3.143 1.00 66.88 353 LYS A N 1
ATOM 2854 C CA . LYS A 1 353 ? 21.410 -13.428 2.196 1.00 66.88 353 LYS A CA 1
ATOM 2855 C C . LYS A 1 353 ? 22.308 -14.297 1.302 1.00 66.88 353 LYS A C 1
ATOM 2857 O O . LYS A 1 353 ? 22.571 -13.897 0.174 1.00 66.88 353 LYS A O 1
ATOM 2862 N N . ASP A 1 354 ? 22.687 -15.490 1.771 1.00 58.94 354 ASP A N 1
ATOM 2863 C CA . ASP A 1 354 ? 23.737 -16.314 1.148 1.00 58.94 354 ASP A CA 1
ATOM 2864 C C . ASP A 1 354 ? 23.269 -17.702 0.657 1.00 58.94 354 ASP A C 1
ATOM 2866 O O . ASP A 1 354 ? 24.070 -18.462 0.115 1.00 58.94 354 ASP A O 1
ATOM 2870 N N . ALA A 1 355 ? 21.987 -18.060 0.814 1.00 55.62 355 ALA A N 1
ATOM 2871 C CA . ALA A 1 355 ? 21.468 -19.363 0.384 1.00 55.62 355 ALA A CA 1
ATOM 2872 C C . ALA A 1 355 ? 20.702 -19.255 -0.943 1.00 55.62 355 ALA A C 1
ATOM 2874 O O . ALA A 1 355 ? 19.561 -18.798 -0.988 1.00 55.62 355 ALA A O 1
ATOM 2875 N N . SER A 1 356 ? 21.324 -19.718 -2.031 1.00 55.00 356 SER A N 1
ATOM 2876 C CA . SER A 1 356 ? 20.753 -19.707 -3.388 1.00 55.00 356 SER A CA 1
ATOM 2877 C C . SER A 1 356 ? 19.561 -20.653 -3.589 1.00 55.00 356 SER A C 1
ATOM 2879 O O . SER A 1 356 ? 18.856 -20.526 -4.584 1.00 55.00 356 SER A O 1
ATOM 2881 N N . ASN A 1 357 ? 19.334 -21.608 -2.680 1.00 58.94 357 ASN A N 1
ATOM 2882 C CA . ASN A 1 357 ? 18.403 -22.722 -2.904 1.00 58.94 357 ASN A CA 1
ATOM 2883 C C . ASN A 1 357 ? 17.025 -22.565 -2.232 1.00 58.94 357 ASN A C 1
ATOM 2885 O O . ASN A 1 357 ? 16.148 -23.380 -2.500 1.00 58.94 357 ASN A O 1
ATOM 2889 N N . ASP A 1 358 ? 16.802 -21.521 -1.424 1.00 79.19 358 ASP A N 1
ATOM 2890 C CA . ASP A 1 358 ? 15.557 -21.327 -0.650 1.00 79.19 358 ASP A CA 1
ATOM 2891 C C . ASP A 1 358 ? 14.632 -20.238 -1.227 1.00 79.19 358 ASP A C 1
ATOM 2893 O O . ASP A 1 358 ? 13.779 -19.676 -0.528 1.00 79.19 358 ASP A O 1
ATOM 2897 N N . VAL A 1 359 ? 14.780 -19.926 -2.518 1.00 88.56 359 VAL A N 1
ATOM 2898 C CA . VAL A 1 359 ? 13.933 -18.939 -3.194 1.00 88.56 359 VAL A CA 1
ATOM 2899 C C . VAL A 1 359 ? 12.502 -19.466 -3.290 1.00 88.56 359 VAL A C 1
ATOM 2901 O O . VAL A 1 359 ? 12.229 -20.474 -3.942 1.00 88.56 359 VAL A O 1
ATOM 2904 N N . ARG A 1 360 ? 11.560 -18.750 -2.672 1.00 92.25 360 ARG A N 1
ATOM 2905 C CA . ARG A 1 360 ? 10.125 -19.054 -2.742 1.00 92.25 360 ARG A CA 1
ATOM 2906 C C . ARG A 1 360 ? 9.378 -17.909 -3.403 1.00 92.25 360 ARG A C 1
ATOM 2908 O O . ARG A 1 360 ? 9.579 -16.745 -3.071 1.00 92.25 360 ARG A O 1
ATOM 2915 N N . ILE A 1 361 ? 8.502 -18.239 -4.347 1.00 93.69 361 ILE A N 1
ATOM 2916 C CA . ILE A 1 361 ? 7.708 -17.242 -5.070 1.00 93.69 361 ILE A CA 1
ATOM 2917 C C . ILE A 1 361 ? 6.494 -16.871 -4.238 1.00 93.69 361 ILE A C 1
ATOM 2919 O O . ILE A 1 361 ? 5.713 -17.733 -3.835 1.00 93.69 361 ILE A O 1
ATOM 2923 N N . ARG A 1 362 ? 6.306 -15.573 -4.045 1.00 95.44 362 ARG A N 1
ATOM 2924 C CA . ARG A 1 362 ? 5.121 -15.030 -3.407 1.00 95.44 362 ARG A CA 1
ATOM 2925 C C . ARG A 1 362 ? 3.873 -15.259 -4.260 1.00 95.44 362 ARG A C 1
ATOM 2927 O O . ARG A 1 362 ? 3.824 -14.834 -5.407 1.00 95.44 362 ARG A O 1
ATOM 2934 N N . ARG A 1 363 ? 2.851 -15.892 -3.690 1.00 95.81 363 ARG A N 1
ATOM 2935 C CA . ARG A 1 363 ? 1.567 -16.218 -4.336 1.00 95.81 363 ARG A CA 1
ATOM 2936 C C . ARG A 1 363 ? 0.385 -15.395 -3.818 1.00 95.81 363 ARG A C 1
ATOM 2938 O O . ARG A 1 363 ? -0.701 -15.470 -4.387 1.00 95.81 363 ARG A O 1
ATOM 2945 N N . ARG A 1 364 ? 0.585 -14.631 -2.739 1.00 95.06 364 ARG A N 1
ATOM 2946 C CA . ARG A 1 364 ? -0.440 -13.788 -2.110 1.00 95.06 364 ARG A CA 1
ATOM 2947 C C . ARG A 1 364 ? 0.160 -12.529 -1.488 1.00 95.06 364 ARG A C 1
ATOM 2949 O O . ARG A 1 364 ? 1.344 -12.477 -1.153 1.00 95.06 364 ARG A O 1
ATOM 2956 N N . GLY A 1 365 ? -0.673 -11.511 -1.352 1.00 94.38 365 GLY A N 1
ATOM 2957 C CA . GLY A 1 365 ? -0.398 -10.252 -0.682 1.00 94.38 365 GLY A CA 1
ATOM 2958 C C . GLY A 1 365 ? 0.285 -9.211 -1.561 1.00 94.38 365 GLY A C 1
ATOM 2959 O O . GLY A 1 365 ? 0.582 -9.453 -2.730 1.00 94.38 365 GLY A O 1
ATOM 2960 N N . VAL A 1 366 ? 0.637 -8.058 -0.985 1.00 95.44 366 VAL A N 1
ATOM 2961 C CA . VAL A 1 366 ? 1.366 -6.944 -1.643 1.00 95.44 366 VAL A CA 1
ATOM 2962 C C . VAL A 1 366 ? 2.674 -6.606 -0.899 1.00 95.44 366 VAL A C 1
ATOM 2964 O O . VAL A 1 366 ? 2.691 -6.738 0.326 1.00 95.44 366 VAL A O 1
ATOM 2967 N N . PRO A 1 367 ? 3.804 -6.310 -1.582 1.00 94.06 367 PRO A N 1
ATOM 2968 C CA . PRO A 1 367 ? 5.056 -6.053 -0.880 1.00 94.06 367 PRO A CA 1
ATOM 2969 C C . PRO A 1 367 ? 4.947 -4.722 -0.143 1.00 94.06 367 PRO A C 1
ATOM 2971 O O . PRO A 1 367 ? 4.312 -3.793 -0.634 1.00 94.06 367 PRO A O 1
ATOM 2974 N N . ILE A 1 368 ? 5.504 -4.602 1.052 1.00 90.19 368 ILE A N 1
ATOM 2975 C CA . ILE A 1 368 ? 5.293 -3.390 1.846 1.00 90.19 368 ILE A CA 1
ATOM 2976 C C . ILE A 1 368 ? 6.107 -2.204 1.321 1.00 90.19 368 ILE A C 1
ATOM 2978 O O . ILE A 1 368 ? 7.125 -2.393 0.671 1.00 90.19 368 ILE A O 1
ATOM 2982 N N . ALA A 1 369 ? 5.671 -0.985 1.645 1.00 87.94 369 ALA A N 1
ATOM 2983 C CA . ALA A 1 369 ? 6.396 0.256 1.361 1.00 87.94 369 ALA A CA 1
ATOM 2984 C C . ALA A 1 369 ? 6.624 0.565 -0.135 1.00 87.94 369 ALA A C 1
ATOM 2986 O O . ALA A 1 369 ? 7.521 1.329 -0.473 1.00 87.94 369 ALA A O 1
ATOM 2987 N N . HIS A 1 370 ? 5.761 0.048 -1.017 1.00 93.06 370 HIS A N 1
ATOM 2988 C CA . HIS A 1 370 ? 5.687 0.469 -2.419 1.00 93.06 370 HIS A CA 1
ATOM 2989 C C . HIS A 1 370 ? 4.386 1.214 -2.715 1.00 93.06 370 HIS A C 1
ATOM 2991 O O . HIS A 1 370 ? 3.307 0.813 -2.270 1.00 93.06 370 HIS A O 1
ATOM 2997 N N . GLN A 1 371 ? 4.467 2.233 -3.573 1.00 91.50 371 GLN A N 1
ATOM 2998 C CA . GLN A 1 371 ? 3.294 2.977 -4.036 1.00 91.50 371 GLN A CA 1
ATOM 2999 C C . GLN A 1 371 ? 2.301 2.093 -4.817 1.00 91.50 371 GLN A C 1
ATOM 3001 O O . GLN A 1 371 ? 1.092 2.260 -4.678 1.00 91.50 371 GLN A O 1
ATOM 3006 N N . LEU A 1 372 ? 2.796 1.114 -5.586 1.00 94.56 372 LEU A N 1
ATOM 3007 C CA . LEU A 1 372 ? 1.956 0.114 -6.262 1.00 94.56 372 LEU A CA 1
ATOM 3008 C C . LEU A 1 372 ? 1.158 -0.738 -5.267 1.00 94.56 372 LEU A C 1
ATOM 3010 O O . LEU A 1 372 ? -0.010 -1.033 -5.489 1.00 94.56 372 LEU A O 1
ATOM 3014 N N . SER A 1 373 ? 1.757 -1.096 -4.136 1.00 94.31 373 SER A N 1
ATOM 3015 C CA . SER A 1 373 ? 1.069 -1.872 -3.105 1.00 94.31 373 SER A CA 1
ATOM 3016 C C . SER A 1 373 ? -0.042 -1.082 -2.431 1.00 94.31 373 SER A C 1
ATOM 3018 O O . SER A 1 373 ? -1.105 -1.642 -2.167 1.00 94.31 373 SER A O 1
ATOM 3020 N N . ALA A 1 374 ? 0.183 0.216 -2.199 1.00 91.44 374 ALA A N 1
ATOM 3021 C CA . ALA A 1 374 ? -0.870 1.117 -1.747 1.00 91.44 374 ALA A CA 1
ATOM 3022 C C . ALA A 1 374 ? -2.002 1.176 -2.781 1.00 91.44 374 ALA A C 1
ATOM 3024 O O . ALA A 1 374 ? -3.149 0.956 -2.418 1.00 91.44 374 ALA A O 1
ATOM 3025 N N . LEU A 1 375 ? -1.684 1.361 -4.068 1.00 93.06 375 LEU A N 1
ATOM 3026 C CA . LEU A 1 375 ? -2.672 1.350 -5.152 1.00 93.06 375 LEU A CA 1
ATOM 3027 C C . LEU A 1 375 ? -3.546 0.086 -5.129 1.00 93.06 375 LEU A C 1
ATOM 3029 O O . LEU A 1 375 ? -4.767 0.200 -5.164 1.00 93.06 375 LEU A O 1
ATOM 3033 N N . PHE A 1 376 ? -2.949 -1.105 -5.041 1.00 95.12 376 PHE A N 1
ATOM 3034 C CA . PHE A 1 376 ? -3.710 -2.360 -5.034 1.00 95.12 376 PHE A CA 1
ATOM 3035 C C . PHE A 1 376 ? -4.638 -2.479 -3.828 1.00 95.12 376 PHE A C 1
ATOM 3037 O O . PHE A 1 376 ? -5.793 -2.871 -3.984 1.00 95.12 376 PHE A O 1
ATOM 3044 N N . GLY A 1 377 ? -4.143 -2.125 -2.638 1.00 92.31 377 GLY A N 1
ATOM 3045 C CA . GLY A 1 377 ? -4.960 -2.092 -1.430 1.00 92.31 377 GLY A CA 1
ATOM 3046 C C . GLY A 1 377 ? -6.132 -1.127 -1.581 1.00 92.31 377 GLY A C 1
ATOM 3047 O O . GLY A 1 377 ? -7.277 -1.523 -1.405 1.00 92.31 377 GLY A O 1
ATOM 3048 N N . GLU A 1 378 ? -5.856 0.109 -1.993 1.00 91.12 378 GLU A N 1
ATOM 3049 C CA . GLU A 1 378 ? -6.869 1.150 -2.174 1.00 91.12 378 GLU A CA 1
ATOM 3050 C C . GLU A 1 378 ? -7.925 0.768 -3.219 1.00 91.12 378 GLU A C 1
ATOM 3052 O O . GLU A 1 378 ? -9.107 0.979 -2.974 1.00 91.12 378 GLU A O 1
ATOM 3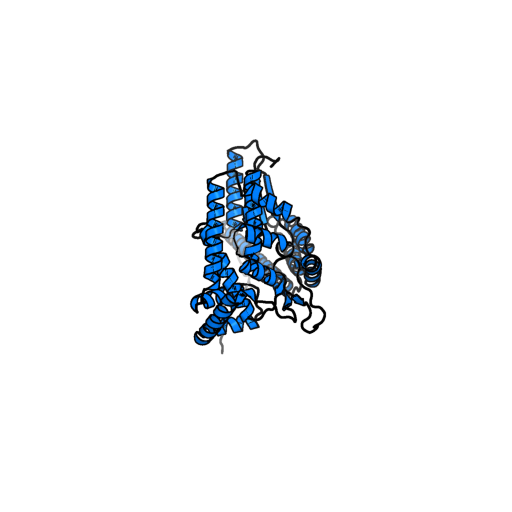057 N N . CYS A 1 379 ? -7.543 0.139 -4.337 1.00 91.31 379 CYS A N 1
ATOM 3058 C CA . CYS A 1 379 ? -8.507 -0.322 -5.343 1.00 91.31 379 CYS A CA 1
ATOM 3059 C C . CYS A 1 379 ? -9.458 -1.383 -4.773 1.00 91.31 379 CYS A C 1
ATOM 3061 O O . CYS A 1 379 ? -10.668 -1.303 -4.970 1.00 91.31 379 CYS A O 1
ATOM 3063 N N . ILE A 1 380 ? -8.930 -2.370 -4.042 1.00 92.38 380 ILE A N 1
ATOM 3064 C CA . ILE A 1 380 ? -9.742 -3.428 -3.424 1.00 92.38 380 ILE A CA 1
ATOM 3065 C C . ILE A 1 380 ? -10.689 -2.840 -2.372 1.00 92.38 380 ILE A C 1
ATOM 3067 O O . ILE A 1 380 ? -11.876 -3.173 -2.350 1.00 92.38 380 ILE A O 1
ATOM 3071 N N . LEU A 1 381 ? -10.177 -1.951 -1.519 1.00 90.44 381 LEU A N 1
ATOM 3072 C CA . LEU A 1 381 ? -10.965 -1.324 -0.461 1.00 90.44 381 LEU A CA 1
ATOM 3073 C C . LEU A 1 381 ? -12.036 -0.393 -1.026 1.00 90.44 381 LEU A C 1
ATOM 3075 O O . LEU A 1 381 ? -13.168 -0.447 -0.562 1.00 90.44 381 LEU A O 1
ATOM 3079 N N . PHE A 1 382 ? -11.729 0.366 -2.076 1.00 88.38 382 PHE A N 1
ATOM 3080 C CA . PHE A 1 382 ? -12.704 1.197 -2.780 1.00 88.38 382 PHE A CA 1
ATOM 3081 C C . PHE A 1 382 ? -13.865 0.371 -3.353 1.00 88.38 382 PHE A C 1
ATOM 3083 O O . PHE A 1 382 ? -15.033 0.751 -3.218 1.00 88.38 382 PHE A O 1
ATOM 3090 N N . MET A 1 383 ? -13.562 -0.788 -3.954 1.00 88.44 383 MET A N 1
ATOM 3091 C CA . MET A 1 383 ? -14.594 -1.686 -4.481 1.00 88.44 383 MET A CA 1
ATOM 3092 C C . MET A 1 383 ? -15.502 -2.218 -3.366 1.00 88.44 383 MET A C 1
ATOM 3094 O O . MET A 1 383 ? -16.722 -2.295 -3.523 1.00 88.44 383 MET A O 1
ATOM 3098 N N . MET A 1 384 ? -14.915 -2.562 -2.219 1.00 89.62 384 MET A N 1
ATOM 3099 C CA . MET A 1 384 ? -15.662 -3.004 -1.045 1.00 89.62 384 MET A CA 1
ATOM 3100 C C . MET A 1 384 ? -16.532 -1.883 -0.460 1.00 89.62 384 MET A C 1
ATOM 3102 O O . MET A 1 384 ? -17.717 -2.101 -0.220 1.00 89.62 384 MET A O 1
ATOM 3106 N N . GLU A 1 385 ? -15.965 -0.694 -0.244 1.00 87.38 385 GLU A N 1
ATOM 3107 C CA . GLU A 1 385 ? -16.660 0.470 0.321 1.00 87.38 385 GLU A CA 1
ATOM 3108 C C . GLU A 1 385 ? -17.885 0.846 -0.504 1.00 87.38 385 GLU A C 1
ATOM 3110 O O . GLU A 1 385 ? -18.984 0.987 0.035 1.00 87.38 385 GLU A O 1
ATOM 3115 N N . SER A 1 386 ? -17.710 0.941 -1.820 1.00 84.12 386 SER A N 1
ATOM 3116 C CA . SER A 1 386 ? -18.799 1.280 -2.731 1.00 84.12 386 SER A CA 1
ATOM 3117 C C . SER A 1 386 ? -19.885 0.199 -2.732 1.00 84.12 386 SER A C 1
ATOM 3119 O O . SER A 1 386 ? -21.071 0.522 -2.697 1.00 84.12 386 SER A O 1
ATOM 3121 N N . ALA A 1 387 ? -19.512 -1.087 -2.683 1.00 87.50 387 ALA A N 1
ATOM 3122 C CA . ALA A 1 387 ? -20.484 -2.176 -2.589 1.00 87.50 387 ALA A CA 1
ATOM 3123 C C . ALA A 1 387 ? -21.285 -2.149 -1.274 1.00 87.50 387 ALA A C 1
ATOM 3125 O O . ALA A 1 387 ? -22.501 -2.340 -1.303 1.00 87.50 387 ALA A O 1
ATOM 3126 N N . VAL A 1 388 ? -20.638 -1.879 -0.133 1.00 88.12 388 VAL A N 1
ATOM 3127 C CA . VAL A 1 388 ? -21.324 -1.733 1.164 1.00 88.12 388 VAL A CA 1
ATOM 3128 C C . VAL A 1 388 ? -22.289 -0.552 1.113 1.00 88.12 388 VAL A C 1
ATOM 3130 O O . VAL A 1 388 ? -23.482 -0.729 1.358 1.00 88.12 388 VAL A O 1
ATOM 3133 N N . GLN A 1 389 ? -21.811 0.620 0.692 1.00 85.25 389 GLN A N 1
ATOM 3134 C CA . GLN A 1 389 ? -22.631 1.826 0.581 1.00 85.25 389 GLN A CA 1
ATOM 3135 C C . GLN A 1 389 ? -23.849 1.616 -0.329 1.00 85.25 389 GLN A C 1
ATOM 3137 O O . GLN A 1 389 ? -24.944 2.075 -0.000 1.00 85.25 389 GLN A O 1
ATOM 3142 N N . HIS A 1 390 ? -23.687 0.915 -1.454 1.00 81.25 390 HIS A N 1
ATOM 3143 C CA . HIS A 1 390 ? -24.778 0.636 -2.390 1.00 81.25 390 HIS A CA 1
ATOM 3144 C C . HIS A 1 390 ? -25.798 -0.377 -1.857 1.00 81.25 390 HIS A C 1
ATOM 3146 O O . HIS A 1 390 ? -26.981 -0.273 -2.185 1.00 81.25 390 HIS A O 1
ATOM 3152 N N . GLN A 1 391 ? -25.369 -1.369 -1.074 1.00 83.56 391 GLN A N 1
ATOM 3153 C CA . GLN A 1 391 ? -26.259 -2.428 -0.590 1.00 83.56 391 GLN A CA 1
ATOM 3154 C C . GLN A 1 391 ? -26.967 -2.074 0.718 1.00 83.56 391 GLN A C 1
ATOM 3156 O O . GLN A 1 391 ? -28.128 -2.440 0.888 1.00 83.56 391 GLN A O 1
ATOM 3161 N N . THR A 1 392 ? -26.289 -1.383 1.635 1.00 86.19 392 THR A N 1
ATOM 3162 C CA . THR A 1 392 ? -26.800 -1.129 2.994 1.00 86.19 392 THR A CA 1
ATOM 3163 C C . THR A 1 392 ? -27.154 0.338 3.233 1.00 86.19 392 THR A C 1
ATOM 3165 O O . THR A 1 392 ? -27.908 0.657 4.154 1.00 86.19 392 THR A O 1
ATOM 3168 N N . GLY A 1 393 ? -26.618 1.250 2.415 1.00 84.50 393 GLY A N 1
ATOM 3169 C CA . GLY A 1 393 ? -26.690 2.689 2.655 1.00 84.50 393 GLY A CA 1
ATOM 3170 C C . GLY A 1 393 ? -25.726 3.184 3.740 1.00 84.50 393 GLY A C 1
ATOM 3171 O O . GLY A 1 393 ? -25.678 4.391 3.979 1.00 84.50 393 GLY A O 1
ATOM 3172 N N . ILE A 1 394 ? -24.957 2.292 4.375 1.00 87.69 394 ILE A N 1
ATOM 3173 C CA . ILE A 1 394 ? -23.989 2.639 5.419 1.00 87.69 394 ILE A CA 1
ATOM 3174 C C . ILE A 1 394 ? -22.731 3.200 4.771 1.00 87.69 394 ILE A C 1
ATOM 3176 O O . ILE A 1 394 ? -22.143 2.584 3.880 1.00 87.69 394 ILE A O 1
ATOM 3180 N N . ARG A 1 395 ? -22.285 4.345 5.284 1.00 86.50 395 ARG A N 1
ATOM 3181 C CA . ARG A 1 395 ? -21.021 4.949 4.885 1.00 86.50 395 ARG A CA 1
ATOM 3182 C C . ARG A 1 395 ? -19.883 4.408 5.730 1.00 86.50 395 ARG A C 1
ATOM 3184 O O . ARG A 1 395 ? -19.857 4.610 6.942 1.00 86.50 395 ARG A O 1
ATOM 3191 N N . LEU A 1 396 ? -18.924 3.768 5.069 1.00 88.69 396 LEU A N 1
ATOM 3192 C CA . LEU A 1 396 ? -17.664 3.388 5.692 1.00 88.69 396 LEU A CA 1
ATOM 3193 C C . LEU A 1 396 ? -16.701 4.577 5.665 1.00 88.69 396 LEU A C 1
ATOM 3195 O O . LEU A 1 396 ? -16.446 5.173 4.618 1.00 88.69 396 LEU A O 1
ATOM 3199 N N . TYR A 1 397 ? -16.166 4.914 6.829 1.00 87.44 397 TYR A N 1
ATOM 3200 C CA . TYR A 1 397 ? -15.067 5.851 6.988 1.00 87.44 397 TYR A CA 1
ATOM 3201 C C . TYR A 1 397 ? -13.790 5.073 7.265 1.00 87.44 397 TYR A C 1
ATOM 3203 O O . TYR A 1 397 ? -13.785 4.156 8.085 1.00 87.44 397 TYR A O 1
ATOM 3211 N N . ARG A 1 398 ? -12.693 5.447 6.606 1.00 85.00 398 ARG A N 1
ATOM 3212 C CA . ARG A 1 398 ? -11.475 4.643 6.628 1.00 85.00 398 ARG A CA 1
ATOM 3213 C C . ARG A 1 398 ? -10.221 5.456 6.867 1.00 85.00 398 ARG A C 1
ATOM 3215 O O . ARG A 1 398 ? -10.064 6.565 6.358 1.00 85.00 398 ARG A O 1
ATOM 3222 N N . VAL A 1 399 ? -9.296 4.850 7.604 1.00 80.31 399 VAL A N 1
ATOM 3223 C CA . VAL A 1 399 ? -7.891 5.255 7.639 1.00 80.31 399 VAL A CA 1
ATOM 3224 C C . VAL A 1 399 ? -7.048 4.014 7.377 1.00 80.31 399 VAL A C 1
ATOM 3226 O O . VAL A 1 399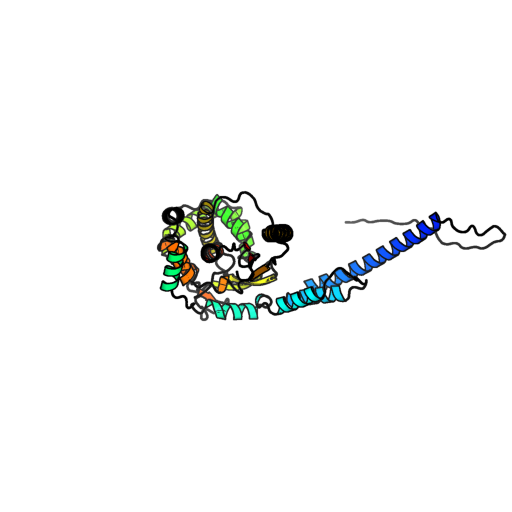 ? -6.905 3.177 8.258 1.00 80.31 399 VAL A O 1
ATOM 3229 N N . HIS A 1 400 ? -6.495 3.893 6.170 1.00 79.12 400 HIS A N 1
ATOM 3230 C CA . HIS A 1 400 ? -5.834 2.668 5.698 1.00 79.12 400 HIS A CA 1
ATOM 3231 C C . HIS A 1 400 ? -6.762 1.448 5.729 1.00 79.12 400 HIS A C 1
ATOM 3233 O O . HIS A 1 400 ? -7.659 1.390 4.908 1.00 79.12 400 HIS A O 1
ATOM 3239 N N . ASP A 1 401 ? -6.561 0.480 6.611 1.00 79.62 401 ASP A N 1
ATOM 3240 C CA . ASP A 1 401 ? -7.361 -0.740 6.768 1.00 79.62 401 ASP A CA 1
ATOM 3241 C C . ASP A 1 401 ? -8.236 -0.727 8.038 1.00 79.62 401 ASP A C 1
ATOM 3243 O O . ASP A 1 401 ? -8.953 -1.689 8.306 1.00 79.62 401 ASP A O 1
ATOM 3247 N N . ASP A 1 402 ? -8.218 0.374 8.800 1.00 83.75 402 ASP A N 1
ATOM 3248 C CA . ASP A 1 402 ? -9.160 0.636 9.891 1.00 83.75 402 ASP A CA 1
ATOM 3249 C C . ASP A 1 402 ? -10.479 1.189 9.318 1.00 83.75 402 ASP A C 1
ATOM 3251 O O . ASP A 1 402 ? -10.499 2.303 8.781 1.00 83.75 402 ASP A O 1
ATOM 3255 N N . PHE A 1 403 ? -11.590 0.474 9.509 1.00 87.88 403 PHE A N 1
ATOM 3256 C CA . PHE A 1 403 ? -12.936 0.917 9.135 1.00 87.88 403 PHE A CA 1
ATOM 3257 C C . PHE A 1 403 ? -13.726 1.374 10.348 1.00 87.88 403 PHE A C 1
ATOM 3259 O O . PHE A 1 403 ? -13.681 0.771 11.422 1.00 87.88 403 PHE A O 1
ATOM 3266 N N . TRP A 1 404 ? -14.499 2.427 10.134 1.00 90.31 404 TRP A N 1
ATOM 3267 C CA . TRP A 1 404 ? -15.402 3.018 11.097 1.00 90.31 404 TRP A CA 1
ATOM 3268 C C . TRP A 1 404 ? -16.740 3.238 10.420 1.00 90.31 404 TRP A C 1
ATOM 3270 O O . TRP A 1 404 ? -16.811 3.803 9.329 1.00 90.31 404 TRP A O 1
ATOM 3280 N N . PHE A 1 405 ? -17.805 2.827 11.081 1.00 90.75 405 PHE A N 1
ATOM 3281 C CA . PHE A 1 405 ? -19.153 3.198 10.690 1.00 90.75 405 PHE A CA 1
ATOM 3282 C C . PHE A 1 405 ? -20.026 3.294 11.925 1.00 90.75 405 PHE A C 1
ATOM 3284 O O . PHE A 1 405 ? -19.679 2.807 13.006 1.00 90.75 405 PHE A O 1
ATOM 3291 N N . TRP A 1 406 ? -21.145 3.979 11.773 1.00 91.25 406 TRP A N 1
ATOM 3292 C CA . TRP A 1 406 ? -22.089 4.166 12.851 1.00 91.25 406 TRP A CA 1
ATOM 3293 C C . TRP A 1 406 ? -23.487 4.373 12.286 1.00 91.25 406 TRP A C 1
ATOM 3295 O O . TRP A 1 406 ? -23.663 5.008 11.246 1.00 91.25 406 TRP A O 1
ATOM 3305 N N . ASP A 1 407 ? -24.479 3.833 12.982 1.00 90.00 407 ASP A N 1
ATOM 3306 C CA . ASP A 1 407 ? -25.891 4.037 12.674 1.00 90.00 407 ASP A CA 1
ATOM 3307 C C . ASP A 1 407 ? -26.702 4.047 13.981 1.00 90.00 407 ASP A C 1
ATOM 3309 O O . ASP A 1 407 ? -26.279 3.591 15.050 1.00 90.00 407 ASP A O 1
ATOM 3313 N N . SER A 1 408 ? -27.880 4.646 13.882 1.00 87.38 408 SER A N 1
ATOM 3314 C CA . SER A 1 408 ? -28.920 4.627 14.901 1.00 87.38 408 SER A CA 1
ATOM 3315 C C . SER A 1 408 ? -29.744 3.338 14.924 1.00 87.38 408 SER A C 1
ATOM 3317 O O . SER A 1 408 ? -30.420 3.051 15.912 1.00 87.38 408 SER A O 1
ATOM 3319 N N . ASP A 1 409 ? -29.747 2.614 13.810 1.00 86.06 409 ASP A N 1
ATOM 3320 C CA . ASP A 1 409 ? -30.371 1.313 13.642 1.00 86.06 409 ASP A CA 1
ATOM 3321 C C . ASP A 1 409 ? -29.349 0.225 13.981 1.00 86.06 409 ASP A C 1
ATOM 3323 O O . ASP A 1 409 ? -28.296 0.162 13.359 1.00 86.06 409 ASP A O 1
ATOM 3327 N N . GLN A 1 410 ? -29.627 -0.588 15.002 1.00 83.94 410 GLN A N 1
ATOM 3328 C CA . GLN A 1 410 ? -28.690 -1.616 15.472 1.00 83.94 410 GLN A CA 1
ATOM 3329 C C . GLN A 1 410 ? -28.674 -2.867 14.591 1.00 83.94 410 GLN A C 1
ATOM 3331 O O . GLN A 1 410 ? -27.746 -3.663 14.707 1.00 83.94 410 GLN A O 1
ATOM 3336 N N . ASP A 1 411 ? -29.688 -3.045 13.740 1.00 81.81 411 ASP A N 1
ATOM 3337 C CA . ASP A 1 411 ? -29.765 -4.176 12.811 1.00 81.81 411 ASP A CA 1
ATOM 3338 C C . ASP A 1 411 ? -28.907 -3.951 11.548 1.00 81.81 411 ASP A C 1
ATOM 3340 O O . ASP A 1 411 ? -28.731 -4.867 10.740 1.00 81.81 411 ASP A O 1
ATOM 3344 N N . LYS A 1 412 ? -28.384 -2.732 11.376 1.00 69.38 412 LYS A N 1
ATOM 3345 C CA . LYS A 1 412 ? -27.451 -2.322 10.324 1.00 69.38 412 LYS A CA 1
ATOM 3346 C C . LYS A 1 412 ? -26.012 -2.363 10.819 1.00 69.38 412 LYS A C 1
ATOM 3348 O O . LYS A 1 412 ? -25.154 -2.788 10.012 1.00 69.38 412 LYS A O 1
#

Foldseek 3Di:
DDDDDDDDDDDDDDDDDDDDDDDPPDDDPVVVVVVVVVVVVVVVVVLVVLQVVLVVVLVVVLVPDPWPLVSLVSVLVSVVVRPDDPPDDDPSVVSVVVSVVVVPDQQRDLVSQVVVLVVQFQDFDDDDLVVVLVLLCVLQNDDDPVSNVLLVVLQVLQQVLLVVQLQDFFDLVLLLVLLVLLLPFQQDDPVLNVVSVVCSVDSVSSVVLSRVLNVCSNVLLPDAADPLFWEWDFDQDPVRTTATHTHDDPSVSSSLSSVLVSVVVSVCVSVDDPPDDPPPLVVVVVVVLVVVQVVCCVPPVPFDKDKDKDFDVPLQSNAHLSSLLSLCVSSNNDPSVSVSLSSQSQGFYDNDPPDSPPTGTTRGGHHPRTSSSLVSQCSSVVSVQSSCCSPPVWHWDDDRRMTMTIDSDPVD

Mean predicted aligned error: 11.74 Å